Protein AF-A0A1I5Q7C6-F1 (afdb_monomer_lite)

Radius of gyration: 32.77 Å; chains: 1; bounding box: 80×51×95 Å

pLDDT: mean 87.77, std 13.2, range [27.31, 97.56]

Secondary structure (DSSP, 8-state):
----------------HHHHHHHHHHHHHHHHHHHH-SSTT-PEEEPPPPHHHHHHHHHHTT-EE-TTS-EEE-SSEEEEEEEETTEEEEEEEES---HHHHHHHHHHHHHHT-EEPS-HHHHHHHHHHHH-PPPPTT--HHHHHHTEEEETTEEEE-HHHHHHHH-EEEEEEE-SSS-GGGGGGGGSEEETTEEEEEEETT----SHHHHHHHSTT--EEEHHHHHHHHHHHHHHHTT---SEEEEEES-GGGHHHHHHHEEE-STT-EEEBTEEEEEEEEETTEEEEEEE-TTS-HHHHHHHHHHHHHTT-EEE---HHHHHHHHHHHTTT--B-HHHHH-HHHHHHHHT--SEEEEEHHHHHHTB--EEEEE--STT--SHHHHHHHHHHH-GGGS-TT--HHHHHHHHHHHTSTT--HHHHHHHHT-SSHHHHHHHHHHHHHHTTTHHHHHHHHHHHT--S-HHHHHHHHHHHH-----HHHHHHHHHHTS-GGGGGGG-GGG-TTTGGG--S--HHHHHHHHHHHHHHHHHHHH-SS-BTTBS-----TTTHHHHHHHHHHHHHHHHHHH--SPPPPPP-------

Foldseek 3Di:
DDDDDDDDDPDDPPDPLVVVVVLLQCLLCVQLCVQQDVDPPAGEGADDDDVVLSVLSVQLVFKDFPLVDAWEAALFWIWTWIDGPNWIKIKIWGQDDDVVLVVVVVVLCVVQVWDWDPNQVSVLSNQSNQQVQDFRPPDHNVNSVVQWDDDPVHIYGHPVVSSVRRGDMTMTTDDPPRDPLQCNLSSFDDDPRWTKTKAAPPRDRRNVVSVPVVPPSHHYHYSHVLQCLLCVQLCVLLVHAARMEIATEPCSSCLSCLAPQKAWDPVQWDAFLVAWIWTWIGGPNFIKIKTFPLLPDPVCVVVLQVLCVVQVWHWDDDDLSPVSNCSRRPSVRKHFHPVCSVVSVCSCVVQVDHNYGYYYSCNSVVGITDMIMTTPPDPLQDGSLLSLLSCLLPPCSRFDVPQDVLLSVLSVLLNVFPQRPSNLSSQLRSPPALLRVLLSLVVLVVVLLQPLVLVVVCVVPVDPDASVRSVVCCCVPVVDDGDQLVSLLSLLLPPFQCLLPVLRQCPQVLRVVVDDPDDRSVSSSSLSNVSVQQNCLSVDDDQDPVGDRRDHDRVRSSSSSSSSSSSSSCCCVVRVSRDPPDPPPDPPPDD

Organism: NCBI:txid1135990

Structure (mmCIF, N/CA/C/O backbone):
data_AF-A0A1I5Q7C6-F1
#
_entry.id   AF-A0A1I5Q7C6-F1
#
loop_
_atom_site.group_PDB
_atom_site.id
_atom_site.type_symbol
_atom_site.label_atom_id
_atom_site.label_alt_id
_atom_site.label_comp_id
_atom_site.label_asym_id
_atom_site.label_entity_id
_atom_site.label_seq_id
_atom_site.pdbx_PDB_ins_code
_atom_site.Cartn_x
_atom_site.Cartn_y
_atom_site.Cartn_z
_atom_site.occupancy
_atom_site.B_iso_or_equiv
_atom_site.auth_seq_id
_atom_site.auth_comp_id
_atom_site.auth_asym_id
_atom_site.auth_atom_id
_atom_site.pdbx_PDB_model_num
ATOM 1 N N . MET A 1 1 ? -42.979 18.351 -35.665 1.00 36.47 1 MET A N 1
ATOM 2 C CA . MET A 1 1 ? -42.254 19.545 -36.151 1.00 36.47 1 MET A CA 1
ATOM 3 C C . MET A 1 1 ? -41.328 20.018 -35.032 1.00 36.47 1 MET A C 1
ATOM 5 O O . MET A 1 1 ? -41.717 20.856 -34.238 1.00 36.47 1 MET A O 1
ATOM 9 N N . VAL A 1 2 ? -40.147 19.405 -34.906 1.00 30.03 2 VAL A N 1
ATOM 10 C CA . VAL A 1 2 ? -39.069 19.813 -33.985 1.00 30.03 2 VAL A CA 1
ATOM 11 C C . VAL A 1 2 ? -37.764 19.611 -34.755 1.00 30.03 2 VAL A C 1
ATOM 13 O O . VAL A 1 2 ? -37.582 18.580 -35.400 1.00 30.03 2 VAL A O 1
ATOM 16 N N . ARG A 1 3 ? -36.946 20.665 -34.809 1.00 27.31 3 ARG A N 1
ATOM 17 C CA . ARG A 1 3 ? -35.790 20.818 -35.699 1.00 27.31 3 ARG A CA 1
ATOM 18 C C . ARG A 1 3 ? -34.629 19.917 -35.277 1.00 27.31 3 ARG A C 1
ATOM 20 O O . ARG A 1 3 ? -34.175 19.983 -34.143 1.00 27.31 3 ARG A O 1
ATOM 27 N N . ILE A 1 4 ? -34.115 19.169 -36.248 1.00 36.50 4 ILE A N 1
ATOM 28 C CA . ILE A 1 4 ? -32.797 18.539 -36.226 1.00 36.50 4 ILE A CA 1
ATOM 29 C C . ILE A 1 4 ? -31.780 19.622 -36.624 1.00 36.50 4 ILE A C 1
ATOM 31 O O . ILE A 1 4 ? -31.781 20.088 -37.761 1.00 36.50 4 ILE A O 1
ATOM 35 N N . SER A 1 5 ? -30.941 20.044 -35.683 1.00 31.80 5 SER A N 1
ATOM 36 C CA . SER A 1 5 ? -29.680 20.765 -35.916 1.00 31.80 5 SER A CA 1
ATOM 37 C C . SER A 1 5 ? -28.572 19.790 -35.520 1.00 31.80 5 SER A C 1
ATOM 39 O O . SER A 1 5 ? -28.564 19.322 -34.390 1.00 31.80 5 SER A O 1
ATOM 41 N N . GLY A 1 6 ? -27.691 19.324 -36.395 1.00 28.12 6 GLY A N 1
ATOM 42 C CA . GLY A 1 6 ? -26.845 20.112 -37.281 1.00 28.12 6 GLY A CA 1
ATOM 43 C C . GLY A 1 6 ? -25.409 19.814 -36.853 1.00 28.12 6 GLY A C 1
ATOM 44 O O . GLY A 1 6 ? -24.823 20.567 -36.085 1.00 28.12 6 GLY A O 1
ATOM 45 N N . ILE A 1 7 ? -24.897 18.654 -37.276 1.00 32.66 7 ILE A N 1
ATOM 46 C CA . ILE A 1 7 ? -23.525 18.205 -37.020 1.00 32.66 7 ILE A CA 1
ATOM 47 C C . ILE A 1 7 ? -22.580 19.161 -37.755 1.00 32.66 7 ILE A C 1
ATOM 49 O O . ILE A 1 7 ? -22.529 19.185 -38.985 1.00 32.66 7 ILE A O 1
ATOM 53 N N . SER A 1 8 ? -21.858 19.970 -36.984 1.00 29.88 8 SER A N 1
ATOM 54 C CA . SER A 1 8 ? -20.767 20.810 -37.469 1.00 29.88 8 SER A CA 1
ATOM 55 C C . SER A 1 8 ? -19.571 19.922 -37.819 1.00 29.88 8 SER A C 1
ATOM 57 O O . SER A 1 8 ? -18.915 19.358 -36.940 1.00 29.88 8 SER A O 1
ATOM 59 N N . LYS A 1 9 ? -19.305 19.782 -39.123 1.00 36.44 9 LYS A N 1
ATOM 60 C CA . LYS A 1 9 ? -18.045 19.257 -39.655 1.00 36.44 9 LYS A CA 1
ATOM 61 C C . LYS A 1 9 ? -16.899 20.097 -39.091 1.00 36.44 9 LYS A C 1
ATOM 63 O O . LYS A 1 9 ? -16.807 21.285 -39.391 1.00 36.44 9 LYS A O 1
ATOM 68 N N . HIS A 1 10 ? -16.031 19.475 -38.299 1.00 34.50 10 HIS A N 1
ATOM 69 C CA . HIS A 1 10 ? -14.748 20.059 -37.931 1.00 34.50 10 HIS A CA 1
ATOM 70 C C . HIS A 1 10 ? -13.949 20.304 -39.214 1.00 34.50 10 HIS A C 1
ATOM 72 O O . HIS A 1 10 ? -13.578 19.366 -39.919 1.00 34.50 10 HIS A O 1
ATOM 78 N N . ALA A 1 11 ? -13.743 21.577 -39.546 1.00 35.31 11 ALA A N 1
ATOM 79 C CA . ALA A 1 11 ? -12.774 21.982 -40.545 1.00 35.31 11 ALA A CA 1
ATOM 80 C C . ALA A 1 11 ? -11.390 21.603 -40.007 1.00 35.31 11 ALA A C 1
ATOM 82 O O . ALA A 1 11 ? -10.946 22.157 -39.003 1.00 35.31 11 ALA A O 1
ATOM 83 N N . GLY A 1 12 ? -10.755 20.615 -40.638 1.00 36.09 12 GLY A N 1
ATOM 84 C CA . GLY A 1 12 ? -9.394 20.217 -40.315 1.00 36.09 12 GLY A CA 1
ATOM 85 C C . GLY A 1 12 ? -8.472 21.418 -40.466 1.00 36.09 12 GLY A C 1
ATOM 86 O O . GLY A 1 12 ? -8.352 21.991 -41.550 1.00 36.09 12 GLY A O 1
ATOM 87 N N . THR A 1 13 ? -7.839 21.820 -39.370 1.00 42.97 13 THR A N 1
ATOM 88 C CA . THR A 1 13 ? -6.624 22.623 -39.429 1.00 42.97 13 THR A CA 1
ATOM 89 C C . THR A 1 13 ? -5.630 21.824 -40.256 1.00 42.97 13 THR A C 1
ATOM 91 O O . THR A 1 13 ? -5.156 20.787 -39.801 1.00 42.97 13 THR A O 1
ATOM 94 N N . HIS A 1 14 ? -5.364 22.265 -41.484 1.00 46.50 14 HIS A N 1
ATOM 95 C CA . HIS A 1 14 ? -4.223 21.798 -42.259 1.00 46.50 14 HIS A CA 1
ATOM 96 C C . HIS A 1 14 ? -2.987 22.222 -41.462 1.00 46.50 14 HIS A C 1
ATOM 98 O O . HIS A 1 14 ? -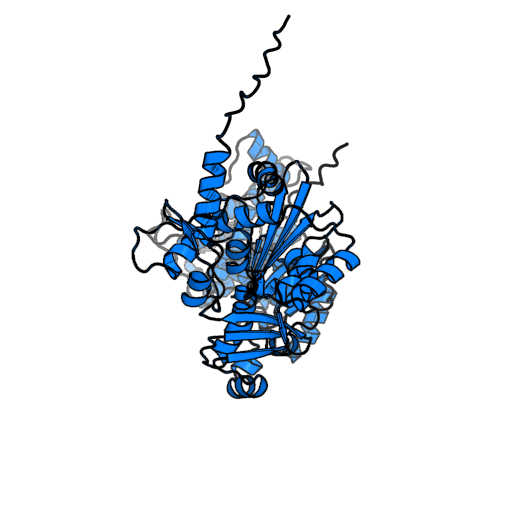2.521 23.357 -41.571 1.00 46.50 14 HIS A O 1
ATOM 104 N N . ILE A 1 15 ? -2.539 21.363 -40.551 1.00 55.31 15 ILE A N 1
ATOM 105 C CA . ILE A 1 15 ? -1.262 21.553 -39.889 1.00 55.31 15 ILE A CA 1
ATOM 106 C C . ILE A 1 15 ? -0.223 21.377 -40.991 1.00 55.31 15 ILE A C 1
ATOM 108 O O . ILE A 1 15 ? -0.274 20.424 -41.769 1.00 55.31 15 ILE A O 1
ATOM 112 N N . ASP A 1 16 ? 0.666 22.355 -41.122 1.00 66.69 16 ASP A N 1
ATOM 113 C CA . ASP A 1 16 ? 1.786 22.247 -42.040 1.00 66.69 16 ASP A CA 1
ATOM 114 C C . ASP A 1 16 ? 2.684 21.108 -41.538 1.00 66.69 16 ASP A C 1
ATOM 116 O O . ASP A 1 16 ? 3.417 21.267 -40.557 1.00 66.69 16 ASP A O 1
ATOM 120 N N . MET A 1 17 ? 2.583 19.938 -42.178 1.00 63.97 17 MET A N 1
ATOM 121 C CA . MET A 1 17 ? 3.386 18.762 -41.833 1.00 63.97 17 MET A CA 1
ATOM 122 C C . MET A 1 17 ? 4.888 19.076 -41.866 1.00 63.97 17 MET A C 1
ATOM 124 O O . MET A 1 17 ? 5.653 18.461 -41.124 1.00 63.97 17 MET A O 1
ATOM 128 N N . GLY A 1 18 ? 5.314 20.072 -42.655 1.00 68.88 18 GLY A N 1
ATOM 129 C CA . GLY A 1 18 ? 6.691 20.560 -42.653 1.00 68.88 18 GLY A CA 1
ATOM 130 C C . GLY A 1 18 ? 7.100 21.166 -41.308 1.00 68.88 18 GLY A C 1
ATOM 131 O O . GLY A 1 18 ? 8.168 20.849 -40.792 1.00 68.88 18 GLY A O 1
ATOM 132 N N . ILE A 1 19 ? 6.225 21.962 -40.682 1.00 68.56 19 ILE A N 1
ATOM 133 C CA . ILE A 1 19 ? 6.497 22.603 -39.383 1.00 68.56 19 ILE A CA 1
ATOM 134 C C . ILE A 1 19 ? 6.605 21.563 -38.266 1.00 68.56 19 ILE A C 1
ATOM 136 O O . ILE A 1 19 ? 7.488 21.658 -37.407 1.00 68.56 19 ILE A O 1
ATOM 140 N N . GLN A 1 20 ? 5.718 20.564 -38.254 1.00 73.12 20 GLN A N 1
ATOM 141 C CA . GLN A 1 20 ? 5.807 19.491 -37.266 1.00 73.12 20 GLN A CA 1
ATOM 142 C C . GLN A 1 20 ? 7.083 18.676 -37.458 1.00 73.12 20 GLN A C 1
ATOM 144 O O . GLN A 1 20 ? 7.822 18.481 -36.492 1.00 73.12 20 GLN A O 1
ATOM 149 N N . TRP A 1 21 ? 7.382 18.264 -38.691 1.00 80.06 21 TRP A N 1
ATOM 150 C CA . TRP A 1 21 ? 8.584 17.498 -39.007 1.00 80.06 21 TRP A CA 1
ATOM 151 C C . TRP A 1 21 ? 9.865 18.220 -38.580 1.00 80.06 21 TRP A C 1
ATOM 153 O O . TRP A 1 21 ? 10.702 17.631 -37.897 1.00 80.06 21 TRP A O 1
ATOM 163 N N . ASP A 1 22 ? 9.985 19.517 -38.866 1.00 83.75 22 ASP A N 1
ATOM 164 C CA . ASP A 1 22 ? 11.128 20.329 -38.437 1.00 83.75 22 ASP A CA 1
ATOM 165 C C . ASP A 1 22 ? 11.271 20.373 -36.910 1.00 83.75 22 ASP A C 1
ATOM 167 O O . ASP A 1 22 ? 12.387 20.330 -36.380 1.00 83.75 22 ASP A O 1
ATOM 171 N N . SER A 1 23 ? 10.155 20.410 -36.176 1.00 85.81 23 SER A N 1
ATOM 172 C CA . SER A 1 23 ? 10.168 20.337 -34.712 1.00 85.81 23 SER A CA 1
ATOM 173 C C . SER A 1 23 ? 10.695 18.989 -34.210 1.00 85.81 23 SER A C 1
ATOM 175 O O . SER A 1 23 ? 11.478 18.971 -33.257 1.00 85.81 23 SER A O 1
ATOM 177 N N . TYR A 1 24 ? 10.315 17.880 -34.845 1.00 84.31 24 TYR A N 1
ATOM 178 C CA . TYR A 1 24 ? 10.783 16.535 -34.493 1.00 84.31 24 TYR A CA 1
ATOM 179 C C . TYR A 1 24 ? 12.254 16.314 -34.853 1.00 84.31 24 TYR A C 1
ATOM 181 O O . TYR A 1 24 ? 13.025 15.824 -34.024 1.00 84.31 24 TYR A O 1
ATOM 189 N N . ILE A 1 25 ? 12.679 16.753 -36.040 1.00 87.31 25 ILE A N 1
ATOM 190 C CA . ILE A 1 25 ? 14.089 16.748 -36.445 1.00 87.31 25 ILE A CA 1
ATOM 191 C C . ILE A 1 25 ? 14.916 17.583 -35.472 1.00 87.31 25 ILE A C 1
ATOM 193 O O . ILE A 1 25 ? 15.954 17.124 -34.997 1.00 87.31 25 ILE A O 1
ATOM 197 N N . SER A 1 26 ? 14.434 18.770 -35.099 1.00 90.12 26 SER A N 1
ATOM 198 C CA . SER A 1 26 ? 15.096 19.603 -34.098 1.00 90.12 26 SER A CA 1
ATOM 199 C C . SER A 1 26 ? 15.201 18.894 -32.746 1.00 90.12 26 SER A C 1
ATOM 201 O O . SER A 1 26 ? 16.231 19.016 -32.086 1.00 90.12 26 SER A O 1
ATOM 203 N N . ALA A 1 27 ? 14.181 18.150 -32.308 1.00 88.38 27 ALA A N 1
ATOM 204 C CA . ALA A 1 27 ? 14.254 17.376 -31.069 1.00 88.38 27 ALA A CA 1
ATOM 205 C C . ALA A 1 27 ? 15.353 16.299 -31.156 1.00 88.38 27 ALA A C 1
ATOM 207 O O . ALA A 1 27 ? 16.235 16.258 -30.293 1.00 88.38 27 ALA A O 1
ATOM 208 N N . ALA A 1 28 ? 15.375 15.527 -32.249 1.00 88.88 28 ALA A N 1
ATOM 209 C CA . ALA A 1 28 ? 16.368 14.487 -32.524 1.00 88.88 28 ALA A CA 1
ATOM 210 C C . ALA A 1 28 ? 17.805 15.019 -32.615 1.00 88.88 28 ALA A C 1
ATOM 212 O O . ALA A 1 28 ? 18.731 14.405 -32.079 1.00 88.88 28 ALA A O 1
ATOM 213 N N . THR A 1 29 ? 18.024 16.171 -33.248 1.00 93.38 29 THR A N 1
ATOM 214 C CA . THR A 1 29 ? 19.378 16.699 -33.459 1.00 93.38 29 THR A CA 1
ATOM 215 C C . THR A 1 29 ? 19.845 17.651 -32.367 1.00 93.38 29 THR A C 1
ATOM 217 O O . THR A 1 29 ? 21.052 17.831 -32.222 1.00 93.38 29 THR A O 1
ATOM 220 N N . SER A 1 30 ? 18.961 18.242 -31.556 1.00 92.44 30 SER A N 1
ATOM 221 C CA . SER A 1 30 ? 19.342 19.270 -30.569 1.00 92.44 30 SER A CA 1
ATOM 222 C C . SER A 1 30 ? 20.403 18.802 -29.567 1.00 92.44 30 SER A C 1
ATOM 224 O O . SER A 1 30 ? 21.332 19.550 -29.252 1.00 92.44 30 SER A O 1
ATOM 226 N N . LYS A 1 31 ? 20.306 17.563 -29.067 1.00 91.88 31 LYS A N 1
ATOM 227 C CA . LYS A 1 31 ? 21.287 16.980 -28.134 1.00 91.88 31 LYS A CA 1
ATOM 228 C C . LYS A 1 31 ? 22.625 16.717 -28.810 1.00 91.88 31 LYS A C 1
ATOM 230 O O . LYS A 1 31 ? 23.660 17.092 -28.269 1.00 91.88 31 LYS A O 1
ATOM 235 N N . LEU A 1 32 ? 22.592 16.166 -30.020 1.00 94.12 32 LEU A N 1
ATOM 236 C CA . LEU A 1 32 ? 23.780 15.934 -30.843 1.00 94.12 32 LEU A CA 1
ATOM 237 C C . LEU A 1 32 ? 24.472 17.250 -31.202 1.00 94.12 32 LEU A C 1
ATOM 239 O O . LEU A 1 32 ? 25.690 17.354 -31.120 1.00 94.12 32 LEU A O 1
ATOM 243 N N . SER A 1 33 ? 23.688 18.281 -31.517 1.00 93.81 33 SER A N 1
ATOM 244 C CA . SER A 1 33 ? 24.163 19.635 -31.789 1.00 93.81 33 SER A CA 1
ATOM 245 C C . SER A 1 33 ? 24.885 20.213 -30.571 1.00 93.81 33 SER A C 1
ATOM 247 O O . SER A 1 33 ? 26.005 20.699 -30.704 1.00 93.81 33 SER A O 1
ATOM 249 N N . ARG A 1 34 ? 24.287 20.107 -29.374 1.00 92.38 34 ARG A N 1
ATOM 250 C CA . ARG A 1 34 ? 24.913 20.547 -28.113 1.00 92.38 34 ARG A CA 1
ATOM 251 C C . ARG A 1 34 ? 26.190 19.773 -27.784 1.00 92.38 34 ARG A C 1
ATOM 253 O O . ARG A 1 34 ? 27.125 20.355 -27.249 1.00 92.38 34 ARG A O 1
ATOM 260 N N . LEU A 1 35 ? 26.237 18.482 -28.103 1.00 92.88 35 LEU A N 1
ATOM 261 C CA . LEU A 1 35 ? 27.411 17.645 -27.862 1.00 92.88 35 LEU A CA 1
ATOM 262 C C . LEU A 1 35 ? 28.552 17.958 -28.850 1.00 92.88 35 LEU A C 1
ATOM 264 O O . LEU A 1 35 ? 29.713 18.077 -28.457 1.00 92.88 35 LEU A O 1
ATOM 268 N N . ALA A 1 36 ? 28.231 18.131 -30.134 1.00 92.12 36 ALA A N 1
ATOM 269 C CA . ALA A 1 36 ? 29.205 18.357 -31.200 1.00 92.12 36 ALA A CA 1
ATOM 270 C C . ALA A 1 36 ? 29.758 19.794 -31.228 1.00 92.12 36 ALA A C 1
ATOM 272 O O . ALA A 1 36 ? 30.947 20.002 -31.528 1.00 92.12 36 ALA A O 1
ATOM 273 N N . PHE A 1 37 ? 28.922 20.789 -30.919 1.00 91.25 37 PHE A N 1
ATOM 274 C CA . PHE A 1 37 ? 29.250 22.210 -31.023 1.00 91.25 37 PHE A CA 1
ATOM 275 C C . PHE A 1 37 ? 29.331 22.860 -29.640 1.00 91.25 37 PHE A C 1
ATOM 277 O O . PHE A 1 37 ? 28.382 22.832 -28.870 1.00 91.25 37 PHE A O 1
ATOM 284 N N . ALA A 1 38 ? 30.470 23.493 -29.341 1.00 75.00 38 ALA A N 1
ATOM 285 C CA . ALA A 1 38 ? 30.660 24.232 -28.090 1.00 75.00 38 ALA A CA 1
ATOM 286 C C . ALA A 1 38 ? 29.876 25.563 -28.055 1.00 75.00 38 ALA A C 1
ATOM 288 O O . ALA A 1 38 ? 29.657 26.123 -26.986 1.00 75.00 38 ALA A O 1
ATOM 289 N N . GLU A 1 39 ? 29.455 26.072 -29.219 1.00 70.50 39 GLU A N 1
ATOM 290 C CA . GLU A 1 39 ? 28.761 27.352 -29.364 1.00 70.50 39 GLU A CA 1
ATOM 291 C C . GLU A 1 39 ? 27.286 27.153 -29.736 1.00 70.50 39 GLU A C 1
ATOM 293 O O . GLU A 1 39 ? 26.963 26.480 -30.717 1.00 70.50 39 GLU A O 1
ATOM 298 N N . ALA A 1 40 ? 26.388 27.830 -29.013 1.00 63.00 40 ALA A N 1
ATOM 299 C CA . ALA A 1 40 ? 24.930 27.706 -29.136 1.00 63.00 40 ALA A CA 1
ATOM 300 C C . ALA A 1 40 ? 24.333 28.103 -30.507 1.00 63.00 40 ALA A C 1
ATOM 302 O O . ALA A 1 40 ? 23.134 27.945 -30.723 1.00 63.00 40 ALA A O 1
ATOM 303 N N . LYS A 1 41 ? 25.135 28.646 -31.434 1.00 71.69 41 LYS A N 1
ATOM 304 C CA . LYS A 1 41 ? 24.653 29.180 -32.721 1.00 71.69 41 LYS A CA 1
ATOM 305 C C . LYS A 1 41 ? 24.670 28.172 -33.872 1.00 71.69 41 LYS A C 1
ATOM 307 O O . LYS A 1 41 ? 24.017 28.419 -34.883 1.00 71.69 41 LYS A O 1
ATOM 312 N N . SER A 1 42 ? 25.385 27.055 -33.744 1.00 80.06 42 SER A N 1
ATOM 313 C CA . SER A 1 42 ? 25.426 26.036 -34.801 1.00 80.06 42 SER A CA 1
ATOM 314 C C . SER A 1 42 ? 24.230 25.095 -34.672 1.00 80.06 42 SER A C 1
ATOM 316 O O . SER A 1 42 ? 24.111 24.387 -33.673 1.00 80.06 42 SER A O 1
ATOM 318 N N . LYS A 1 43 ? 23.341 25.093 -35.674 1.00 85.25 43 LYS A N 1
ATOM 319 C CA . LYS A 1 43 ? 22.234 24.132 -35.778 1.00 85.25 43 LYS A CA 1
ATOM 320 C C . LYS A 1 43 ? 22.680 22.909 -36.575 1.00 85.25 43 LYS A C 1
ATOM 322 O O . LYS A 1 43 ? 23.212 23.053 -37.676 1.00 85.25 43 LYS A O 1
ATOM 327 N N . LEU A 1 44 ? 22.435 21.724 -36.023 1.00 89.94 44 LEU A N 1
ATOM 328 C CA . LEU A 1 44 ? 22.564 20.458 -36.733 1.00 89.94 44 LEU A CA 1
ATOM 329 C C . LEU A 1 44 ? 21.237 20.119 -37.422 1.00 89.94 44 LEU A C 1
ATOM 331 O O . LEU A 1 44 ? 20.226 19.924 -36.747 1.00 89.94 44 LEU A O 1
ATOM 335 N N . GLY A 1 45 ? 21.243 20.054 -38.750 1.00 89.94 45 GLY A N 1
ATOM 336 C CA . GLY A 1 45 ? 20.135 19.500 -39.532 1.00 89.94 45 GLY A CA 1
ATOM 337 C C . GLY A 1 45 ? 20.379 18.034 -39.879 1.00 89.94 45 GLY A C 1
ATOM 338 O O . GLY A 1 45 ? 21.480 17.518 -39.679 1.00 89.94 45 GLY A O 1
ATOM 339 N N . THR A 1 46 ? 19.380 17.366 -40.442 1.00 90.31 46 THR A N 1
ATOM 340 C CA . THR A 1 46 ? 19.552 16.037 -41.044 1.00 90.31 46 THR A CA 1
ATOM 341 C C . THR A 1 46 ? 19.660 16.155 -42.561 1.00 90.31 46 THR A C 1
ATOM 343 O O . THR A 1 46 ? 19.146 17.100 -43.162 1.00 90.31 46 THR A O 1
ATOM 346 N N . ALA A 1 47 ? 20.314 15.190 -43.203 1.00 86.75 47 ALA A N 1
ATOM 347 C CA . ALA A 1 47 ? 20.160 14.995 -44.641 1.00 86.75 47 ALA A CA 1
ATOM 348 C C . ALA A 1 47 ? 18.668 14.770 -44.997 1.00 86.75 47 ALA A C 1
ATOM 350 O O . ALA A 1 47 ? 17.905 14.327 -44.130 1.00 86.75 47 ALA A O 1
ATOM 351 N N . PRO A 1 48 ? 18.239 15.070 -46.241 1.00 81.81 48 PRO A N 1
ATOM 352 C CA . PRO A 1 48 ? 16.874 14.803 -46.682 1.00 81.81 48 PRO A CA 1
ATOM 353 C C . PRO A 1 48 ? 16.489 13.345 -46.426 1.00 81.81 48 PRO A C 1
ATOM 355 O O . PRO A 1 48 ? 17.240 12.431 -46.769 1.00 81.81 48 PRO A O 1
ATOM 358 N N . VAL A 1 49 ? 15.327 13.146 -45.812 1.00 80.62 49 VAL A N 1
ATOM 359 C CA . VAL A 1 49 ? 14.797 11.820 -45.486 1.00 80.62 49 VAL A CA 1
ATOM 360 C C . VAL A 1 49 ? 13.969 11.314 -46.675 1.00 80.62 49 VAL A C 1
ATOM 362 O O . VAL A 1 49 ? 13.401 12.114 -47.421 1.00 80.62 49 VAL A O 1
ATOM 365 N N . SER A 1 50 ? 13.932 9.998 -46.905 1.00 82.12 50 SER A N 1
ATOM 366 C CA . SER A 1 50 ? 13.152 9.418 -48.005 1.00 82.12 50 SER A CA 1
ATOM 367 C C . SER A 1 50 ? 11.652 9.709 -47.856 1.00 82.12 50 SER A C 1
ATOM 369 O O . SER A 1 50 ? 11.136 9.864 -46.749 1.00 82.12 50 SER A O 1
ATOM 371 N N . ALA A 1 51 ? 10.930 9.750 -48.981 1.00 79.69 51 ALA A N 1
ATOM 372 C CA . ALA A 1 51 ? 9.483 9.968 -48.981 1.00 79.69 51 ALA A CA 1
ATOM 373 C C . ALA A 1 51 ? 8.720 8.891 -48.189 1.00 79.69 51 ALA A C 1
ATOM 375 O O . ALA A 1 51 ? 7.748 9.214 -47.518 1.00 79.69 51 ALA A O 1
ATOM 376 N N . GLU A 1 52 ? 9.191 7.642 -48.213 1.00 79.38 52 GLU A N 1
ATOM 377 C CA . GLU A 1 52 ? 8.629 6.528 -47.437 1.00 79.38 52 GLU A CA 1
ATOM 378 C C . GLU A 1 52 ? 8.683 6.795 -45.928 1.00 79.38 52 GLU A C 1
ATOM 380 O O . GLU A 1 52 ? 7.691 6.634 -45.227 1.00 79.38 52 GLU A O 1
ATOM 385 N N . ARG A 1 53 ? 9.805 7.309 -45.419 1.00 76.69 53 ARG A N 1
ATOM 386 C CA . ARG A 1 53 ? 9.927 7.681 -44.002 1.00 76.69 53 ARG A CA 1
ATOM 387 C C . ARG A 1 53 ? 9.113 8.919 -43.651 1.00 76.69 53 ARG A C 1
ATOM 389 O O . ARG A 1 53 ? 8.594 9.012 -42.545 1.00 76.69 53 ARG A O 1
ATOM 396 N N . MET A 1 54 ? 8.934 9.843 -44.596 1.00 74.00 54 MET A N 1
ATOM 397 C CA . MET A 1 54 ? 8.001 10.958 -44.411 1.00 74.00 54 MET A CA 1
ATOM 398 C C . MET A 1 54 ? 6.541 10.489 -44.325 1.00 74.00 54 MET A C 1
ATOM 400 O O . MET A 1 54 ? 5.745 11.163 -43.681 1.00 74.00 54 MET A O 1
ATOM 404 N N . GLN A 1 55 ? 6.168 9.331 -44.888 1.00 73.19 55 GLN A N 1
ATOM 405 C CA . GLN A 1 55 ? 4.821 8.771 -44.688 1.00 73.19 55 GLN A CA 1
ATOM 406 C C . GLN A 1 55 ? 4.578 8.358 -43.228 1.00 73.19 55 GLN A C 1
ATOM 408 O O . GLN A 1 55 ? 3.442 8.438 -42.761 1.00 73.19 55 GLN A O 1
ATOM 413 N N . ALA A 1 56 ? 5.631 8.020 -42.473 1.00 70.12 56 ALA A N 1
ATOM 414 C CA . ALA A 1 56 ? 5.539 7.758 -41.035 1.00 70.12 56 ALA A CA 1
ATOM 415 C C . ALA A 1 56 ? 5.062 8.994 -40.238 1.00 70.12 56 ALA A C 1
ATOM 417 O O . ALA A 1 56 ? 4.498 8.847 -39.153 1.00 70.12 56 ALA A O 1
ATOM 418 N N . ALA A 1 57 ? 5.205 10.207 -40.793 1.00 69.69 57 ALA A N 1
ATOM 419 C CA . ALA A 1 57 ? 4.669 11.433 -40.199 1.00 69.69 57 ALA A CA 1
ATOM 420 C C . ALA A 1 57 ? 3.134 11.410 -40.075 1.00 69.69 57 ALA A C 1
ATOM 422 O O . ALA A 1 57 ? 2.593 11.993 -39.141 1.00 69.69 57 ALA A O 1
ATOM 423 N N . GLY A 1 58 ? 2.432 10.682 -40.953 1.00 80.69 58 GLY A N 1
ATOM 424 C CA . GLY A 1 58 ? 0.980 10.521 -40.849 1.00 80.69 58 GLY A CA 1
ATOM 425 C C . GLY A 1 58 ? 0.555 9.736 -39.604 1.00 80.69 58 GLY A C 1
ATOM 426 O O . GLY A 1 58 ? -0.465 10.048 -39.001 1.00 80.69 58 GLY A O 1
ATOM 427 N N . LEU A 1 59 ? 1.350 8.749 -39.169 1.00 85.69 59 LEU A N 1
ATOM 428 C CA . LEU A 1 59 ? 1.088 8.025 -37.918 1.00 85.69 59 LEU A CA 1
ATOM 429 C C . LEU A 1 59 ? 1.350 8.918 -36.697 1.00 85.69 59 LEU A C 1
ATOM 431 O O . LEU A 1 59 ? 0.607 8.858 -35.720 1.00 85.69 59 LEU A O 1
ATOM 435 N N . LEU A 1 60 ? 2.381 9.764 -36.776 1.00 86.00 60 LEU A N 1
ATOM 436 C CA . LEU A 1 60 ? 2.815 10.677 -35.715 1.00 86.00 60 LEU A CA 1
ATOM 437 C C . LEU A 1 60 ? 1.688 11.540 -35.151 1.00 86.00 60 LEU A C 1
ATOM 439 O O . LEU A 1 60 ? 1.587 11.690 -33.937 1.00 86.00 60 LEU A O 1
ATOM 443 N N . GLU A 1 61 ? 0.852 12.094 -36.030 1.00 85.44 61 GLU A N 1
ATOM 444 C CA . GLU A 1 61 ? -0.250 12.991 -35.659 1.00 85.44 61 GLU A CA 1
ATOM 445 C C . GLU A 1 61 ? -1.331 12.294 -34.825 1.00 85.44 61 GLU A C 1
ATOM 447 O O . GLU A 1 61 ? -2.103 12.944 -34.120 1.00 85.44 61 GLU A O 1
ATOM 452 N N . HIS A 1 62 ? -1.387 10.966 -34.903 1.00 91.31 62 HIS A N 1
ATOM 453 C CA . HIS A 1 62 ? -2.381 10.146 -34.227 1.00 91.31 62 HIS A CA 1
ATOM 454 C C . HIS A 1 62 ? -1.823 9.412 -33.006 1.00 91.31 62 HIS A C 1
ATOM 456 O O . HIS A 1 62 ? -2.613 8.859 -32.236 1.00 91.31 62 HIS A O 1
ATOM 462 N N . LEU A 1 63 ? -0.499 9.411 -32.810 1.00 93.69 63 LEU A N 1
ATOM 463 C CA . LEU A 1 63 ? 0.132 8.771 -31.661 1.00 93.69 63 LEU A CA 1
ATOM 464 C C . LEU A 1 63 ? -0.221 9.504 -30.371 1.00 93.69 63 LEU A C 1
ATOM 466 O O . LEU A 1 63 ? -0.021 10.708 -30.229 1.00 93.69 63 LEU A O 1
ATOM 470 N N . ASN A 1 64 ? -0.712 8.738 -29.407 1.00 94.75 64 ASN A N 1
ATOM 471 C CA . ASN A 1 64 ? -0.964 9.175 -28.046 1.00 94.75 64 ASN A CA 1
ATOM 472 C C . ASN A 1 64 ? -0.494 8.098 -27.073 1.00 94.75 64 ASN A C 1
ATOM 474 O O . ASN A 1 64 ? -0.361 6.928 -27.436 1.00 94.75 64 ASN A O 1
ATOM 478 N N . PHE A 1 65 ? -0.261 8.483 -25.822 1.00 94.88 65 PHE A N 1
ATOM 479 C CA . PHE A 1 65 ? -0.037 7.508 -24.762 1.00 94.88 65 PHE A CA 1
ATOM 480 C C . PHE A 1 65 ? -1.312 6.713 -24.493 1.00 94.88 65 PHE A C 1
ATOM 482 O O . PHE A 1 65 ? -2.406 7.276 -24.406 1.00 94.88 65 PHE A O 1
ATOM 489 N N . ASP A 1 66 ? -1.165 5.408 -24.301 1.00 94.50 66 ASP A N 1
ATOM 490 C CA . ASP A 1 66 ? -2.263 4.569 -23.842 1.00 94.50 66 ASP A CA 1
ATOM 491 C C . ASP A 1 66 ? -2.396 4.683 -22.319 1.00 94.50 66 ASP A C 1
ATOM 493 O O . ASP A 1 66 ? -1.742 3.966 -21.566 1.00 94.50 66 ASP A O 1
ATOM 497 N N . ALA A 1 67 ? -3.256 5.594 -21.861 1.00 91.88 67 ALA A N 1
ATOM 498 C CA . ALA A 1 67 ? -3.459 5.869 -20.437 1.00 91.88 67 ALA A CA 1
ATOM 499 C C . ALA A 1 67 ? -3.953 4.656 -19.621 1.00 91.88 67 ALA A C 1
ATOM 501 O O . ALA A 1 67 ? -3.865 4.674 -18.394 1.00 91.88 67 ALA A O 1
ATOM 502 N N . ALA A 1 68 ? -4.448 3.593 -20.267 1.00 91.00 68 ALA A N 1
ATOM 503 C CA . ALA A 1 68 ? -4.844 2.365 -19.578 1.00 91.00 68 ALA A CA 1
ATOM 504 C C . ALA A 1 68 ? -3.644 1.513 -19.127 1.00 91.00 68 ALA A C 1
ATOM 506 O O . ALA A 1 68 ? -3.817 0.569 -18.355 1.00 91.00 68 ALA A O 1
ATOM 507 N N . ARG A 1 69 ? -2.434 1.807 -19.616 1.00 92.00 69 ARG A N 1
ATOM 508 C CA . ARG A 1 69 ? -1.213 1.045 -19.339 1.00 92.00 69 ARG A CA 1
ATOM 509 C C . ARG A 1 69 ? -0.102 1.986 -18.867 1.00 92.00 69 ARG A C 1
ATOM 511 O O . ARG A 1 69 ? 0.042 3.084 -19.399 1.00 92.00 69 ARG A O 1
ATOM 518 N N . PRO A 1 70 ? 0.706 1.593 -17.872 1.00 94.19 70 PRO A N 1
ATOM 519 C CA . PRO 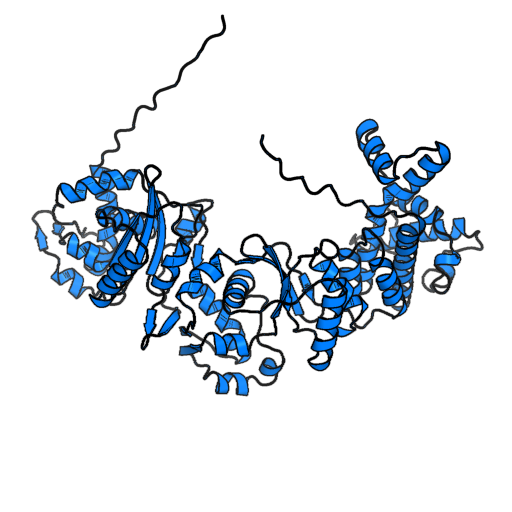A 1 70 ? 1.764 2.462 -17.389 1.00 94.19 70 PRO A CA 1
ATOM 520 C C . PRO A 1 70 ? 2.936 2.520 -18.372 1.00 94.19 70 PRO A C 1
ATOM 522 O O . PRO A 1 70 ? 3.281 1.524 -19.005 1.00 94.19 70 PRO A O 1
ATOM 525 N N . VAL A 1 71 ? 3.617 3.663 -18.423 1.00 95.06 71 VAL A N 1
ATOM 526 C CA . VAL A 1 71 ? 4.975 3.735 -18.980 1.00 95.06 71 VAL A CA 1
ATOM 527 C C . VAL A 1 71 ? 5.922 3.047 -18.001 1.00 95.06 71 VAL A C 1
ATOM 529 O O . VAL A 1 71 ? 5.913 3.377 -16.814 1.00 95.06 71 VAL A O 1
ATOM 532 N N . ILE A 1 72 ? 6.741 2.108 -18.476 1.00 95.31 72 ILE A N 1
ATOM 533 C CA . ILE A 1 72 ? 7.681 1.363 -17.627 1.00 95.31 72 ILE A CA 1
ATOM 534 C C . ILE A 1 72 ? 9.110 1.788 -17.928 1.00 95.31 72 ILE A C 1
ATOM 536 O O . ILE A 1 72 ? 9.498 1.963 -19.082 1.00 95.31 72 ILE A O 1
ATOM 540 N N . ILE A 1 73 ? 9.895 1.964 -16.874 1.00 94.31 73 ILE A N 1
ATOM 541 C CA . ILE A 1 73 ? 11.227 2.551 -16.938 1.00 94.31 73 ILE A CA 1
ATOM 542 C C . ILE A 1 73 ? 12.229 1.597 -16.318 1.00 94.31 73 ILE A C 1
ATOM 544 O O . ILE A 1 73 ? 12.067 1.188 -15.171 1.00 94.31 73 ILE A O 1
ATOM 548 N N . GLY A 1 74 ? 13.262 1.263 -17.083 1.00 93.56 74 GLY A N 1
ATOM 549 C CA . GLY A 1 74 ? 14.427 0.518 -16.626 1.00 93.56 74 GLY A CA 1
ATOM 550 C C . GLY A 1 74 ? 15.665 1.407 -16.551 1.00 93.56 74 GLY A C 1
ATOM 551 O O . GLY A 1 74 ? 15.676 2.551 -17.008 1.00 93.56 74 GLY A O 1
ATOM 552 N N . ASP A 1 75 ? 16.737 0.865 -15.992 1.00 89.44 75 ASP A N 1
ATOM 553 C CA . ASP A 1 75 ? 18.082 1.445 -16.059 1.00 89.44 75 ASP A CA 1
ATOM 554 C C . ASP A 1 75 ? 18.552 1.617 -17.511 1.00 89.44 75 ASP A C 1
ATOM 556 O O . ASP A 1 75 ? 19.055 2.676 -17.884 1.00 89.44 75 ASP A O 1
ATOM 560 N N . MET A 1 76 ? 18.276 0.624 -18.356 1.00 88.06 76 MET A N 1
ATOM 561 C CA . MET A 1 76 ? 18.756 0.568 -19.736 1.00 88.06 76 MET A CA 1
ATOM 562 C C . MET A 1 76 ? 17.743 1.027 -20.789 1.00 88.06 76 MET A C 1
ATOM 564 O O . MET A 1 76 ? 18.066 1.004 -21.979 1.00 88.06 76 MET A O 1
ATOM 568 N N . GLY A 1 77 ? 16.529 1.435 -20.408 1.00 93.81 77 GLY A N 1
ATOM 569 C CA . GLY A 1 77 ? 15.512 1.775 -21.399 1.00 93.81 77 GLY A CA 1
ATOM 570 C C . GLY A 1 77 ? 14.128 2.143 -20.875 1.00 93.81 77 GLY A C 1
ATOM 571 O O . GLY A 1 77 ? 13.915 2.342 -19.680 1.00 93.81 77 GLY A O 1
ATOM 572 N N . LEU A 1 78 ? 13.179 2.218 -21.809 1.00 95.38 78 LEU A N 1
ATOM 573 C CA . LEU A 1 78 ? 11.774 2.554 -21.576 1.00 95.38 78 LEU A CA 1
ATOM 574 C C . LEU A 1 78 ? 10.862 1.631 -22.375 1.00 95.38 78 LEU A C 1
ATOM 576 O O . LEU A 1 78 ? 11.164 1.305 -23.520 1.00 95.38 78 LEU A O 1
ATOM 580 N N . LEU A 1 79 ? 9.726 1.273 -21.793 1.00 96.00 79 LEU A N 1
ATOM 581 C CA . LEU A 1 79 ? 8.637 0.586 -22.467 1.00 96.00 79 LEU A CA 1
ATOM 582 C C . LEU A 1 79 ? 7.405 1.484 -22.422 1.00 96.00 79 LEU A C 1
ATOM 584 O O . LEU A 1 79 ? 6.900 1.821 -21.348 1.00 96.00 79 LEU A O 1
ATOM 588 N N . VAL A 1 80 ? 6.942 1.897 -23.594 1.00 96.44 80 VAL A N 1
ATOM 589 C CA . VAL A 1 80 ? 5.938 2.947 -23.742 1.00 96.44 80 VAL A CA 1
ATOM 590 C C . VAL A 1 80 ? 4.731 2.380 -24.485 1.00 96.44 80 VAL A C 1
ATOM 592 O O . VAL A 1 80 ? 4.853 2.043 -25.666 1.00 96.44 80 VAL A O 1
ATOM 595 N N . PRO A 1 81 ? 3.573 2.248 -23.819 1.00 96.00 81 PRO A N 1
ATOM 596 C CA . PRO A 1 81 ? 2.343 1.861 -24.485 1.00 96.00 81 PRO A CA 1
ATOM 597 C C . PRO A 1 81 ? 1.743 3.081 -25.198 1.00 96.00 81 PRO A C 1
ATOM 599 O O . PRO A 1 81 ? 1.555 4.145 -24.601 1.00 96.00 81 PRO A O 1
ATOM 602 N N . LEU A 1 82 ? 1.460 2.931 -26.488 1.00 96.25 82 LEU A N 1
ATOM 603 C CA . LEU A 1 82 ? 0.918 3.979 -27.349 1.00 96.25 82 LEU A CA 1
ATOM 604 C C . LEU A 1 82 ? -0.343 3.494 -28.063 1.00 96.25 82 LEU A C 1
ATOM 606 O O . LEU A 1 82 ? -0.571 2.295 -28.221 1.00 96.25 82 LEU A O 1
ATOM 610 N N . CYS A 1 83 ? -1.144 4.430 -28.553 1.00 95.44 83 CYS A N 1
ATOM 611 C CA . CYS A 1 83 ? -2.266 4.153 -29.435 1.00 95.44 83 CYS A CA 1
ATOM 612 C C . CYS A 1 83 ? -2.320 5.151 -30.595 1.00 95.44 83 CYS A C 1
ATOM 614 O O . CYS A 1 83 ? -1.926 6.307 -30.450 1.00 95.44 83 CYS A O 1
ATOM 616 N N . ALA A 1 84 ? -2.803 4.693 -31.748 1.00 95.00 84 ALA A N 1
ATOM 617 C CA . ALA A 1 84 ? -3.158 5.538 -32.886 1.00 95.00 84 ALA A CA 1
ATOM 618 C C . ALA A 1 84 ? -4.242 4.844 -33.710 1.00 95.00 84 ALA A C 1
ATOM 620 O O . ALA A 1 84 ? -4.158 3.645 -33.949 1.00 95.00 84 ALA A O 1
ATOM 621 N N . ASN A 1 85 ? -5.259 5.584 -34.159 1.00 92.06 85 ASN A N 1
ATOM 622 C CA . ASN A 1 85 ? -6.312 5.063 -35.044 1.00 92.06 85 ASN A CA 1
ATOM 623 C C . ASN A 1 85 ? -6.990 3.766 -34.544 1.00 92.06 85 ASN A C 1
ATOM 625 O O . ASN A 1 85 ? -7.275 2.870 -35.331 1.00 92.06 85 ASN A O 1
ATOM 629 N N . ASN A 1 86 ? -7.260 3.673 -33.235 1.00 90.75 86 ASN A N 1
ATOM 630 C CA . ASN A 1 86 ? -7.777 2.481 -32.533 1.00 90.75 86 ASN A CA 1
ATOM 631 C C . ASN A 1 86 ? -6.825 1.274 -32.490 1.00 90.75 86 ASN A C 1
ATOM 633 O O . ASN A 1 86 ? -7.182 0.231 -31.946 1.00 90.75 86 ASN A O 1
ATOM 637 N N . GLU A 1 87 ? -5.613 1.407 -33.013 1.00 94.06 87 GLU A N 1
ATOM 638 C CA . GLU A 1 87 ? -4.555 0.421 -32.863 1.00 94.06 87 GLU A CA 1
ATOM 639 C C . GLU A 1 87 ? -3.721 0.730 -31.622 1.00 94.06 87 GLU A C 1
ATOM 641 O O . GLU A 1 87 ? -3.610 1.882 -31.186 1.00 94.06 87 GLU A O 1
ATOM 646 N N . ARG A 1 88 ? -3.139 -0.317 -31.042 1.00 95.00 88 ARG A N 1
ATOM 647 C CA . ARG A 1 88 ? -2.277 -0.229 -29.868 1.00 95.00 88 ARG A CA 1
ATOM 648 C C . ARG A 1 88 ? -0.886 -0.710 -30.218 1.00 95.00 88 ARG A C 1
ATOM 650 O O . ARG A 1 88 ? -0.719 -1.707 -30.923 1.00 95.00 88 ARG A O 1
ATOM 657 N N . TYR A 1 89 ? 0.094 -0.020 -29.663 1.00 95.56 89 TYR A N 1
ATOM 658 C CA . TYR A 1 89 ? 1.497 -0.297 -29.877 1.00 95.56 89 TYR A CA 1
ATOM 659 C C . TYR A 1 89 ? 2.230 -0.361 -28.547 1.00 95.56 89 TYR A C 1
ATOM 661 O O . TYR A 1 89 ? 1.881 0.320 -27.581 1.00 95.56 89 TYR A O 1
ATOM 669 N N . VAL A 1 90 ? 3.284 -1.160 -28.516 1.00 95.81 90 VAL A N 1
ATOM 670 C CA . VAL A 1 90 ? 4.265 -1.172 -27.436 1.00 95.81 90 VAL A CA 1
ATOM 671 C C . VAL A 1 90 ? 5.599 -0.797 -28.041 1.00 95.81 90 VAL A C 1
ATOM 673 O O . VAL A 1 90 ? 6.071 -1.468 -28.955 1.00 95.81 90 VAL A O 1
ATOM 676 N N . VAL A 1 91 ? 6.196 0.280 -27.540 1.00 96.38 91 VAL A N 1
ATOM 677 C CA . VAL A 1 91 ? 7.493 0.766 -28.008 1.00 96.38 91 VAL A CA 1
ATOM 678 C C . VAL A 1 91 ? 8.535 0.519 -26.933 1.00 96.38 91 VAL A C 1
ATOM 680 O O . VAL A 1 91 ? 8.417 1.029 -25.821 1.00 96.38 91 VAL A O 1
ATOM 683 N N . LEU A 1 92 ? 9.568 -0.245 -27.270 1.00 95.75 92 LEU A N 1
ATOM 684 C CA . LEU A 1 92 ? 10.750 -0.434 -26.446 1.00 95.75 92 LEU A CA 1
ATOM 685 C C . LEU A 1 92 ? 11.876 0.464 -26.954 1.00 95.75 92 LEU A C 1
ATOM 687 O O . LEU A 1 92 ? 12.319 0.360 -28.097 1.00 95.75 92 LEU A O 1
ATOM 691 N N . TYR A 1 93 ? 12.386 1.299 -26.064 1.00 95.19 93 TYR A N 1
ATOM 692 C CA . TYR A 1 93 ? 13.622 2.041 -26.241 1.00 95.19 93 TYR A CA 1
ATOM 693 C C . TYR A 1 93 ? 14.721 1.442 -25.357 1.00 95.19 93 TYR A C 1
ATOM 695 O O . TYR A 1 93 ? 14.476 1.148 -24.187 1.00 95.19 93 TYR A O 1
ATOM 703 N N . ARG A 1 94 ? 15.935 1.294 -25.896 1.00 93.75 94 ARG A N 1
ATOM 704 C CA . ARG A 1 94 ? 17.116 0.751 -25.204 1.00 93.75 94 ARG A CA 1
ATOM 705 C C . ARG A 1 94 ? 18.367 1.588 -25.484 1.00 93.75 94 ARG A C 1
ATOM 707 O O . ARG A 1 94 ? 18.635 1.947 -26.629 1.00 93.75 94 ARG A O 1
ATOM 714 N N . LEU A 1 95 ? 19.163 1.867 -24.451 1.00 90.56 95 LEU A N 1
ATOM 715 C CA . LEU A 1 95 ? 20.441 2.595 -24.554 1.00 90.56 95 LEU A CA 1
ATOM 716 C C . LEU A 1 95 ? 21.544 1.744 -25.201 1.00 90.56 95 LEU A C 1
ATOM 718 O O . LEU A 1 95 ? 22.422 2.249 -25.919 1.00 90.56 95 LEU A O 1
ATOM 722 N N . ASP A 1 96 ? 21.517 0.441 -24.932 1.00 87.19 96 ASP A N 1
ATOM 723 C CA . ASP A 1 96 ? 22.430 -0.535 -25.499 1.00 87.19 96 ASP A CA 1
ATOM 724 C C . ASP A 1 96 ? 22.094 -0.856 -26.955 1.00 87.19 96 ASP A C 1
ATOM 726 O O . ASP A 1 96 ? 21.005 -0.618 -27.481 1.00 87.19 96 ASP A O 1
ATOM 730 N N . ARG A 1 97 ? 23.127 -1.337 -27.642 1.00 83.12 97 ARG A N 1
ATOM 731 C CA . ARG A 1 97 ? 23.081 -1.729 -29.046 1.00 83.12 97 ARG A CA 1
ATOM 732 C C . ARG A 1 97 ? 23.923 -2.956 -29.202 1.00 83.12 97 ARG A C 1
ATOM 734 O O . ARG A 1 97 ? 25.044 -2.987 -28.695 1.00 83.12 97 ARG A O 1
ATOM 741 N N . GLY A 1 98 ? 23.389 -3.888 -29.956 1.00 80.25 98 GLY A N 1
ATOM 742 C CA . GLY A 1 98 ? 24.094 -5.065 -30.389 1.00 80.25 98 GLY A CA 1
ATOM 743 C C . GLY A 1 98 ? 23.145 -5.929 -31.188 1.00 80.25 98 GLY A C 1
ATOM 744 O O . GLY A 1 98 ? 21.940 -5.948 -30.922 1.00 80.25 98 GLY A O 1
ATOM 745 N N . ASP A 1 99 ? 23.707 -6.669 -32.130 1.00 83.31 99 ASP A N 1
ATOM 746 C CA . ASP A 1 99 ? 22.955 -7.636 -32.923 1.00 83.31 99 ASP A CA 1
ATOM 747 C C . ASP A 1 99 ? 22.279 -8.673 -32.017 1.00 83.31 99 ASP A C 1
ATOM 749 O O . ASP A 1 99 ? 21.157 -9.082 -32.284 1.00 83.31 99 ASP A O 1
ATOM 753 N N . ALA A 1 100 ? 22.893 -8.996 -30.872 1.00 84.56 100 ALA A N 1
ATOM 754 C CA . ALA A 1 100 ? 22.301 -9.847 -29.844 1.00 84.56 100 ALA A CA 1
ATOM 755 C C . ALA A 1 100 ? 20.977 -9.291 -29.286 1.00 84.56 100 ALA A C 1
ATOM 757 O O . ALA A 1 100 ? 20.026 -10.048 -29.101 1.00 84.56 100 ALA A O 1
ATOM 758 N N . LEU A 1 101 ? 20.878 -7.973 -29.052 1.00 85.12 101 LEU A N 1
ATOM 759 C CA . LEU A 1 101 ? 19.634 -7.346 -28.596 1.00 85.12 101 LEU A CA 1
ATOM 760 C C . LEU A 1 101 ? 18.567 -7.426 -29.691 1.00 85.12 101 LEU A C 1
ATOM 762 O O . LEU A 1 101 ? 17.446 -7.836 -29.408 1.00 85.12 101 LEU A O 1
ATOM 766 N N . ALA A 1 102 ? 18.914 -7.081 -30.934 1.00 86.38 102 ALA A N 1
ATOM 767 C CA . ALA A 1 102 ? 17.987 -7.132 -32.064 1.00 86.38 102 ALA A CA 1
ATOM 768 C C . ALA A 1 102 ? 17.506 -8.563 -32.361 1.00 86.38 102 ALA A C 1
ATOM 770 O O . ALA A 1 102 ? 16.314 -8.790 -32.580 1.00 86.38 102 ALA A O 1
ATOM 771 N N . GLN A 1 103 ? 18.408 -9.542 -32.299 1.00 87.38 103 GLN A N 1
ATOM 772 C CA . GLN A 1 103 ? 18.086 -10.957 -32.447 1.00 87.38 103 GLN A CA 1
ATOM 773 C C . GLN A 1 103 ? 17.164 -11.425 -31.320 1.00 87.38 103 GLN A C 1
ATOM 775 O O . GLN A 1 103 ? 16.148 -12.057 -31.595 1.00 87.38 103 GLN A O 1
ATOM 780 N N . ARG A 1 104 ? 17.452 -11.051 -30.067 1.00 85.12 104 ARG A N 1
ATOM 781 C CA . ARG A 1 104 ? 16.585 -11.354 -28.921 1.00 85.12 104 ARG A CA 1
ATOM 782 C C . ARG A 1 104 ? 15.200 -10.738 -29.078 1.00 85.12 104 ARG A C 1
ATOM 784 O O . ARG A 1 104 ? 14.214 -11.406 -28.800 1.00 85.12 104 ARG A O 1
ATOM 791 N N . MET A 1 105 ? 15.115 -9.494 -29.551 1.00 88.81 105 MET A N 1
ATOM 792 C CA . MET A 1 105 ? 13.827 -8.862 -29.842 1.00 88.81 105 MET A CA 1
ATOM 793 C C . MET A 1 105 ? 13.082 -9.621 -30.938 1.00 88.81 105 MET A C 1
ATOM 795 O O . MET A 1 105 ? 11.903 -9.894 -30.776 1.00 88.81 105 MET A O 1
ATOM 799 N N . THR A 1 106 ? 13.765 -10.033 -32.006 1.00 86.94 106 THR A N 1
ATOM 800 C CA . THR A 1 106 ? 13.159 -10.804 -33.105 1.00 86.94 106 THR A CA 1
ATOM 801 C C . THR A 1 106 ? 12.599 -12.142 -32.620 1.00 86.94 106 THR A C 1
ATOM 803 O O . THR A 1 106 ? 11.453 -12.468 -32.921 1.00 86.94 106 THR A O 1
ATOM 806 N N . VAL A 1 107 ? 13.370 -12.890 -31.824 1.00 88.50 107 VAL A N 1
ATOM 807 C CA . VAL A 1 107 ? 12.919 -14.147 -31.200 1.00 88.50 107 VAL A CA 1
ATOM 808 C C . VAL A 1 107 ? 11.713 -13.888 -30.296 1.00 88.50 107 VAL A C 1
ATOM 810 O O . VAL A 1 107 ? 10.687 -14.547 -30.426 1.00 88.50 107 VAL A O 1
ATOM 813 N N . SER A 1 108 ? 11.791 -12.848 -29.465 1.00 84.88 108 SER A N 1
ATOM 814 C CA . SER A 1 108 ? 10.709 -12.427 -28.577 1.00 84.88 108 SER A CA 1
ATOM 815 C C . SER A 1 108 ? 9.410 -12.097 -29.331 1.00 84.88 108 SER A C 1
ATOM 817 O O . SER A 1 108 ? 8.336 -12.429 -28.827 1.00 84.88 108 SER A O 1
ATOM 819 N N . CYS A 1 109 ? 9.492 -11.510 -30.535 1.00 84.12 109 CYS A N 1
ATOM 820 C CA . CYS A 1 109 ? 8.330 -11.265 -31.404 1.00 84.12 109 CYS A CA 1
ATOM 821 C C . CYS A 1 109 ? 7.682 -12.570 -31.855 1.00 84.12 109 CYS A C 1
ATOM 823 O O . CYS A 1 109 ? 6.468 -12.724 -31.764 1.00 84.12 109 CYS A O 1
ATOM 825 N N . GLN A 1 110 ? 8.510 -13.494 -32.352 1.00 87.94 110 GLN A N 1
ATOM 826 C CA . GLN A 1 110 ? 8.067 -14.767 -32.916 1.00 87.94 110 GLN A CA 1
ATOM 827 C C . GLN A 1 110 ? 7.387 -15.631 -31.855 1.00 87.94 110 GLN A C 1
ATOM 829 O O . GLN A 1 110 ? 6.339 -16.210 -32.112 1.00 87.94 110 GLN A O 1
ATOM 834 N N . GLU A 1 111 ? 7.946 -15.672 -30.647 1.00 88.38 111 GLU A N 1
ATOM 835 C CA . GLU A 1 111 ? 7.377 -16.420 -29.521 1.00 88.38 111 GLU A CA 1
ATOM 836 C C . GLU A 1 111 ? 6.031 -15.862 -29.044 1.00 88.38 111 GLU A C 1
ATOM 838 O O . GLU A 1 111 ? 5.215 -16.601 -28.497 1.00 88.38 111 GLU A O 1
ATOM 843 N N . ARG A 1 112 ? 5.798 -14.557 -29.228 1.00 86.56 112 ARG A N 1
ATOM 844 C CA . ARG A 1 112 ? 4.604 -13.850 -28.739 1.00 86.56 112 ARG A CA 1
ATOM 845 C C . ARG A 1 112 ? 3.534 -13.632 -29.809 1.00 86.56 112 ARG A C 1
ATOM 847 O O . ARG A 1 112 ? 2.486 -13.093 -29.465 1.00 86.56 112 ARG A O 1
ATOM 854 N N . ASP A 1 113 ? 3.803 -14.025 -31.055 1.00 88.69 113 ASP A N 1
ATOM 855 C CA . ASP A 1 113 ? 2.933 -13.798 -32.216 1.00 88.69 113 ASP A CA 1
ATOM 856 C C . ASP A 1 113 ? 2.528 -12.317 -32.357 1.00 88.69 113 ASP A C 1
ATOM 858 O O . ASP A 1 113 ? 1.351 -11.964 -32.434 1.00 88.69 113 ASP A O 1
ATOM 862 N N . VAL A 1 114 ? 3.523 -11.423 -32.291 1.00 90.75 114 VAL A N 1
ATOM 863 C CA . VAL A 1 114 ? 3.317 -9.972 -32.426 1.00 90.75 114 VAL A CA 1
ATOM 864 C C . VAL A 1 114 ? 4.009 -9.412 -33.659 1.00 90.75 114 VAL A C 1
ATOM 866 O O . VAL A 1 114 ? 5.174 -9.708 -33.936 1.00 90.75 114 VAL A O 1
ATOM 869 N N . ASP A 1 115 ? 3.297 -8.532 -34.360 1.00 90.19 115 ASP A N 1
ATOM 870 C CA . ASP A 1 115 ? 3.793 -7.889 -35.570 1.00 90.19 115 ASP A CA 1
ATOM 871 C C . ASP A 1 115 ? 4.748 -6.744 -35.220 1.00 90.19 115 ASP A C 1
ATOM 873 O O . ASP A 1 115 ? 4.376 -5.758 -34.568 1.00 90.19 115 ASP A O 1
ATOM 877 N N . ALA A 1 116 ? 5.995 -6.857 -35.681 1.00 91.69 116 ALA A N 1
ATOM 878 C CA . ALA A 1 116 ? 6.935 -5.746 -35.655 1.00 91.69 116 ALA A CA 1
ATOM 879 C C . ALA A 1 116 ? 6.418 -4.608 -36.546 1.00 91.69 116 ALA A C 1
ATOM 881 O O . ALA A 1 116 ? 5.947 -4.824 -37.660 1.00 91.69 116 ALA A O 1
ATOM 882 N N . CYS A 1 117 ? 6.506 -3.377 -36.055 1.00 89.50 117 CYS A N 1
ATOM 883 C CA . CYS A 1 117 ? 6.079 -2.208 -36.809 1.00 89.50 117 CYS A CA 1
ATOM 884 C C . CYS A 1 117 ? 7.189 -1.730 -37.748 1.00 89.50 117 CYS A C 1
ATOM 886 O O . CYS A 1 117 ? 8.320 -1.517 -37.317 1.00 89.50 117 CYS A O 1
ATOM 888 N N . GLU A 1 118 ? 6.842 -1.463 -39.006 1.00 83.25 118 GLU A N 1
ATOM 889 C CA . GLU A 1 118 ? 7.781 -0.916 -39.997 1.00 83.25 118 GLU A CA 1
ATOM 890 C C . GLU A 1 118 ? 8.067 0.583 -39.771 1.00 83.25 118 GLU A C 1
ATOM 892 O O . GLU A 1 118 ? 9.136 1.086 -40.109 1.00 83.25 118 GLU A O 1
ATOM 897 N N . TYR A 1 119 ? 7.145 1.304 -39.123 1.00 82.88 119 TYR A N 1
ATOM 898 C CA . TYR A 1 119 ? 7.226 2.752 -38.895 1.00 82.88 119 TYR A CA 1
ATOM 899 C C . TYR A 1 119 ? 8.003 3.137 -37.621 1.00 82.88 119 TYR A C 1
ATOM 901 O O . TYR A 1 119 ? 7.546 3.974 -36.841 1.00 82.88 119 TYR A O 1
ATOM 909 N N . ILE A 1 120 ? 9.181 2.547 -37.385 1.00 87.81 120 ILE A N 1
ATOM 910 C CA . ILE A 1 120 ? 10.002 2.810 -36.179 1.00 87.81 120 ILE A CA 1
ATOM 911 C C . ILE A 1 120 ? 10.328 4.302 -36.019 1.00 87.81 120 ILE A C 1
ATOM 913 O O . ILE A 1 120 ? 10.295 4.825 -34.904 1.00 87.81 120 ILE A O 1
ATOM 917 N N . ASP A 1 121 ? 10.563 5.001 -37.130 1.00 88.75 121 ASP A N 1
ATOM 918 C CA . ASP A 1 121 ? 10.874 6.433 -37.149 1.00 88.75 121 ASP A CA 1
ATOM 919 C C . ASP A 1 121 ? 9.779 7.271 -36.475 1.00 88.75 121 ASP A C 1
ATOM 921 O O . ASP A 1 121 ? 10.079 8.222 -35.751 1.00 88.75 121 ASP A O 1
ATOM 925 N N . ALA A 1 122 ? 8.508 6.890 -36.648 1.00 90.12 122 ALA A N 1
ATOM 926 C CA . ALA A 1 122 ? 7.398 7.609 -36.042 1.00 90.12 122 ALA A CA 1
ATOM 927 C C . ALA A 1 122 ? 7.453 7.541 -34.507 1.00 90.12 122 ALA A C 1
ATOM 929 O O . ALA A 1 122 ? 7.375 8.547 -33.795 1.00 90.12 122 ALA A O 1
ATOM 930 N N . PHE A 1 123 ? 7.663 6.337 -33.988 1.00 92.75 123 PHE A N 1
ATOM 931 C CA . PHE A 1 123 ? 7.789 6.110 -32.557 1.00 92.75 123 PHE A CA 1
ATOM 932 C C . PHE A 1 123 ? 9.040 6.781 -31.986 1.00 92.75 123 PHE A C 1
ATOM 934 O O . PHE A 1 123 ? 8.962 7.417 -30.937 1.00 92.75 123 PHE A O 1
ATOM 941 N N . PHE A 1 124 ? 10.170 6.718 -32.696 1.00 92.69 124 PHE A N 1
ATOM 942 C CA . PHE A 1 124 ? 11.397 7.430 -32.333 1.00 92.69 124 PHE A CA 1
ATOM 943 C C . PHE A 1 124 ? 11.137 8.923 -32.113 1.00 92.69 124 PHE A C 1
ATOM 945 O O . PHE A 1 124 ? 11.458 9.463 -31.053 1.00 92.69 124 PHE A O 1
ATOM 952 N N . PHE A 1 125 ? 10.523 9.590 -33.087 1.00 90.38 125 PHE A N 1
ATOM 953 C CA . PHE A 1 125 ? 10.252 11.020 -33.005 1.00 90.38 125 PHE A CA 1
ATOM 954 C C . PHE A 1 125 ? 9.296 11.375 -31.879 1.00 90.38 125 PHE A C 1
ATOM 956 O O . PHE A 1 125 ? 9.552 12.334 -31.144 1.00 90.38 125 PHE A O 1
ATOM 963 N N . PHE A 1 126 ? 8.225 10.596 -31.731 1.00 92.12 126 PHE A N 1
ATOM 964 C CA . PHE A 1 126 ? 7.284 10.761 -30.636 1.00 92.12 126 PHE A CA 1
ATOM 965 C C . PHE A 1 126 ? 8.013 10.678 -29.289 1.00 92.12 126 PHE A C 1
ATOM 967 O O . PHE A 1 126 ? 7.944 11.611 -28.493 1.00 92.12 126 PHE A O 1
ATOM 974 N N . LEU A 1 127 ? 8.811 9.630 -29.064 1.00 92.44 127 LEU A N 1
ATOM 975 C CA . LEU A 1 127 ? 9.537 9.453 -27.807 1.00 92.44 127 LEU A CA 1
ATOM 976 C C . LEU A 1 127 ? 10.595 10.532 -27.568 1.00 92.44 127 LEU A C 1
ATOM 978 O O . LEU A 1 127 ? 10.677 11.060 -26.464 1.00 92.44 127 LEU A O 1
ATOM 982 N N . VAL A 1 128 ? 11.404 10.899 -28.562 1.00 90.38 128 VAL A N 1
ATOM 983 C CA . VAL A 1 128 ? 12.443 11.927 -28.373 1.00 90.38 128 VAL A CA 1
ATOM 984 C C . VAL A 1 128 ? 11.834 13.283 -28.028 1.00 90.38 128 VAL A C 1
ATOM 986 O O . VAL A 1 128 ? 12.387 14.000 -27.192 1.00 90.38 128 VAL A O 1
ATOM 989 N N . LYS A 1 129 ? 10.704 13.636 -28.646 1.00 89.12 129 LYS A N 1
ATOM 990 C CA . LYS A 1 129 ? 10.012 14.897 -28.371 1.00 89.12 129 LYS A CA 1
ATOM 991 C C . LYS A 1 129 ? 9.323 14.880 -27.009 1.00 89.12 129 LYS A C 1
ATOM 993 O O . LYS A 1 129 ? 9.535 15.801 -26.223 1.00 89.12 129 LYS A O 1
ATOM 998 N N . GLU A 1 130 ? 8.527 13.850 -26.736 1.00 89.75 130 GLU A N 1
ATOM 999 C CA . GLU A 1 130 ? 7.669 13.807 -25.548 1.00 89.75 130 GLU A CA 1
ATOM 1000 C C . GLU A 1 130 ? 8.429 13.369 -24.285 1.00 89.75 130 GLU A C 1
ATOM 1002 O O . GLU A 1 130 ? 8.146 13.859 -23.193 1.00 89.75 130 GLU A O 1
ATOM 1007 N N . LEU A 1 131 ? 9.427 12.485 -24.415 1.00 88.81 131 LEU A N 1
ATOM 1008 C CA . LEU A 1 131 ? 10.169 11.892 -23.289 1.00 88.81 131 LEU A CA 1
ATOM 1009 C C . LEU A 1 131 ? 11.604 12.403 -23.138 1.00 88.81 131 LEU A C 1
ATOM 1011 O O . LEU A 1 131 ? 12.318 11.962 -22.242 1.00 88.81 131 LEU A O 1
ATOM 1015 N N . ASP A 1 132 ? 12.051 13.319 -23.999 1.00 87.88 132 ASP A N 1
ATOM 1016 C CA . ASP A 1 132 ? 13.404 13.883 -23.950 1.00 87.88 132 ASP A CA 1
ATOM 1017 C C . ASP A 1 132 ? 14.488 12.789 -23.818 1.00 87.88 132 ASP A C 1
ATOM 1019 O O . ASP A 1 132 ? 15.357 12.847 -22.946 1.00 87.88 132 ASP A O 1
ATOM 1023 N N . ILE A 1 133 ? 14.439 11.773 -24.687 1.00 90.56 133 ILE A N 1
ATOM 1024 C CA . ILE A 1 133 ? 15.304 10.579 -24.636 1.00 90.56 133 ILE A CA 1
ATOM 1025 C C . ILE A 1 133 ? 16.798 10.957 -24.558 1.00 90.56 133 ILE A C 1
ATOM 1027 O O . ILE A 1 133 ? 17.270 11.745 -25.387 1.00 90.56 133 ILE A O 1
ATOM 1031 N N . PRO A 1 134 ? 17.560 10.480 -23.553 1.00 89.38 134 PRO A N 1
ATOM 1032 C CA . PRO A 1 134 ? 18.963 10.844 -23.369 1.00 89.38 134 PRO A CA 1
ATOM 1033 C C . PRO A 1 134 ? 19.872 10.146 -24.384 1.00 89.38 134 PRO A C 1
ATOM 1035 O O . PRO A 1 134 ? 19.573 9.052 -24.848 1.00 89.38 134 PRO A O 1
ATOM 1038 N N . LEU A 1 135 ? 21.020 10.765 -24.682 1.00 90.56 135 LEU A N 1
ATOM 1039 C CA . LEU A 1 135 ? 22.066 10.095 -25.452 1.00 90.56 135 LEU A CA 1
ATOM 1040 C C . LEU A 1 135 ? 22.736 9.022 -24.576 1.00 90.56 135 LEU A C 1
ATOM 1042 O O . LEU A 1 135 ? 22.994 9.297 -23.400 1.00 90.56 135 LEU A O 1
ATOM 1046 N N . PRO A 1 136 ? 23.064 7.834 -25.115 1.00 89.88 136 PRO A N 1
ATOM 1047 C CA . PRO A 1 136 ? 23.824 6.828 -24.392 1.00 89.88 136 PRO A CA 1
ATOM 1048 C C . PRO A 1 136 ? 25.171 7.391 -23.912 1.00 89.88 136 PRO A C 1
ATOM 1050 O O . PRO A 1 136 ? 25.831 8.084 -24.688 1.00 89.88 136 PRO A O 1
ATOM 1053 N N . PRO A 1 137 ? 25.644 7.044 -22.698 1.00 87.00 137 PRO A N 1
ATOM 1054 C CA . PRO A 1 137 ? 26.890 7.587 -22.136 1.00 87.00 137 PRO A CA 1
ATOM 1055 C C . PRO A 1 137 ? 28.134 7.373 -23.010 1.00 87.00 137 PRO A C 1
ATOM 1057 O O . PRO A 1 137 ? 29.078 8.153 -22.967 1.00 87.00 137 PRO A O 1
ATOM 1060 N N . ARG A 1 138 ? 28.121 6.318 -23.834 1.00 89.19 138 ARG A N 1
ATOM 1061 C CA . ARG A 1 138 ? 29.191 5.991 -24.788 1.00 89.19 138 ARG A CA 1
ATOM 1062 C C . ARG A 1 138 ? 29.263 6.914 -26.006 1.00 89.19 138 ARG A C 1
ATOM 1064 O O . ARG A 1 138 ? 30.236 6.832 -26.741 1.00 89.19 138 ARG A O 1
ATOM 1071 N N . VAL A 1 139 ? 28.236 7.723 -26.272 1.00 92.00 139 VAL A N 1
ATOM 1072 C CA . VAL A 1 139 ? 28.226 8.626 -27.428 1.00 92.00 139 VAL A CA 1
ATOM 1073 C C . VAL A 1 139 ? 29.096 9.829 -27.113 1.00 92.00 139 VAL A C 1
ATOM 1075 O O . VAL A 1 139 ? 28.728 10.689 -26.311 1.00 92.00 139 VAL A O 1
ATOM 1078 N N . THR A 1 140 ? 30.253 9.902 -27.760 1.00 94.00 140 THR A N 1
ATOM 1079 C CA . THR A 1 140 ? 31.193 11.000 -27.563 1.00 94.00 140 THR A CA 1
ATOM 1080 C C . THR A 1 140 ? 30.986 12.113 -28.584 1.00 94.00 140 THR A C 1
ATOM 1082 O O . THR A 1 140 ? 30.379 11.958 -29.647 1.00 94.00 140 THR A O 1
ATOM 1085 N N . LYS A 1 141 ? 31.547 13.278 -28.269 1.00 95.06 141 LYS A N 1
ATOM 1086 C CA . LYS A 1 141 ? 31.613 14.420 -29.183 1.00 95.06 141 LYS A CA 1
ATOM 1087 C C . LYS A 1 141 ? 32.315 14.086 -30.500 1.00 95.06 141 LYS A C 1
ATOM 1089 O O . LYS A 1 141 ? 31.908 14.603 -31.542 1.00 95.06 141 LYS A O 1
ATOM 1094 N N . ASP A 1 142 ? 33.353 13.259 -30.457 1.00 95.19 142 ASP A N 1
ATOM 1095 C CA . ASP A 1 142 ? 34.128 12.907 -31.644 1.00 95.19 142 ASP A CA 1
ATOM 1096 C C . ASP A 1 142 ? 33.366 11.922 -32.532 1.00 95.19 142 ASP A C 1
ATOM 1098 O O . ASP A 1 142 ? 33.367 12.101 -33.752 1.00 95.19 142 ASP A O 1
ATOM 1102 N N . ASP A 1 143 ? 32.603 10.997 -31.939 1.00 94.31 143 ASP A N 1
ATOM 1103 C CA . ASP A 1 143 ? 31.711 10.102 -32.687 1.00 94.31 143 ASP A CA 1
ATOM 1104 C C . ASP A 1 143 ? 30.692 10.898 -33.504 1.00 94.31 143 ASP A C 1
ATOM 1106 O O . ASP A 1 143 ? 30.542 10.684 -34.709 1.00 94.31 143 ASP A O 1
ATOM 1110 N N . VAL A 1 144 ? 30.028 11.872 -32.868 1.00 94.81 144 VAL A N 1
ATOM 1111 C CA . VAL A 1 144 ? 29.040 12.718 -33.551 1.00 94.81 144 VAL A CA 1
ATOM 1112 C C . VAL A 1 144 ? 29.712 13.551 -34.641 1.00 94.81 144 VAL A C 1
ATOM 1114 O O . VAL A 1 144 ? 29.215 13.612 -35.764 1.00 94.81 144 VAL A O 1
ATOM 1117 N N . ARG A 1 145 ? 30.870 14.161 -34.361 1.00 94.31 145 ARG A N 1
ATOM 1118 C CA . ARG A 1 145 ? 31.606 14.979 -35.342 1.00 94.31 145 ARG A CA 1
ATOM 1119 C C . ARG A 1 145 ? 32.065 14.189 -36.557 1.00 94.31 145 ARG A C 1
ATOM 1121 O O . ARG A 1 145 ? 32.011 14.731 -37.658 1.00 94.31 145 ARG A O 1
ATOM 1128 N N . ALA A 1 146 ? 32.471 12.936 -36.378 1.00 95.81 146 ALA A N 1
ATOM 1129 C CA . ALA A 1 146 ? 32.885 12.064 -37.472 1.00 95.81 146 ALA A CA 1
ATOM 1130 C C . ALA A 1 146 ? 31.748 11.775 -38.470 1.00 95.81 146 ALA A C 1
ATOM 1132 O O . ALA A 1 146 ? 32.015 11.466 -39.629 1.00 95.81 146 ALA A O 1
ATOM 1133 N N . ARG A 1 147 ? 30.485 11.907 -38.041 1.00 95.88 147 ARG A N 1
ATOM 1134 C CA . ARG A 1 147 ? 29.281 11.699 -38.866 1.00 95.88 147 ARG A CA 1
ATOM 1135 C C . ARG A 1 147 ? 28.671 12.990 -39.414 1.00 95.88 147 ARG A C 1
ATOM 1137 O O . ARG A 1 147 ? 27.701 12.942 -40.170 1.00 95.88 147 ARG A O 1
ATOM 1144 N N . ILE A 1 148 ? 29.224 14.150 -39.058 1.00 94.94 148 ILE A N 1
ATOM 1145 C CA . ILE A 1 148 ? 28.748 15.444 -39.551 1.00 94.94 148 ILE A CA 1
ATOM 1146 C C . ILE A 1 148 ? 29.409 15.774 -40.890 1.00 94.94 148 ILE A C 1
ATOM 1148 O O . ILE A 1 148 ? 30.628 15.873 -41.013 1.00 94.94 148 ILE A O 1
ATOM 1152 N N . SER A 1 149 ? 28.576 16.055 -41.885 1.00 93.38 149 SER A N 1
ATOM 1153 C CA . SER A 1 149 ? 28.973 16.604 -43.178 1.00 93.38 149 SER A CA 1
ATOM 1154 C C . SER A 1 149 ? 28.728 18.118 -43.228 1.00 93.38 149 SER A C 1
ATOM 1156 O O . SER A 1 149 ? 27.767 18.639 -42.655 1.00 93.38 149 SER A O 1
ATOM 1158 N N . LYS A 1 150 ? 29.613 18.860 -43.907 1.00 88.56 150 LYS A N 1
ATOM 1159 C CA . LYS A 1 150 ? 29.427 20.300 -44.148 1.00 88.56 150 LYS A CA 1
ATOM 1160 C C . LYS A 1 150 ? 28.559 20.507 -45.389 1.00 88.56 150 LYS A C 1
ATOM 1162 O O . LYS A 1 150 ? 28.934 20.070 -46.474 1.00 88.56 150 LYS A O 1
ATOM 1167 N N . ALA A 1 151 ? 27.454 21.230 -45.246 1.00 86.19 151 ALA A N 1
ATOM 1168 C CA . ALA A 1 151 ? 26.608 21.679 -46.347 1.00 86.19 151 ALA A CA 1
ATOM 1169 C C . ALA A 1 151 ? 26.663 23.206 -46.498 1.00 86.19 151 ALA A C 1
ATOM 1171 O O . ALA A 1 151 ? 27.065 23.923 -45.581 1.00 86.19 151 ALA A O 1
ATOM 1172 N N . LYS A 1 152 ? 26.216 23.722 -47.653 1.00 82.81 152 LYS A N 1
ATOM 1173 C CA . LYS A 1 152 ? 26.190 25.172 -47.943 1.00 82.81 152 LYS A CA 1
ATOM 1174 C C . LYS A 1 152 ? 25.438 25.991 -46.881 1.00 82.81 152 LYS A C 1
ATOM 1176 O O . LYS A 1 152 ? 25.790 27.143 -46.663 1.00 82.81 152 LYS A O 1
ATOM 1181 N N . ASN A 1 153 ? 24.459 25.379 -46.208 1.00 81.75 153 ASN A N 1
ATOM 1182 C CA . ASN A 1 153 ? 23.564 26.039 -45.253 1.00 81.75 153 ASN A CA 1
ATOM 1183 C C . ASN A 1 153 ? 23.721 25.541 -43.801 1.00 81.75 153 ASN A C 1
ATOM 1185 O O . ASN A 1 153 ? 22.858 25.823 -42.975 1.00 81.75 153 ASN A O 1
ATOM 1189 N N . GLY A 1 154 ? 24.784 24.796 -43.468 1.00 87.38 154 GLY A N 1
ATOM 1190 C CA . GLY A 1 154 ? 25.019 24.329 -42.097 1.00 87.38 154 GLY A CA 1
ATOM 1191 C C . GLY A 1 154 ? 25.675 22.954 -42.000 1.00 87.38 154 GLY A C 1
ATOM 1192 O O . GLY A 1 154 ? 26.199 22.417 -42.975 1.00 87.38 154 GLY A O 1
ATOM 1193 N N . ALA A 1 155 ? 25.654 22.391 -40.796 1.00 92.31 155 ALA A N 1
ATOM 1194 C CA . ALA A 1 155 ? 26.099 21.030 -40.529 1.00 92.31 155 ALA A CA 1
ATOM 1195 C C . ALA A 1 155 ? 24.930 20.055 -40.706 1.00 92.31 155 ALA A C 1
ATOM 1197 O O . ALA A 1 155 ? 23.847 20.299 -40.171 1.00 92.31 155 ALA A O 1
ATOM 1198 N N . LEU A 1 156 ? 25.158 18.959 -41.430 1.00 94.38 156 LEU A N 1
ATOM 1199 C CA . LEU A 1 156 ? 24.172 17.902 -41.638 1.00 94.38 156 LEU A CA 1
ATOM 1200 C C . LEU A 1 156 ? 24.688 16.572 -41.100 1.00 94.38 156 LEU A C 1
ATOM 1202 O O . LEU A 1 156 ? 25.838 16.207 -41.346 1.00 94.38 156 LEU A O 1
ATOM 1206 N N . ILE A 1 157 ? 23.819 15.829 -40.428 1.00 94.62 157 ILE A N 1
ATOM 1207 C CA . ILE A 1 157 ? 24.036 14.428 -40.059 1.00 94.62 157 ILE A CA 1
ATOM 1208 C C . ILE A 1 157 ? 23.127 13.528 -40.902 1.00 94.62 157 ILE A C 1
ATOM 1210 O O . ILE A 1 157 ? 22.024 13.935 -41.280 1.00 94.62 157 ILE A O 1
ATOM 1214 N N . ASN A 1 158 ? 23.573 12.315 -41.231 1.00 93.56 158 ASN A N 1
ATOM 1215 C CA . ASN A 1 158 ? 22.671 11.331 -41.823 1.00 93.56 158 ASN A CA 1
ATOM 1216 C C . ASN A 1 158 ? 21.532 11.030 -40.829 1.00 93.56 158 ASN A C 1
ATOM 1218 O O . ASN A 1 158 ? 21.748 10.982 -39.620 1.00 93.56 158 ASN A O 1
ATOM 1222 N N . PHE A 1 159 ? 20.308 10.874 -41.325 1.00 87.88 159 PHE A N 1
ATOM 1223 C CA . PHE A 1 159 ? 19.154 10.642 -40.465 1.00 87.88 159 PHE A CA 1
ATOM 1224 C C . PHE A 1 159 ? 19.266 9.333 -39.665 1.00 87.88 159 PHE A C 1
ATOM 1226 O O . PHE A 1 159 ? 19.014 9.329 -38.460 1.00 87.88 159 PHE A O 1
ATOM 1233 N N . ASP A 1 160 ? 19.751 8.264 -40.297 1.00 89.31 160 ASP A N 1
ATOM 1234 C CA . ASP A 1 160 ? 20.037 7.003 -39.618 1.00 89.31 160 ASP A CA 1
ATOM 1235 C C . ASP A 1 160 ? 21.125 7.178 -38.577 1.00 89.31 160 ASP A C 1
ATOM 1237 O O . ASP A 1 160 ? 20.974 6.674 -37.476 1.00 89.31 160 ASP A O 1
ATOM 1241 N N . ASP A 1 161 ? 22.180 7.945 -38.873 1.00 92.62 161 ASP A N 1
ATOM 1242 C CA . ASP A 1 161 ? 23.206 8.269 -37.877 1.00 92.62 161 ASP A CA 1
ATOM 1243 C C . ASP A 1 161 ? 22.597 9.019 -36.678 1.00 92.62 161 ASP A C 1
ATOM 1245 O O . ASP A 1 161 ? 22.965 8.743 -35.541 1.00 92.62 161 ASP A O 1
ATOM 1249 N N . ALA A 1 162 ? 21.630 9.919 -36.895 1.00 91.25 162 ALA A N 1
ATOM 1250 C CA . ALA A 1 162 ? 20.954 10.634 -35.812 1.00 91.25 162 ALA A CA 1
ATOM 1251 C C . ALA A 1 162 ? 20.155 9.687 -34.902 1.00 91.25 162 ALA A C 1
ATOM 1253 O O . ALA A 1 162 ? 20.362 9.716 -33.688 1.00 91.25 162 ALA A O 1
ATOM 1254 N N . ILE A 1 163 ? 19.307 8.809 -35.453 1.00 89.81 163 ILE A N 1
ATOM 1255 C CA . ILE A 1 163 ? 18.616 7.751 -34.680 1.00 89.81 163 ILE A CA 1
ATOM 1256 C C . ILE A 1 163 ? 19.656 6.854 -33.996 1.00 89.81 163 ILE A C 1
ATOM 1258 O O . ILE A 1 163 ? 19.603 6.586 -32.789 1.00 89.81 163 ILE A O 1
ATOM 1262 N N . ASN A 1 164 ? 20.695 6.503 -34.752 1.00 90.44 164 ASN A N 1
ATOM 1263 C CA . ASN A 1 164 ? 21.873 5.781 -34.310 1.00 90.44 164 ASN A CA 1
ATOM 1264 C C . ASN A 1 164 ? 22.785 6.600 -33.374 1.00 90.44 164 ASN A C 1
ATOM 1266 O O . ASN A 1 164 ? 23.866 6.134 -33.042 1.00 90.44 164 ASN A O 1
ATOM 1270 N N . PHE A 1 165 ? 22.357 7.707 -32.791 1.00 93.69 165 PHE A N 1
ATOM 1271 C CA . PHE A 1 165 ? 23.003 8.222 -31.583 1.00 93.69 165 PHE A CA 1
ATOM 1272 C C . PHE A 1 165 ? 22.103 8.182 -30.353 1.00 93.69 165 PHE A C 1
ATOM 1274 O O . PHE A 1 165 ? 22.618 8.325 -29.253 1.00 93.69 165 PHE A O 1
ATOM 1281 N N . HIS A 1 166 ? 20.800 7.929 -30.491 1.00 92.19 166 HIS A N 1
ATOM 1282 C CA . HIS A 1 166 ? 19.880 7.884 -29.348 1.00 92.19 166 HIS A CA 1
ATOM 1283 C C . HIS A 1 166 ? 19.755 6.495 -28.731 1.00 92.19 166 HIS A C 1
ATOM 1285 O O . HIS A 1 166 ? 19.778 6.374 -27.522 1.00 92.19 166 HIS A O 1
ATOM 1291 N N . GLY A 1 167 ? 19.700 5.420 -29.514 1.00 93.38 167 GLY A N 1
ATOM 1292 C CA . GLY A 1 167 ? 19.637 4.068 -28.945 1.00 93.38 167 GLY A CA 1
ATOM 1293 C C . GLY A 1 167 ? 19.127 3.050 -29.945 1.00 93.38 167 GLY A C 1
ATOM 1294 O O . GLY A 1 167 ? 19.272 3.263 -31.146 1.00 93.38 167 GLY A O 1
ATOM 1295 N N . SER A 1 168 ? 18.560 1.964 -29.439 1.00 93.44 168 SER A N 1
ATOM 1296 C CA . SER A 1 168 ? 17.785 1.000 -30.216 1.00 93.44 168 SER A CA 1
ATOM 1297 C C . SER A 1 168 ? 16.301 1.231 -29.943 1.00 93.44 168 SER A C 1
ATOM 1299 O O . SER A 1 168 ? 15.908 1.421 -28.790 1.00 93.44 168 SER A O 1
ATOM 1301 N N . PHE A 1 169 ? 15.487 1.214 -30.995 1.00 93.75 169 PHE A N 1
ATOM 1302 C CA . PHE A 1 169 ? 14.040 1.384 -30.916 1.00 93.75 169 PHE A CA 1
ATOM 1303 C C . PHE A 1 169 ? 13.374 0.175 -31.555 1.00 93.75 169 PHE A C 1
ATOM 1305 O O . PHE A 1 169 ? 13.725 -0.216 -32.666 1.00 93.75 169 PHE A O 1
ATOM 1312 N N . PHE A 1 170 ? 12.411 -0.397 -30.849 1.00 94.50 170 PHE A N 1
ATOM 1313 C CA . PHE A 1 170 ? 11.588 -1.499 -31.317 1.00 94.50 170 PHE A CA 1
ATOM 1314 C C . PHE A 1 170 ? 10.135 -1.141 -31.053 1.00 94.50 170 PHE A C 1
ATOM 1316 O O . PHE A 1 170 ? 9.822 -0.524 -30.035 1.00 94.50 170 PHE A O 1
ATOM 1323 N N . ALA A 1 171 ? 9.248 -1.503 -31.966 1.00 94.69 171 ALA A N 1
ATOM 1324 C CA . ALA A 1 171 ? 7.830 -1.242 -31.817 1.00 94.69 171 ALA A CA 1
ATOM 1325 C C . ALA A 1 171 ? 7.036 -2.440 -32.318 1.00 94.69 171 ALA A C 1
ATOM 1327 O O . ALA A 1 171 ? 7.357 -3.012 -33.361 1.00 94.69 171 ALA A O 1
ATOM 1328 N N . TRP A 1 172 ? 5.996 -2.790 -31.573 1.00 94.50 172 TRP A N 1
ATOM 1329 C CA . TRP A 1 172 ? 5.108 -3.900 -31.889 1.00 94.50 172 TRP A CA 1
ATOM 1330 C C . TRP A 1 172 ? 3.672 -3.444 -31.847 1.00 94.50 172 TRP A C 1
ATOM 1332 O O . TRP A 1 172 ? 3.281 -2.709 -30.938 1.00 94.50 172 TRP A O 1
ATOM 1342 N N . LYS A 1 173 ? 2.883 -3.920 -32.802 1.00 93.94 173 LYS A N 1
ATOM 1343 C CA . LYS A 1 173 ? 1.434 -3.798 -32.752 1.00 93.94 173 LYS A CA 1
ATOM 1344 C C . LYS A 1 173 ? 0.905 -4.903 -31.847 1.00 93.94 173 LYS A C 1
ATOM 1346 O O . LYS A 1 173 ? 1.267 -6.064 -32.017 1.00 93.94 173 LYS A O 1
ATOM 1351 N N . ILE A 1 174 ? 0.073 -4.544 -30.874 1.00 93.00 174 ILE A N 1
ATOM 1352 C CA . ILE A 1 174 ? -0.484 -5.506 -29.916 1.00 93.00 174 ILE A CA 1
ATOM 1353 C C . ILE A 1 174 ? -1.997 -5.635 -30.082 1.00 93.00 174 ILE A C 1
ATOM 1355 O O . ILE A 1 174 ? -2.711 -4.641 -30.232 1.00 93.00 174 ILE A O 1
ATOM 1359 N N . GLY A 1 175 ? -2.483 -6.877 -30.051 1.00 89.31 175 GLY A N 1
ATOM 1360 C CA . GLY A 1 175 ? -3.911 -7.183 -30.050 1.00 89.31 175 GLY A CA 1
ATOM 1361 C C . GLY A 1 175 ? -4.551 -6.963 -28.677 1.00 89.31 175 GLY A C 1
ATOM 1362 O O . GLY A 1 175 ? -3.881 -6.653 -27.691 1.00 89.31 175 GLY A O 1
ATOM 1363 N N . GLU A 1 176 ? -5.868 -7.158 -28.587 1.00 84.12 176 GLU A N 1
ATOM 1364 C CA . GLU A 1 176 ? -6.583 -7.087 -27.303 1.00 84.12 176 GLU A CA 1
ATOM 1365 C C . GLU A 1 176 ? -6.195 -8.218 -26.339 1.00 84.12 176 GLU A C 1
ATOM 1367 O O . GLU A 1 176 ? -6.203 -8.014 -25.127 1.00 84.12 176 GLU A O 1
ATOM 1372 N N . SER A 1 177 ? -5.820 -9.385 -26.870 1.00 84.00 177 SER A N 1
ATOM 1373 C CA . SER A 1 177 ? -5.412 -10.567 -26.103 1.00 84.00 177 SER A CA 1
ATOM 1374 C C . SER A 1 177 ? -3.948 -10.539 -25.650 1.00 84.00 177 SER A C 1
ATOM 1376 O O . SER A 1 177 ? -3.575 -11.274 -24.734 1.00 84.00 177 SER A O 1
ATOM 1378 N N . THR A 1 178 ? -3.101 -9.708 -26.262 1.00 86.31 178 THR A N 1
ATOM 1379 C CA . THR A 1 178 ? -1.676 -9.632 -25.927 1.00 86.31 178 THR A CA 1
ATOM 1380 C C . THR A 1 178 ? -1.480 -8.821 -24.645 1.00 86.31 178 THR A C 1
ATOM 1382 O O . THR A 1 178 ? -1.734 -7.613 -24.603 1.00 86.31 178 THR A O 1
ATOM 1385 N N . SER A 1 179 ? -0.985 -9.464 -23.584 1.00 86.69 179 SER A N 1
ATOM 1386 C CA . SER A 1 179 ? -0.708 -8.755 -22.333 1.00 86.69 179 SER A CA 1
ATOM 1387 C C . SER A 1 179 ? 0.527 -7.861 -22.453 1.00 86.69 179 SER A C 1
ATOM 1389 O O . SER A 1 179 ? 1.620 -8.317 -22.788 1.00 86.69 179 SER A O 1
ATOM 1391 N N . PHE A 1 180 ? 0.373 -6.590 -22.073 1.00 87.44 180 PHE A N 1
ATOM 1392 C CA . PHE A 1 180 ? 1.477 -5.632 -21.943 1.00 87.44 180 PHE A CA 1
ATOM 1393 C C . PHE A 1 180 ? 2.556 -6.110 -20.957 1.00 87.44 180 PHE A C 1
ATOM 1395 O O . PHE A 1 180 ? 3.738 -5.822 -21.138 1.00 87.44 180 PHE A O 1
ATOM 1402 N N . SER A 1 181 ? 2.170 -6.911 -19.957 1.00 87.19 181 SER A N 1
ATOM 1403 C CA . SER A 1 181 ? 3.091 -7.472 -18.965 1.00 87.19 181 SER A CA 1
ATOM 1404 C C . SER A 1 181 ? 4.210 -8.322 -19.582 1.00 87.19 181 SER A C 1
ATOM 1406 O O . SER A 1 181 ? 5.280 -8.428 -18.991 1.00 87.19 181 SER A O 1
ATOM 1408 N N . TYR A 1 182 ? 3.995 -8.907 -20.766 1.00 87.12 182 TYR A N 1
ATOM 1409 C CA . TYR A 1 182 ? 4.970 -9.785 -21.425 1.00 87.12 182 TYR A CA 1
ATOM 1410 C C . TYR A 1 182 ? 6.197 -9.066 -21.984 1.00 87.12 182 TYR A C 1
ATOM 1412 O O . TYR A 1 182 ? 7.167 -9.722 -22.364 1.00 87.12 182 TYR A O 1
ATOM 1420 N N . PHE A 1 183 ? 6.160 -7.737 -22.060 1.00 90.62 183 PHE A N 1
ATOM 1421 C CA . PHE A 1 183 ? 7.259 -6.932 -22.586 1.00 90.62 183 PHE A CA 1
ATOM 1422 C C . PHE A 1 183 ? 8.143 -6.341 -21.481 1.00 90.62 183 PHE A C 1
ATOM 1424 O O . PHE A 1 183 ? 9.216 -5.819 -21.770 1.00 90.62 183 PHE A O 1
ATOM 1431 N N . VAL A 1 184 ? 7.722 -6.426 -20.212 1.00 91.12 184 VAL A N 1
ATOM 1432 C CA . VAL A 1 184 ? 8.433 -5.803 -19.081 1.00 91.12 184 VAL A CA 1
ATOM 1433 C C . VAL A 1 184 ? 9.821 -6.402 -18.890 1.00 91.12 184 VAL A C 1
ATOM 1435 O O . VAL A 1 184 ? 10.775 -5.672 -18.633 1.00 91.12 184 VAL A O 1
ATOM 1438 N N . GLU A 1 185 ? 9.966 -7.711 -19.089 1.00 90.06 185 GLU A N 1
ATOM 1439 C CA . GLU A 1 185 ? 11.263 -8.383 -18.987 1.00 90.06 185 GLU A CA 1
ATOM 1440 C C . GLU A 1 185 ? 12.299 -7.845 -19.983 1.00 90.06 185 GLU A C 1
ATOM 1442 O O . GLU A 1 185 ? 13.493 -7.873 -19.700 1.00 90.06 185 GLU A O 1
ATOM 1447 N N . LEU A 1 186 ? 11.875 -7.277 -21.118 1.00 91.12 186 LEU A N 1
ATOM 1448 C CA . LEU A 1 186 ? 12.783 -6.740 -22.138 1.00 91.12 186 LEU A CA 1
ATOM 1449 C C . LEU A 1 186 ? 13.512 -5.471 -21.656 1.00 91.12 186 LEU A C 1
ATOM 1451 O O . LEU A 1 186 ? 14.505 -5.049 -22.257 1.00 91.12 186 LEU A O 1
ATOM 1455 N N . LEU A 1 187 ? 13.041 -4.866 -20.560 1.00 91.50 187 LEU A N 1
ATOM 1456 C CA . LEU A 1 187 ? 13.719 -3.767 -19.874 1.00 91.50 187 LEU A CA 1
ATOM 1457 C C . LEU A 1 187 ? 14.803 -4.225 -18.908 1.00 91.50 187 LEU A C 1
ATOM 1459 O O . LEU A 1 187 ? 15.665 -3.422 -18.567 1.00 91.50 187 LEU A O 1
ATOM 1463 N N . THR A 1 188 ? 14.801 -5.491 -18.507 1.00 90.38 188 THR A N 1
ATOM 1464 C CA . THR A 1 188 ? 15.897 -6.035 -17.707 1.00 90.38 188 THR A CA 1
ATOM 1465 C C . THR A 1 188 ? 17.151 -6.176 -18.574 1.00 90.38 188 THR A C 1
ATOM 1467 O O . THR A 1 188 ? 17.102 -6.227 -19.811 1.00 90.38 188 THR A O 1
ATOM 1470 N N . TRP A 1 189 ? 18.310 -6.181 -17.938 1.00 85.88 189 TRP A N 1
ATOM 1471 C CA . TRP A 1 189 ? 19.581 -6.506 -18.578 1.00 85.88 189 TRP A CA 1
ATOM 1472 C C . TRP A 1 189 ? 20.054 -7.872 -18.089 1.00 85.88 189 TRP A C 1
ATOM 1474 O O . TRP A 1 189 ? 19.560 -8.375 -17.082 1.00 85.88 189 TRP A O 1
ATOM 1484 N N . GLN A 1 190 ? 20.933 -8.504 -18.867 1.00 86.00 190 GLN A N 1
ATOM 1485 C CA . GLN A 1 190 ? 21.411 -9.852 -18.586 1.00 86.00 190 GLN A CA 1
ATOM 1486 C C . GLN A 1 190 ? 22.892 -9.820 -18.217 1.00 86.00 190 GLN A C 1
ATOM 1488 O O . GLN A 1 190 ? 23.692 -9.251 -18.961 1.00 86.00 190 GLN A O 1
ATOM 1493 N N . VAL A 1 191 ? 23.246 -10.481 -17.118 1.00 85.38 191 VAL A N 1
ATOM 1494 C CA . VAL A 1 191 ? 24.631 -10.784 -16.730 1.00 85.38 191 VAL A CA 1
ATOM 1495 C C . VAL A 1 191 ? 24.722 -12.296 -16.591 1.00 85.38 191 VAL A C 1
ATOM 1497 O O . VAL A 1 191 ? 23.912 -12.896 -15.891 1.00 85.38 191 VAL A O 1
ATOM 1500 N N . ASP A 1 192 ? 25.628 -12.924 -17.341 1.00 86.75 192 ASP A N 1
ATOM 1501 C CA . ASP A 1 192 ? 25.804 -14.385 -17.366 1.00 86.75 192 ASP A CA 1
ATOM 1502 C C . ASP A 1 192 ? 24.499 -15.177 -17.603 1.00 86.75 192 ASP A C 1
ATOM 1504 O O . ASP A 1 192 ? 24.292 -16.272 -17.085 1.00 86.75 192 ASP A O 1
ATOM 1508 N N . GLY A 1 193 ? 23.591 -14.611 -18.406 1.00 85.06 193 GLY A N 1
ATOM 1509 C CA . GLY A 1 193 ? 22.291 -15.208 -18.731 1.00 85.06 193 GLY A CA 1
ATOM 1510 C C . GLY A 1 193 ? 21.190 -14.980 -17.688 1.00 85.06 193 GLY A C 1
ATOM 1511 O O . GLY A 1 193 ? 20.041 -15.325 -17.951 1.00 85.06 193 GLY A O 1
ATOM 1512 N N . GLN A 1 194 ? 21.492 -14.357 -16.547 1.00 89.44 194 GLN A N 1
ATOM 1513 C CA . GLN A 1 194 ? 20.504 -13.994 -15.532 1.00 89.44 194 GLN A CA 1
ATOM 1514 C C . GLN A 1 194 ? 19.988 -12.577 -15.749 1.00 89.44 194 GLN A C 1
ATOM 1516 O O . GLN A 1 194 ? 20.759 -11.659 -16.014 1.00 89.44 194 GLN A O 1
ATOM 1521 N N . HIS A 1 195 ? 18.680 -12.392 -15.611 1.00 92.62 195 HIS A N 1
ATOM 1522 C CA . HIS A 1 195 ? 18.045 -11.086 -15.724 1.00 92.62 195 HIS A CA 1
ATOM 1523 C C . HIS A 1 195 ? 18.124 -10.333 -14.399 1.00 92.62 195 HIS A C 1
ATOM 1525 O O . HIS A 1 195 ? 17.872 -10.915 -13.346 1.00 92.62 195 HIS A O 1
ATOM 1531 N N . CYS A 1 196 ? 18.395 -9.033 -14.433 1.00 94.94 196 CYS A N 1
ATOM 1532 C CA . CYS A 1 196 ? 18.350 -8.198 -13.236 1.00 94.94 196 CYS A CA 1
ATOM 1533 C C . CYS A 1 196 ? 17.702 -6.834 -13.479 1.00 94.94 196 CYS A C 1
ATOM 1535 O O . CYS A 1 196 ? 17.595 -6.351 -14.611 1.00 94.94 196 CYS A O 1
ATOM 1537 N N . ILE A 1 197 ? 17.243 -6.225 -12.386 1.00 96.00 197 ILE A N 1
ATOM 1538 C CA . ILE A 1 197 ? 16.863 -4.811 -12.330 1.00 96.00 197 ILE A CA 1
ATOM 1539 C C . ILE A 1 197 ? 17.947 -4.040 -11.585 1.00 96.00 197 ILE A C 1
ATOM 1541 O O . ILE A 1 197 ? 18.400 -4.463 -10.520 1.00 96.00 197 ILE A O 1
ATOM 1545 N N . GLY A 1 198 ? 18.367 -2.915 -12.153 1.00 95.44 198 GLY A N 1
ATOM 1546 C CA . GLY A 1 198 ? 19.432 -2.091 -11.603 1.00 95.44 198 GLY A CA 1
ATOM 1547 C C . GLY A 1 198 ? 18.970 -0.697 -11.201 1.00 95.44 198 GLY A C 1
ATOM 1548 O O . GLY A 1 198 ? 18.009 -0.147 -11.749 1.00 95.44 198 GLY A O 1
ATOM 1549 N N . PHE A 1 199 ? 19.697 -0.083 -10.273 1.00 95.31 199 PHE A N 1
ATOM 1550 C CA . PHE A 1 199 ? 19.755 1.371 -10.182 1.00 95.31 199 PHE A CA 1
ATOM 1551 C C . PHE A 1 199 ? 21.193 1.856 -9.983 1.00 95.31 199 PHE A C 1
ATOM 1553 O O . PHE A 1 199 ? 22.016 1.150 -9.413 1.00 95.31 199 PHE A O 1
ATOM 1560 N N . SER A 1 200 ? 21.465 3.079 -10.434 1.00 94.25 200 SER A N 1
ATOM 1561 C CA . SER A 1 200 ? 22.686 3.843 -10.183 1.00 94.25 200 SER A CA 1
ATOM 1562 C C . SER A 1 200 ? 22.317 5.312 -9.951 1.00 94.25 200 SER A C 1
ATOM 1564 O O . SER A 1 200 ? 21.290 5.784 -10.456 1.00 94.25 200 SER A O 1
ATOM 1566 N N . ASP A 1 201 ? 23.128 6.043 -9.190 1.00 89.81 201 ASP A N 1
ATOM 1567 C CA . ASP A 1 201 ? 23.003 7.499 -9.038 1.00 89.81 201 ASP A CA 1
ATOM 1568 C C . ASP A 1 201 ? 23.172 8.249 -10.373 1.00 89.81 201 ASP A C 1
ATOM 1570 O O . ASP A 1 201 ? 22.568 9.305 -10.560 1.00 89.81 201 ASP A O 1
ATOM 1574 N N . ASP A 1 202 ? 23.886 7.656 -11.335 1.00 86.75 202 ASP A N 1
ATOM 1575 C CA . ASP A 1 202 ? 24.091 8.196 -12.687 1.00 86.75 202 ASP A CA 1
ATOM 1576 C C . ASP A 1 202 ? 22.989 7.784 -13.681 1.00 86.75 202 ASP A C 1
ATOM 1578 O O . ASP A 1 202 ? 23.134 7.932 -14.900 1.00 86.75 202 ASP A O 1
ATOM 1582 N N . ASN A 1 203 ? 21.877 7.232 -13.187 1.00 83.81 203 ASN A N 1
ATOM 1583 C CA . ASN A 1 203 ? 20.796 6.758 -14.040 1.00 83.81 203 ASN A CA 1
ATOM 1584 C C . ASN A 1 203 ? 20.254 7.868 -14.966 1.00 83.81 203 ASN A C 1
ATOM 1586 O O . ASN A 1 203 ? 20.003 8.992 -14.522 1.00 83.81 203 ASN A O 1
ATOM 1590 N N . PRO A 1 204 ? 19.965 7.549 -16.241 1.00 81.50 204 PRO A N 1
ATOM 1591 C CA . PRO A 1 204 ? 19.474 8.532 -17.194 1.00 81.50 204 PRO A CA 1
ATOM 1592 C C . PRO A 1 204 ? 18.140 9.155 -16.761 1.00 81.50 204 PRO A C 1
ATOM 1594 O O . PRO A 1 204 ? 17.195 8.464 -16.363 1.00 81.50 204 PRO A O 1
ATOM 1597 N N . ALA A 1 205 ? 18.025 10.474 -16.908 1.00 82.31 205 ALA A N 1
ATOM 1598 C CA . ALA A 1 205 ? 16.765 11.185 -16.725 1.00 82.31 205 ALA A CA 1
ATOM 1599 C C . ALA A 1 205 ? 15.938 11.142 -18.022 1.00 82.31 205 ALA A C 1
ATOM 1601 O O . ALA A 1 205 ? 16.268 11.809 -18.999 1.00 82.31 205 ALA A O 1
ATOM 1602 N N . TYR A 1 206 ? 14.843 10.381 -18.025 1.00 83.50 206 TYR A N 1
ATOM 1603 C CA . TYR A 1 206 ? 13.941 10.220 -19.177 1.00 83.50 206 TYR A CA 1
ATOM 1604 C C . TYR A 1 206 ? 12.815 11.269 -19.239 1.00 83.50 206 TYR A C 1
ATOM 1606 O O . TYR A 1 206 ? 11.688 10.946 -19.600 1.00 83.50 206 TYR A O 1
ATOM 1614 N N . GLY A 1 207 ? 13.060 12.496 -18.760 1.00 79.06 207 GLY A N 1
ATOM 1615 C CA . GLY A 1 207 ? 12.059 13.575 -18.800 1.00 79.06 207 GLY A CA 1
ATOM 1616 C C . GLY A 1 207 ? 10.726 13.275 -18.087 1.00 79.06 207 GLY A C 1
ATOM 1617 O O . GLY A 1 207 ? 9.736 13.953 -18.336 1.00 79.06 207 GLY A O 1
ATOM 1618 N N . ILE A 1 208 ? 10.689 12.277 -17.200 1.00 76.12 208 ILE A N 1
ATOM 1619 C CA . ILE A 1 208 ? 9.467 11.651 -16.655 1.00 76.12 208 ILE A CA 1
ATOM 1620 C C . ILE A 1 208 ? 8.586 12.641 -15.906 1.00 76.12 208 ILE A C 1
ATOM 1622 O O . ILE A 1 208 ? 7.359 12.576 -15.988 1.00 76.12 208 ILE A O 1
ATOM 1626 N N . ASP A 1 209 ? 9.212 13.571 -15.189 1.00 81.25 209 ASP A N 1
ATOM 1627 C CA . ASP A 1 209 ? 8.497 14.601 -14.442 1.00 81.25 209 ASP A CA 1
ATOM 1628 C C . ASP A 1 209 ? 7.635 15.456 -15.373 1.00 81.25 209 ASP A C 1
ATOM 1630 O O . ASP A 1 209 ? 6.572 15.921 -14.971 1.00 81.25 209 ASP A O 1
ATOM 1634 N N . ARG A 1 210 ? 8.031 15.617 -16.644 1.00 80.12 210 ARG A N 1
ATOM 1635 C CA . ARG A 1 210 ? 7.179 16.264 -17.646 1.00 80.12 210 ARG A CA 1
ATOM 1636 C C . ARG A 1 210 ? 5.951 15.417 -17.935 1.00 80.12 210 ARG A C 1
ATOM 1638 O O . ARG A 1 210 ? 4.857 15.944 -17.853 1.00 80.12 210 ARG A O 1
ATOM 1645 N N . ILE A 1 211 ? 6.099 14.114 -18.176 1.00 77.75 211 ILE A N 1
ATOM 1646 C CA . ILE A 1 211 ? 4.965 13.216 -18.463 1.00 77.75 211 ILE A CA 1
ATOM 1647 C C . ILE A 1 211 ? 3.942 13.255 -17.326 1.00 77.75 211 ILE A C 1
ATOM 1649 O O . ILE A 1 211 ? 2.766 13.525 -17.562 1.00 77.75 211 ILE A O 1
ATOM 1653 N N . LYS A 1 212 ? 4.402 13.030 -16.086 1.00 81.50 212 LYS A N 1
ATOM 1654 C CA . LYS A 1 212 ? 3.533 12.973 -14.900 1.00 81.50 212 LYS A CA 1
ATOM 1655 C C . LYS A 1 212 ? 2.760 14.274 -14.688 1.00 81.50 212 LYS A C 1
ATOM 1657 O O . LYS A 1 212 ? 1.618 14.233 -14.246 1.00 81.50 212 LYS A O 1
ATOM 1662 N N . ASN A 1 213 ? 3.377 15.413 -15.004 1.00 82.94 213 ASN A N 1
ATOM 1663 C CA . ASN A 1 213 ? 2.770 16.728 -14.813 1.00 82.94 213 ASN A CA 1
ATOM 1664 C C . ASN A 1 213 ? 1.930 17.188 -16.013 1.00 82.94 213 ASN A C 1
ATOM 1666 O O . ASN A 1 213 ? 0.974 17.939 -15.837 1.00 82.94 213 ASN A O 1
ATOM 1670 N N . SER A 1 214 ? 2.298 16.793 -17.231 1.00 78.75 214 SER A N 1
ATOM 1671 C CA . SER A 1 214 ? 1.706 17.301 -18.471 1.00 78.75 214 SER A CA 1
ATOM 1672 C C . SER A 1 214 ? 0.569 16.437 -19.002 1.00 78.75 214 SER A C 1
ATOM 1674 O O . SER A 1 214 ? -0.243 16.951 -19.768 1.00 78.75 214 SER A O 1
ATOM 1676 N N . ILE A 1 215 ? 0.481 15.161 -18.608 1.00 83.62 215 ILE A N 1
ATOM 1677 C CA . ILE A 1 215 ? -0.541 14.243 -19.123 1.00 83.62 215 ILE A CA 1
ATOM 1678 C C . ILE A 1 215 ? -1.295 13.584 -17.960 1.00 83.62 215 ILE A C 1
ATOM 1680 O O . ILE A 1 215 ? -0.872 12.547 -17.437 1.00 83.62 215 ILE A O 1
ATOM 1684 N N . PRO A 1 216 ? -2.424 14.183 -17.538 1.00 82.25 216 PRO A N 1
ATOM 1685 C CA . PRO A 1 216 ? -3.263 13.629 -16.486 1.00 82.25 216 PRO A CA 1
ATOM 1686 C C . PRO A 1 216 ? -3.680 12.190 -16.808 1.00 82.25 216 PRO A C 1
ATOM 1688 O O . PRO A 1 216 ? -4.171 11.908 -17.899 1.00 82.25 216 PRO A O 1
ATOM 1691 N N . GLY A 1 217 ? -3.504 11.286 -15.846 1.00 85.31 217 GLY A N 1
ATOM 1692 C CA . GLY A 1 217 ? -3.937 9.890 -15.960 1.00 85.31 217 GLY A CA 1
ATOM 1693 C C . GLY A 1 217 ? -2.876 8.906 -16.457 1.00 85.31 217 GLY A C 1
ATOM 1694 O O . GLY A 1 217 ? -3.105 7.705 -16.344 1.00 85.31 217 GLY A O 1
ATOM 1695 N N . ILE A 1 218 ? -1.705 9.355 -16.927 1.00 89.56 218 ILE A N 1
ATOM 1696 C CA . ILE A 1 218 ? -0.606 8.422 -17.220 1.00 89.56 218 ILE A CA 1
ATOM 1697 C C . ILE A 1 218 ? 0.012 7.917 -15.915 1.00 89.56 218 ILE A C 1
ATOM 1699 O O . ILE A 1 218 ? 0.555 8.684 -15.118 1.00 89.56 218 ILE A O 1
ATOM 1703 N N . SER A 1 219 ? -0.013 6.597 -15.734 1.00 91.19 219 SER A N 1
ATOM 1704 C CA . SER A 1 219 ? 0.752 5.915 -14.691 1.00 91.19 219 SER A CA 1
ATOM 1705 C C . SER A 1 219 ? 2.185 5.646 -15.159 1.00 91.19 219 SER A C 1
ATOM 1707 O O . SER A 1 219 ? 2.435 5.384 -16.336 1.00 91.19 219 SER A O 1
ATOM 1709 N N . VAL A 1 220 ? 3.144 5.703 -14.234 1.00 92.44 220 VAL A N 1
ATOM 1710 C CA . VAL A 1 220 ? 4.554 5.399 -14.508 1.00 92.44 220 VAL A CA 1
ATOM 1711 C C . VAL A 1 220 ? 5.057 4.391 -13.489 1.00 92.44 220 VAL A C 1
ATOM 1713 O O . VAL A 1 220 ? 4.946 4.624 -12.282 1.00 92.44 220 VAL A O 1
ATOM 1716 N N . LEU A 1 221 ? 5.667 3.317 -13.982 1.00 93.69 221 LEU A N 1
ATOM 1717 C CA . LEU A 1 221 ? 6.336 2.303 -13.183 1.00 93.69 221 LEU A CA 1
ATOM 1718 C C . LEU A 1 221 ? 7.847 2.395 -13.396 1.00 93.69 221 LEU A C 1
ATOM 1720 O O . LEU A 1 221 ? 8.335 2.229 -14.509 1.00 93.69 221 LEU A O 1
ATOM 1724 N N . ASP A 1 222 ? 8.600 2.637 -12.327 1.00 94.62 222 ASP A N 1
ATOM 1725 C CA . ASP A 1 222 ? 10.058 2.764 -12.395 1.00 94.62 222 ASP A CA 1
ATOM 1726 C C . ASP A 1 222 ? 10.739 1.566 -11.718 1.00 94.62 222 ASP A C 1
ATOM 1728 O O . ASP A 1 222 ? 10.748 1.455 -10.490 1.00 94.62 222 ASP A O 1
ATOM 1732 N N . LEU A 1 223 ? 11.316 0.664 -12.520 1.00 95.75 223 LEU A N 1
ATOM 1733 C CA . LEU A 1 223 ? 12.034 -0.529 -12.052 1.00 95.75 223 LEU A CA 1
ATOM 1734 C C . LEU A 1 223 ? 13.317 -0.170 -11.292 1.00 95.75 223 LEU A C 1
ATOM 1736 O O . LEU A 1 223 ? 13.761 -0.930 -10.432 1.00 95.75 223 LEU A O 1
ATOM 1740 N N . ARG A 1 224 ? 13.891 1.007 -11.553 1.00 95.38 224 ARG A N 1
ATOM 1741 C CA . ARG A 1 224 ? 15.057 1.516 -10.819 1.00 95.38 224 ARG A CA 1
ATOM 1742 C C . ARG A 1 224 ? 14.636 1.917 -9.415 1.00 95.38 224 ARG A C 1
ATOM 1744 O O . ARG A 1 224 ? 15.323 1.608 -8.446 1.00 95.38 224 ARG A O 1
ATOM 1751 N N . GLN A 1 225 ? 13.476 2.567 -9.298 1.00 95.00 225 GLN A N 1
ATOM 1752 C CA . GLN A 1 225 ? 12.889 2.876 -7.997 1.00 95.00 225 GLN A CA 1
ATOM 1753 C C . GLN A 1 225 ? 12.485 1.602 -7.256 1.00 95.00 225 GLN A C 1
ATOM 1755 O O . GLN A 1 225 ? 12.715 1.535 -6.057 1.00 95.00 225 GLN A O 1
ATOM 1760 N N . LEU A 1 226 ? 11.944 0.591 -7.942 1.00 96.19 226 LEU A N 1
ATOM 1761 C CA . LEU A 1 226 ? 11.676 -0.721 -7.344 1.00 96.19 226 LEU A CA 1
ATOM 1762 C C . LEU A 1 226 ? 12.948 -1.336 -6.747 1.00 96.19 226 LEU A C 1
ATOM 1764 O O . LEU A 1 226 ? 12.959 -1.662 -5.564 1.00 96.19 226 LEU A O 1
ATOM 1768 N N . CYS A 1 227 ? 14.025 -1.426 -7.535 1.00 97.25 227 CYS A N 1
ATOM 1769 C CA . CYS A 1 227 ? 15.318 -1.940 -7.078 1.00 97.25 227 CYS A CA 1
ATOM 1770 C C . CYS A 1 227 ? 15.844 -1.136 -5.876 1.00 97.25 227 CYS A C 1
ATOM 1772 O O . CYS A 1 227 ? 16.196 -1.702 -4.842 1.00 97.25 227 CYS A O 1
ATOM 1774 N N . ARG A 1 228 ? 15.791 0.199 -5.954 1.00 96.44 228 ARG A N 1
ATOM 1775 C CA . ARG A 1 228 ? 16.186 1.082 -4.850 1.00 96.44 228 ARG A CA 1
ATOM 1776 C C . ARG A 1 228 ? 15.353 0.855 -3.595 1.00 96.44 228 ARG A C 1
ATOM 1778 O O . ARG A 1 228 ? 15.920 0.792 -2.512 1.00 96.44 228 ARG A O 1
ATOM 1785 N N . THR A 1 229 ? 14.032 0.750 -3.712 1.00 96.81 229 THR A N 1
ATOM 1786 C CA . THR A 1 229 ? 13.151 0.516 -2.561 1.00 96.81 229 THR A CA 1
ATOM 1787 C C . THR A 1 229 ? 13.408 -0.860 -1.944 1.00 96.81 229 THR A C 1
ATOM 1789 O O . THR A 1 229 ? 13.419 -0.954 -0.725 1.00 96.81 229 THR A O 1
ATOM 1792 N N . ALA A 1 230 ? 13.693 -1.890 -2.748 1.00 97.06 230 ALA A N 1
ATOM 1793 C CA . ALA A 1 230 ? 14.033 -3.228 -2.258 1.00 97.06 230 ALA A CA 1
ATOM 1794 C C . ALA A 1 230 ? 15.365 -3.259 -1.483 1.00 97.06 230 ALA A C 1
ATOM 1796 O O . ALA A 1 230 ? 15.486 -3.939 -0.469 1.00 97.06 230 ALA A O 1
ATOM 1797 N N . VAL A 1 231 ? 16.364 -2.498 -1.931 1.00 97.31 231 VAL A N 1
ATOM 1798 C CA . VAL A 1 231 ? 17.705 -2.485 -1.322 1.00 97.31 231 VAL A CA 1
ATOM 1799 C C . VAL A 1 231 ? 17.815 -1.494 -0.160 1.00 97.31 231 VAL A C 1
ATOM 1801 O O . VAL A 1 231 ? 18.620 -1.684 0.749 1.00 97.31 231 VAL A O 1
ATOM 1804 N N . LYS A 1 232 ? 17.019 -0.421 -0.159 1.00 97.00 232 LYS A N 1
ATOM 1805 C CA . LYS A 1 232 ? 17.156 0.682 0.801 1.00 97.00 232 LYS A CA 1
ATOM 1806 C C . LYS A 1 232 ? 17.064 0.240 2.272 1.00 97.00 232 LYS A C 1
ATOM 1808 O O . LYS A 1 232 ? 17.916 0.696 3.032 1.00 97.00 232 LYS A O 1
ATOM 1813 N N . PRO A 1 233 ? 16.109 -0.607 2.702 1.00 96.69 233 PRO A N 1
ATOM 1814 C CA . PRO A 1 233 ? 16.078 -1.102 4.079 1.00 96.69 233 PRO A CA 1
ATOM 1815 C C . PRO A 1 233 ? 17.350 -1.856 4.482 1.00 96.69 233 PRO A C 1
ATOM 1817 O O . PRO A 1 233 ? 17.873 -1.618 5.564 1.00 96.69 233 PRO A O 1
ATOM 1820 N N . ILE A 1 234 ? 17.907 -2.674 3.580 1.00 97.56 234 ILE A N 1
ATOM 1821 C CA . ILE A 1 234 ? 19.173 -3.395 3.799 1.00 97.56 234 ILE A CA 1
ATOM 1822 C C . ILE A 1 234 ? 20.318 -2.397 3.990 1.00 97.56 234 ILE A C 1
ATOM 1824 O O . ILE A 1 234 ? 21.033 -2.463 4.983 1.00 97.56 234 ILE A O 1
ATOM 1828 N N . ALA A 1 235 ? 20.439 -1.418 3.089 1.00 96.75 235 ALA A N 1
ATOM 1829 C CA . ALA A 1 235 ? 21.468 -0.383 3.165 1.00 96.75 235 ALA A CA 1
ATOM 1830 C C . ALA A 1 235 ? 21.400 0.430 4.472 1.00 96.75 235 ALA A C 1
ATOM 1832 O O . ALA A 1 235 ? 22.433 0.739 5.064 1.00 96.75 235 ALA A O 1
ATOM 1833 N N . ILE A 1 236 ? 20.186 0.758 4.934 1.00 96.69 236 ILE A N 1
ATOM 1834 C CA . ILE A 1 236 ? 19.957 1.446 6.214 1.00 96.69 236 ILE A CA 1
ATOM 1835 C C . ILE A 1 236 ? 20.363 0.550 7.386 1.00 96.69 236 ILE A C 1
ATOM 1837 O O . ILE A 1 236 ? 21.050 1.021 8.288 1.00 96.69 236 ILE A O 1
ATOM 1841 N N . ALA A 1 237 ? 19.959 -0.722 7.372 1.00 96.38 237 ALA A N 1
ATOM 1842 C CA . ALA A 1 237 ? 20.268 -1.673 8.435 1.00 96.38 237 ALA A CA 1
ATOM 1843 C C . ALA A 1 237 ? 21.782 -1.879 8.607 1.00 96.38 237 ALA A C 1
ATOM 1845 O O . ALA A 1 237 ? 22.255 -1.977 9.734 1.00 96.38 237 ALA A O 1
ATOM 1846 N N . THR A 1 238 ? 22.546 -1.885 7.512 1.00 96.62 238 THR A N 1
ATOM 1847 C CA . THR A 1 238 ? 24.010 -2.051 7.529 1.00 96.62 238 THR A CA 1
ATOM 1848 C C . THR A 1 238 ? 24.790 -0.732 7.637 1.00 96.62 238 THR A C 1
ATOM 1850 O O . THR A 1 238 ? 26.012 -0.746 7.523 1.00 96.62 238 THR A O 1
ATOM 1853 N N . ASP A 1 239 ? 24.116 0.418 7.771 1.00 96.56 239 ASP A N 1
ATOM 1854 C CA . ASP A 1 239 ? 24.726 1.762 7.719 1.00 96.56 239 ASP A CA 1
ATOM 1855 C C . ASP A 1 239 ? 25.651 1.965 6.494 1.00 96.56 239 ASP A C 1
ATOM 1857 O O . ASP A 1 239 ? 26.749 2.524 6.567 1.00 96.56 239 ASP A O 1
ATOM 1861 N N . LYS A 1 240 ? 25.222 1.466 5.324 1.00 95.88 240 LYS A N 1
ATOM 1862 C CA . LYS A 1 240 ? 25.960 1.586 4.057 1.00 95.88 240 LYS A CA 1
ATOM 1863 C C . LYS A 1 240 ? 25.267 2.536 3.104 1.00 95.88 240 LYS A C 1
ATOM 1865 O O . LYS A 1 240 ? 24.047 2.557 2.951 1.00 95.88 240 LYS A O 1
ATOM 1870 N N . LYS A 1 241 ? 26.082 3.278 2.361 1.00 95.69 241 LYS A N 1
ATOM 1871 C CA . LYS A 1 241 ? 25.609 4.091 1.247 1.00 95.69 241 LYS A CA 1
ATOM 1872 C C . LYS A 1 241 ? 25.740 3.308 -0.056 1.00 95.69 241 LYS A C 1
ATOM 1874 O O . LYS A 1 241 ? 26.821 3.241 -0.630 1.00 95.69 241 LYS A O 1
ATOM 1879 N N . VAL A 1 242 ? 24.629 2.738 -0.516 1.00 96.56 242 VAL A N 1
ATOM 1880 C CA . VAL A 1 242 ? 24.560 2.022 -1.796 1.00 96.56 242 VAL A CA 1
ATOM 1881 C C . VAL A 1 242 ? 24.298 3.020 -2.924 1.00 96.56 242 VAL A C 1
ATOM 1883 O O . VAL A 1 242 ? 23.224 3.618 -2.998 1.00 96.56 242 VAL A O 1
ATOM 1886 N N . HIS A 1 243 ? 25.292 3.203 -3.789 1.00 96.06 243 HIS A N 1
ATOM 1887 C CA . HIS A 1 243 ? 25.250 4.100 -4.948 1.00 96.06 243 HIS A CA 1
ATOM 1888 C C . HIS A 1 243 ? 24.747 3.401 -6.210 1.00 96.06 243 HIS A C 1
ATOM 1890 O O . HIS A 1 243 ? 24.140 4.025 -7.083 1.00 96.06 243 HIS A O 1
ATOM 1896 N N . GLN A 1 244 ? 24.990 2.096 -6.293 1.00 96.75 244 GLN A N 1
ATOM 1897 C CA . GLN A 1 244 ? 24.546 1.249 -7.383 1.00 96.75 244 GLN A CA 1
ATOM 1898 C C . GLN A 1 244 ? 24.109 -0.098 -6.823 1.00 96.75 244 GLN A C 1
ATOM 1900 O O . GLN A 1 244 ? 24.808 -0.676 -5.994 1.00 96.75 244 GLN A O 1
ATOM 1905 N N . ALA A 1 245 ? 22.976 -0.616 -7.293 1.00 97.31 245 ALA A N 1
ATOM 1906 C CA . ALA A 1 245 ? 22.542 -1.962 -6.951 1.00 97.31 245 ALA A CA 1
ATOM 1907 C C . ALA A 1 245 ? 21.999 -2.719 -8.161 1.00 97.31 245 ALA A C 1
ATOM 1909 O O . ALA A 1 245 ? 21.390 -2.112 -9.043 1.00 97.31 245 ALA A O 1
ATOM 1910 N N . SER A 1 246 ? 22.180 -4.039 -8.165 1.00 97.12 246 SER A N 1
ATOM 1911 C CA . SER A 1 246 ? 21.548 -4.966 -9.111 1.00 97.12 246 SER A CA 1
ATOM 1912 C C . SER A 1 246 ? 20.869 -6.104 -8.355 1.00 97.12 246 SER A C 1
ATOM 1914 O O . SER A 1 246 ? 21.501 -6.751 -7.524 1.00 97.12 246 SER A O 1
ATOM 1916 N N . VAL A 1 247 ? 19.596 -6.363 -8.653 1.00 97.38 247 VAL A N 1
ATOM 1917 C CA . VAL A 1 247 ? 18.840 -7.485 -8.076 1.00 97.38 247 VAL A CA 1
ATOM 1918 C C . VAL A 1 247 ? 18.520 -8.489 -9.177 1.00 97.38 247 VAL A C 1
ATOM 1920 O O . VAL A 1 247 ? 17.807 -8.153 -10.129 1.00 97.38 247 VAL A O 1
ATOM 1923 N N . PHE A 1 248 ? 19.052 -9.706 -9.058 1.00 97.06 248 PHE A N 1
ATOM 1924 C CA . PHE A 1 248 ? 18.836 -10.798 -10.009 1.00 97.06 248 PHE A CA 1
ATOM 1925 C C . PHE A 1 248 ? 17.479 -11.459 -9.800 1.00 97.06 248 PHE A C 1
ATOM 1927 O O . PHE A 1 248 ? 17.109 -11.837 -8.690 1.00 97.06 248 PHE A O 1
ATOM 1934 N N . LEU A 1 249 ? 16.728 -11.597 -10.886 1.00 95.38 249 LEU A N 1
ATOM 1935 C CA . LEU A 1 249 ? 15.363 -12.096 -10.887 1.00 95.38 249 LEU A CA 1
ATOM 1936 C C . LEU A 1 249 ? 15.348 -13.562 -11.344 1.00 95.38 249 LEU A C 1
ATOM 1938 O O . LEU A 1 249 ? 15.740 -13.837 -12.479 1.00 95.38 249 LEU A O 1
ATOM 1942 N N . PRO A 1 250 ? 14.835 -14.498 -10.526 1.00 91.81 250 PRO A N 1
ATOM 1943 C CA . PRO A 1 250 ? 14.694 -15.897 -10.933 1.00 91.81 250 PRO A CA 1
ATOM 1944 C C . PRO A 1 250 ? 13.538 -16.125 -11.926 1.00 91.81 250 PRO A C 1
ATOM 1946 O O . PRO A 1 250 ? 13.465 -17.177 -12.550 1.00 91.81 250 PRO A O 1
ATOM 1949 N N . MET A 1 251 ? 12.634 -15.149 -12.072 1.00 88.56 251 MET A N 1
ATOM 1950 C CA . MET A 1 251 ? 11.403 -15.230 -12.876 1.00 88.56 251 MET A CA 1
ATOM 1951 C C . MET A 1 251 ? 11.145 -13.932 -13.667 1.00 88.56 251 MET A C 1
ATOM 1953 O O . MET A 1 251 ? 10.182 -13.207 -13.397 1.00 88.56 251 MET A O 1
ATOM 1957 N N . PRO A 1 252 ? 12.039 -13.563 -14.601 1.00 87.31 252 PRO A N 1
ATOM 1958 C CA . PRO A 1 252 ? 11.939 -12.302 -15.338 1.00 87.31 252 PRO A CA 1
ATOM 1959 C C . PRO A 1 252 ? 10.646 -12.179 -16.155 1.00 87.31 252 PRO A C 1
ATOM 1961 O O . PRO A 1 252 ? 10.046 -11.104 -16.181 1.00 87.31 252 PRO A O 1
ATOM 1964 N N . ASP A 1 253 ? 10.163 -13.282 -16.720 1.00 87.12 253 ASP A N 1
ATOM 1965 C CA . ASP A 1 253 ? 8.934 -13.383 -17.517 1.00 87.12 253 ASP A CA 1
ATOM 1966 C C . ASP A 1 253 ? 7.669 -13.053 -16.712 1.00 87.12 253 ASP A C 1
ATOM 1968 O O . ASP A 1 253 ? 6.653 -12.597 -17.250 1.00 87.12 253 ASP A O 1
ATOM 1972 N N . GLN A 1 254 ? 7.743 -13.221 -15.393 1.00 87.94 254 GLN A N 1
ATOM 1973 C CA . GLN A 1 254 ? 6.662 -12.920 -14.468 1.00 87.94 254 GLN A CA 1
ATOM 1974 C C . GLN A 1 254 ? 6.759 -11.520 -13.859 1.00 87.94 254 GLN A C 1
ATOM 1976 O O . GLN A 1 254 ? 5.805 -11.090 -13.215 1.00 87.94 254 GLN A O 1
ATOM 1981 N N . LEU A 1 255 ? 7.837 -10.761 -14.095 1.00 92.06 255 LEU A N 1
ATOM 1982 C CA . LEU A 1 255 ? 8.017 -9.416 -13.532 1.00 92.06 255 LEU A CA 1
ATOM 1983 C C . LEU A 1 255 ? 6.844 -8.489 -13.876 1.00 92.06 255 LEU A C 1
ATOM 1985 O O . LEU A 1 255 ? 6.306 -7.799 -13.012 1.00 92.06 255 LEU A O 1
ATOM 1989 N N . GLY A 1 256 ? 6.401 -8.493 -15.134 1.00 89.12 256 GLY A N 1
ATOM 1990 C CA . GLY A 1 256 ? 5.250 -7.690 -15.536 1.00 89.12 256 GLY A CA 1
ATOM 1991 C C . GLY A 1 256 ? 3.949 -8.149 -14.874 1.00 89.12 256 GLY A C 1
ATOM 1992 O O . GLY A 1 256 ? 3.121 -7.312 -14.525 1.00 89.12 256 GLY A O 1
ATOM 1993 N N . LYS A 1 257 ? 3.763 -9.462 -14.680 1.00 87.31 257 LYS A N 1
ATOM 1994 C CA . LYS A 1 257 ? 2.580 -10.013 -13.997 1.00 87.31 257 LYS A CA 1
ATOM 1995 C C . LYS A 1 257 ? 2.588 -9.658 -12.514 1.00 87.31 257 LYS A C 1
ATOM 1997 O O . LYS A 1 257 ? 1.568 -9.222 -12.001 1.00 87.31 257 LYS A O 1
ATOM 2002 N N . ALA A 1 258 ? 3.741 -9.752 -11.859 1.00 88.50 258 ALA A N 1
ATOM 2003 C CA . ALA A 1 258 ? 3.929 -9.335 -10.476 1.00 88.50 258 ALA A CA 1
ATOM 2004 C C . ALA A 1 258 ? 3.514 -7.877 -10.262 1.00 88.50 258 ALA A C 1
ATOM 2006 O O . ALA A 1 258 ? 2.809 -7.547 -9.317 1.00 88.50 258 ALA A O 1
ATOM 2007 N N . LEU A 1 259 ? 3.922 -7.001 -11.178 1.00 90.06 259 LEU A N 1
ATOM 2008 C CA . LEU A 1 259 ? 3.740 -5.563 -11.030 1.00 90.06 259 LEU A CA 1
ATOM 2009 C C . LEU A 1 259 ? 2.376 -5.040 -11.491 1.00 90.06 259 LEU A C 1
ATOM 2011 O O . LEU A 1 259 ? 1.950 -3.987 -11.025 1.00 90.06 259 LEU A O 1
ATOM 2015 N N . LEU A 1 260 ? 1.715 -5.732 -12.422 1.00 89.62 260 LEU A N 1
ATOM 2016 C CA . LEU A 1 260 ? 0.457 -5.275 -13.026 1.00 89.62 260 LEU A CA 1
ATOM 2017 C C . LEU A 1 260 ? -0.743 -6.167 -12.686 1.00 89.62 260 LEU A C 1
ATOM 2019 O O . LEU A 1 260 ? -1.876 -5.701 -12.739 1.00 89.62 260 LEU A O 1
ATOM 2023 N N . GLY A 1 261 ? -0.509 -7.439 -12.363 1.00 90.62 261 GLY A N 1
ATOM 2024 C CA . GLY A 1 261 ? -1.543 -8.411 -11.996 1.00 90.62 261 GLY A CA 1
ATOM 2025 C C . GLY A 1 261 ? -1.878 -8.412 -10.505 1.00 90.62 261 GLY A C 1
ATOM 2026 O O . GLY A 1 261 ? -2.967 -8.834 -10.130 1.00 90.62 261 GLY A O 1
ATOM 2027 N N . ILE A 1 262 ? -0.976 -7.896 -9.665 1.00 93.81 262 ILE A N 1
ATOM 2028 C CA . ILE A 1 262 ? -1.188 -7.728 -8.226 1.00 93.81 262 ILE A CA 1
ATOM 2029 C C . ILE A 1 262 ? -1.397 -6.242 -7.957 1.00 93.81 262 ILE A C 1
ATOM 2031 O O . ILE A 1 262 ? -0.520 -5.424 -8.232 1.00 93.81 262 ILE A O 1
ATOM 2035 N N . SER A 1 263 ? -2.560 -5.900 -7.411 1.00 93.44 263 SER A N 1
ATOM 2036 C CA . SER A 1 263 ? -2.966 -4.525 -7.111 1.00 93.44 263 SER A CA 1
ATOM 2037 C C . SER A 1 263 ? -3.177 -4.339 -5.607 1.00 93.44 263 SER A C 1
ATOM 2039 O O . SER A 1 263 ? -4.287 -4.570 -5.112 1.00 93.44 263 SER A O 1
ATOM 2041 N N . PRO A 1 264 ? -2.133 -3.942 -4.854 1.00 91.62 264 PRO A N 1
ATOM 2042 C CA . PRO A 1 264 ? -2.261 -3.605 -3.443 1.00 91.62 264 PRO A CA 1
ATOM 2043 C C . PRO A 1 264 ? -3.131 -2.367 -3.227 1.00 91.62 264 PRO A C 1
ATOM 2045 O O . PRO A 1 264 ? -2.998 -1.359 -3.926 1.00 91.62 264 PRO A O 1
ATOM 2048 N N . SER A 1 265 ? -4.021 -2.436 -2.240 1.00 90.25 265 SER A N 1
ATOM 2049 C CA . SER A 1 265 ? -4.829 -1.297 -1.821 1.00 90.25 265 SER A CA 1
ATOM 2050 C C . SER A 1 265 ? -3.959 -0.293 -1.075 1.00 90.25 265 SER A C 1
ATOM 2052 O O . SER A 1 265 ? -3.383 -0.605 -0.033 1.00 90.25 265 SER A O 1
ATOM 2054 N N . ARG A 1 266 ? -3.890 0.938 -1.585 1.00 82.69 266 ARG A N 1
ATOM 2055 C CA . ARG A 1 266 ? -3.199 2.041 -0.900 1.00 82.69 266 ARG A CA 1
ATOM 2056 C C . ARG A 1 266 ? -4.010 2.617 0.256 1.00 82.69 266 ARG A C 1
ATOM 2058 O O . ARG A 1 266 ? -3.418 3.084 1.222 1.00 82.69 266 ARG A O 1
ATOM 2065 N N . ASP A 1 267 ? -5.334 2.543 0.163 1.00 81.00 267 ASP A N 1
ATOM 2066 C CA . ASP A 1 267 ? -6.251 3.201 1.097 1.00 81.00 267 ASP A CA 1
ATOM 2067 C C . ASP A 1 267 ? -6.632 2.310 2.292 1.00 81.00 267 ASP A C 1
ATOM 2069 O O . ASP A 1 267 ? -7.129 2.804 3.298 1.00 81.00 267 ASP A O 1
ATOM 2073 N N . GLU A 1 268 ? -6.374 1.000 2.214 1.00 85.19 268 GLU A N 1
ATOM 2074 C CA . GLU A 1 268 ? -6.678 0.032 3.281 1.00 85.19 268 GLU A CA 1
ATOM 2075 C C . GLU A 1 268 ? -5.412 -0.531 3.951 1.00 85.19 268 GLU A C 1
ATOM 2077 O O . GLU A 1 268 ? -5.347 -1.717 4.284 1.00 85.19 268 GLU A O 1
ATOM 2082 N N . LEU A 1 269 ? -4.388 0.307 4.127 1.00 92.69 269 LEU A N 1
ATOM 2083 C CA . LEU A 1 269 ? -3.167 -0.050 4.846 1.00 92.69 269 LEU A CA 1
ATOM 2084 C C . LEU A 1 269 ? -3.332 0.210 6.349 1.00 92.69 269 LEU A C 1
ATOM 2086 O O . LEU A 1 269 ? -3.523 1.350 6.771 1.00 92.69 269 LEU A O 1
ATOM 2090 N N . VAL A 1 270 ? -3.212 -0.839 7.162 1.00 94.06 270 VAL A N 1
ATOM 2091 C CA . VAL A 1 270 ? -3.316 -0.766 8.626 1.00 94.06 270 VAL A CA 1
ATOM 2092 C C . VAL A 1 270 ? -1.993 -1.172 9.270 1.00 94.06 270 VAL A C 1
ATOM 2094 O O . VAL A 1 270 ? -1.374 -2.157 8.868 1.00 94.06 270 VAL A O 1
ATOM 2097 N N . PHE A 1 271 ? -1.572 -0.430 10.294 1.00 91.75 271 PHE A N 1
ATOM 2098 C CA . PHE A 1 271 ? -0.341 -0.692 11.042 1.00 91.75 271 PHE A CA 1
ATOM 2099 C C . PHE A 1 271 ? -0.616 -1.441 12.346 1.00 91.75 271 PHE A C 1
ATOM 2101 O O . PHE A 1 271 ? -1.622 -1.202 13.025 1.00 91.75 271 PHE A O 1
ATOM 2108 N N . GLY A 1 272 ? 0.299 -2.337 12.709 1.00 87.00 272 GLY A N 1
ATOM 2109 C CA . GLY A 1 272 ? 0.299 -2.996 14.011 1.00 87.00 272 GLY A CA 1
ATOM 2110 C C . GLY A 1 272 ? 0.945 -2.138 15.114 1.00 87.00 272 GLY A C 1
ATOM 2111 O O . GLY A 1 272 ? 1.781 -1.283 14.815 1.00 87.00 272 GLY A O 1
ATOM 2112 N N . PRO A 1 273 ? 0.626 -2.373 16.403 1.00 83.50 273 PRO A N 1
ATOM 2113 C CA . PRO A 1 273 ? 1.144 -1.577 17.525 1.00 83.50 273 PRO A CA 1
ATOM 2114 C C . PRO A 1 273 ? 2.674 -1.644 17.711 1.00 83.50 273 PRO A C 1
ATOM 2116 O O . PRO A 1 273 ? 3.236 -0.793 18.395 1.00 83.50 273 PRO A O 1
ATOM 2119 N N . GLY A 1 274 ? 3.360 -2.622 17.107 1.00 77.81 274 GLY A N 1
ATOM 2120 C CA . GLY A 1 274 ? 4.825 -2.760 17.135 1.00 77.81 274 GLY A CA 1
ATOM 2121 C C . GLY A 1 274 ? 5.517 -2.552 15.779 1.00 77.81 274 GLY A C 1
ATOM 2122 O O . GLY A 1 274 ? 6.684 -2.934 15.635 1.00 77.81 274 GLY A O 1
ATOM 2123 N N . GLY A 1 275 ? 4.799 -2.007 14.789 1.00 84.12 275 GLY A N 1
ATOM 2124 C CA . GLY A 1 275 ? 5.206 -1.983 13.382 1.00 84.12 275 GLY A CA 1
ATOM 2125 C C . GLY A 1 275 ? 4.471 -3.030 12.543 1.00 84.12 275 GLY A C 1
ATOM 2126 O O . GLY A 1 275 ? 3.423 -3.534 12.945 1.00 84.12 275 GLY A O 1
ATOM 2127 N N . GLY A 1 276 ? 5.003 -3.336 11.361 1.00 88.31 276 GLY A N 1
ATOM 2128 C CA . GLY A 1 276 ? 4.362 -4.233 10.402 1.00 88.31 276 GLY A CA 1
ATOM 2129 C C . GLY A 1 276 ? 3.085 -3.652 9.786 1.00 88.31 276 GLY A C 1
ATOM 2130 O O . GLY A 1 276 ? 2.488 -2.686 10.277 1.00 88.31 276 GLY A O 1
ATOM 2131 N N . ILE A 1 277 ? 2.674 -4.258 8.682 1.00 94.00 277 ILE A N 1
ATOM 2132 C CA . ILE A 1 277 ? 1.541 -3.818 7.875 1.00 94.00 277 ILE A CA 1
ATOM 2133 C C . ILE A 1 277 ? 0.543 -4.941 7.623 1.00 94.00 277 ILE A C 1
ATOM 2135 O O . ILE A 1 277 ? 0.904 -6.112 7.523 1.00 94.00 277 ILE A O 1
ATOM 2139 N N . CYS A 1 278 ? -0.720 -4.562 7.489 1.00 95.50 278 CYS A N 1
ATOM 2140 C CA . CYS A 1 278 ? -1.804 -5.417 7.041 1.00 95.50 278 CYS A CA 1
ATOM 2141 C C . CYS A 1 278 ? -2.605 -4.659 5.985 1.00 95.50 278 CYS A C 1
ATOM 2143 O O . CYS A 1 278 ? -3.071 -3.549 6.249 1.00 95.50 278 CYS A O 1
ATOM 2145 N N . PHE A 1 279 ? -2.749 -5.221 4.791 1.00 95.50 279 PHE A N 1
ATOM 2146 C CA . PHE A 1 279 ? -3.458 -4.562 3.697 1.00 95.50 279 PHE A CA 1
ATOM 2147 C C . PHE A 1 279 ? -4.112 -5.573 2.770 1.00 95.50 279 PHE A C 1
ATOM 2149 O O . PHE A 1 279 ? -3.682 -6.722 2.653 1.00 95.50 279 PHE A O 1
ATOM 2156 N N . LYS A 1 280 ? -5.170 -5.132 2.089 1.00 94.88 280 LYS A N 1
ATOM 2157 C CA . LYS A 1 280 ? -5.793 -5.923 1.031 1.00 94.88 280 LYS A CA 1
ATOM 2158 C C . LYS A 1 280 ? -5.087 -5.736 -0.294 1.00 94.88 280 LYS A C 1
ATOM 2160 O O . LYS A 1 280 ? -4.600 -4.650 -0.600 1.00 94.88 280 LYS A O 1
ATOM 2165 N N . PHE A 1 281 ? -5.162 -6.751 -1.135 1.00 95.31 281 PHE A N 1
ATOM 2166 C CA . PHE A 1 281 ? -4.815 -6.626 -2.541 1.00 95.31 281 PHE A CA 1
ATOM 2167 C C . PHE A 1 281 ? -5.732 -7.483 -3.409 1.00 95.31 281 PHE A C 1
ATOM 2169 O O . PHE A 1 281 ? -6.439 -8.368 -2.918 1.00 95.31 281 PHE A O 1
ATOM 2176 N N . VAL A 1 282 ? -5.752 -7.177 -4.703 1.00 94.31 282 VAL A N 1
ATOM 2177 C CA . VAL A 1 282 ? -6.450 -7.972 -5.715 1.00 94.31 282 VAL A CA 1
ATOM 2178 C C . VAL A 1 282 ? -5.420 -8.640 -6.607 1.00 94.31 282 VAL A C 1
ATOM 2180 O O . VAL A 1 282 ? -4.480 -7.982 -7.053 1.00 94.31 282 VAL A O 1
ATOM 2183 N N . GLN A 1 283 ? -5.620 -9.923 -6.879 1.00 93.88 283 GLN A N 1
ATOM 2184 C CA . GLN A 1 283 ? -4.857 -10.686 -7.857 1.00 93.88 283 GLN A CA 1
ATOM 2185 C C . GLN A 1 283 ? -5.830 -11.539 -8.662 1.00 93.88 283 GLN A C 1
ATOM 2187 O O . GLN A 1 283 ? -6.643 -12.261 -8.089 1.00 93.88 283 GLN A O 1
ATOM 2192 N N . ASP A 1 284 ? -5.794 -11.392 -9.987 1.00 90.19 284 ASP A N 1
ATOM 2193 C CA . ASP A 1 284 ? -6.654 -12.130 -10.925 1.00 90.19 284 ASP A CA 1
ATOM 2194 C C . ASP A 1 284 ? -8.160 -12.055 -10.587 1.00 90.19 284 ASP A C 1
ATOM 2196 O O . ASP A 1 284 ? -8.929 -12.989 -10.796 1.00 90.19 284 ASP A O 1
ATOM 2200 N N . GLY A 1 285 ? -8.595 -10.913 -10.039 1.00 90.38 285 GLY A N 1
ATOM 2201 C CA . GLY A 1 285 ? -9.978 -10.666 -9.613 1.00 90.38 285 GLY A CA 1
ATOM 2202 C C . GLY A 1 285 ? -10.335 -11.201 -8.219 1.00 90.38 285 GLY A C 1
ATOM 2203 O O . GLY A 1 285 ? -11.353 -10.789 -7.658 1.00 90.38 285 GLY A O 1
ATOM 2204 N N . SER A 1 286 ? -9.487 -12.040 -7.625 1.00 91.62 286 SER A N 1
ATOM 2205 C CA . SER A 1 286 ? -9.634 -12.540 -6.257 1.00 91.62 286 SER A CA 1
ATOM 2206 C C . SER A 1 286 ? -9.056 -11.560 -5.236 1.00 91.62 286 SER A C 1
ATOM 2208 O O . SER A 1 286 ? -8.105 -10.826 -5.514 1.00 91.62 286 SER A O 1
ATOM 2210 N N . LYS A 1 287 ? -9.657 -11.519 -4.041 1.00 91.94 287 LYS A N 1
ATOM 2211 C CA . LYS A 1 287 ? -9.245 -10.628 -2.948 1.00 91.94 287 LYS A CA 1
ATOM 2212 C C . LYS A 1 287 ? -8.407 -11.383 -1.931 1.00 91.94 287 LYS A C 1
ATOM 2214 O O . LYS A 1 287 ? -8.822 -12.422 -1.422 1.00 91.94 287 LYS A O 1
ATOM 2219 N N . PHE A 1 288 ? -7.288 -10.782 -1.575 1.00 94.25 288 PHE A N 1
ATOM 2220 C CA . PHE A 1 288 ? -6.338 -11.322 -0.621 1.00 94.25 288 PHE A CA 1
ATOM 2221 C C . PHE A 1 288 ? -6.015 -10.291 0.455 1.00 94.25 288 PHE A C 1
ATOM 2223 O O . PHE A 1 288 ? -6.305 -9.096 0.324 1.00 94.25 288 PHE A O 1
ATOM 2230 N N . LEU A 1 289 ? -5.398 -10.774 1.522 1.00 94.94 289 LEU A N 1
ATOM 2231 C CA . LEU A 1 289 ? -4.848 -9.989 2.608 1.00 94.94 289 LEU A CA 1
ATOM 2232 C C . LEU A 1 289 ? -3.371 -10.339 2.762 1.00 94.94 289 LEU A C 1
ATOM 2234 O O . LEU A 1 289 ? -3.033 -11.511 2.882 1.00 94.94 289 LEU A O 1
ATOM 2238 N N . ALA A 1 290 ? -2.508 -9.335 2.795 1.00 96.50 290 ALA A N 1
ATOM 2239 C CA . ALA A 1 290 ? -1.126 -9.489 3.220 1.00 96.50 290 ALA A CA 1
ATOM 2240 C C . ALA A 1 290 ? -1.006 -9.040 4.679 1.00 96.50 290 ALA A C 1
ATOM 2242 O O . ALA A 1 290 ? -1.515 -7.976 5.036 1.00 96.50 290 ALA A O 1
ATOM 2243 N N . LEU A 1 291 ? -0.337 -9.836 5.510 1.00 95.81 291 LEU A N 1
ATOM 2244 C CA . LEU A 1 291 ? -0.076 -9.548 6.917 1.00 95.81 291 LEU A CA 1
ATOM 2245 C C . LEU A 1 291 ? 1.407 -9.765 7.214 1.00 95.81 291 LEU A C 1
ATOM 2247 O O . LEU A 1 291 ? 1.916 -10.880 7.122 1.00 95.81 291 LEU A O 1
ATOM 2251 N N . SER A 1 292 ? 2.075 -8.696 7.626 1.00 95.44 292 SER A N 1
ATOM 2252 C CA . SER A 1 292 ? 3.406 -8.758 8.215 1.00 95.44 292 SER A CA 1
ATOM 2253 C C . SER A 1 292 ? 3.329 -9.326 9.629 1.00 95.44 292 SER A C 1
ATOM 2255 O O . SER A 1 292 ? 2.569 -8.843 10.477 1.00 95.44 292 SER A O 1
ATOM 2257 N N . LEU A 1 293 ? 4.148 -10.338 9.899 1.00 93.69 293 LEU A N 1
ATOM 2258 C CA . LEU A 1 293 ? 4.265 -10.974 11.204 1.00 93.69 293 LEU A CA 1
ATOM 2259 C C . LEU A 1 293 ? 5.339 -10.338 12.093 1.00 93.69 293 LEU A C 1
ATOM 2261 O O . LEU A 1 293 ? 5.605 -10.846 13.179 1.00 93.69 293 LEU A O 1
ATOM 2265 N N . ARG A 1 294 ? 5.898 -9.184 11.701 1.00 90.62 294 ARG A N 1
ATOM 2266 C CA . ARG A 1 294 ? 6.977 -8.475 12.419 1.00 90.62 294 ARG A CA 1
ATOM 2267 C C . ARG A 1 294 ? 6.725 -8.288 13.922 1.00 90.62 294 ARG A C 1
ATOM 2269 O O . ARG A 1 294 ? 7.670 -8.202 14.703 1.00 90.62 294 ARG A O 1
ATOM 2276 N N . ASN A 1 295 ? 5.464 -8.173 14.341 1.00 87.44 295 ASN A N 1
ATOM 2277 C CA . ASN A 1 295 ? 5.097 -7.930 15.741 1.00 87.44 295 ASN A CA 1
ATOM 2278 C C . ASN A 1 295 ? 5.090 -9.169 16.623 1.00 87.44 295 ASN A C 1
ATOM 2280 O O . ASN A 1 295 ? 5.078 -9.028 17.847 1.00 87.44 295 ASN A O 1
ATOM 2284 N N . PHE A 1 296 ? 5.067 -10.346 16.020 1.00 91.25 296 PHE A N 1
ATOM 2285 C CA . PHE A 1 296 ? 4.879 -11.598 16.722 1.00 91.25 296 PHE A CA 1
ATOM 2286 C C . PHE A 1 296 ? 6.215 -12.264 16.992 1.00 91.25 296 PHE A C 1
ATOM 2288 O O . PHE A 1 296 ? 7.192 -12.061 16.275 1.00 91.25 296 PHE A O 1
ATOM 2295 N N . HIS A 1 297 ? 6.258 -13.052 18.057 1.00 90.19 297 HIS A N 1
ATOM 2296 C CA . HIS A 1 297 ? 7.403 -13.914 18.299 1.00 90.19 297 HIS A CA 1
ATOM 2297 C C . HIS A 1 297 ? 7.290 -15.187 17.457 1.00 90.19 297 HIS A C 1
ATOM 2299 O O . HIS A 1 297 ? 6.184 -15.686 17.246 1.00 90.19 297 HIS A O 1
ATOM 2305 N N . ASP A 1 298 ? 8.419 -15.778 17.070 1.00 90.19 298 ASP A N 1
ATOM 2306 C CA . ASP A 1 298 ? 8.445 -16.993 16.238 1.00 90.19 298 ASP A CA 1
ATOM 2307 C C . ASP A 1 298 ? 7.631 -18.145 16.844 1.00 90.19 298 ASP A C 1
ATOM 2309 O O . ASP A 1 298 ? 6.929 -18.876 16.143 1.00 90.19 298 ASP A O 1
ATOM 2313 N N . PHE A 1 299 ? 7.648 -18.277 18.176 1.00 93.25 299 PHE A N 1
ATOM 2314 C CA . PHE A 1 299 ? 6.866 -19.297 18.878 1.00 93.25 299 PHE A CA 1
ATOM 2315 C C . PHE A 1 299 ? 5.344 -19.059 18.808 1.00 93.25 299 PHE A C 1
ATOM 2317 O O . PHE A 1 299 ? 4.570 -20.002 18.990 1.00 93.25 299 PHE A O 1
ATOM 2324 N N . GLU A 1 300 ? 4.892 -17.826 18.550 1.00 94.25 300 GLU A N 1
ATOM 2325 C CA . GLU A 1 300 ? 3.473 -17.480 18.404 1.00 94.25 300 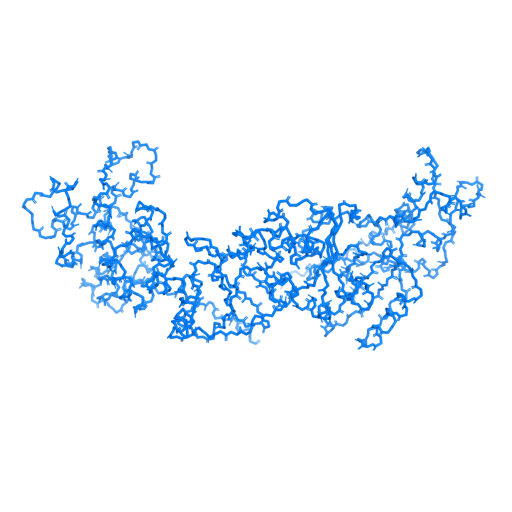GLU A CA 1
ATOM 2326 C C . GLU A 1 300 ? 2.956 -17.728 16.983 1.00 94.25 300 GLU A C 1
ATOM 2328 O O . GLU A 1 300 ? 1.761 -17.991 16.828 1.00 94.25 300 GLU A O 1
ATOM 2333 N N . VAL A 1 301 ? 3.825 -17.702 15.963 1.00 93.62 301 VAL A N 1
ATOM 2334 C CA . VAL A 1 301 ? 3.450 -17.758 14.534 1.00 93.62 301 VAL A CA 1
ATOM 2335 C C . VAL A 1 301 ? 2.499 -18.916 14.238 1.00 93.62 301 VAL A C 1
ATOM 2337 O O . VAL A 1 301 ? 1.427 -18.710 13.676 1.00 93.62 301 VAL A O 1
ATOM 2340 N N . ARG A 1 302 ? 2.803 -20.132 14.709 1.00 95.44 302 ARG A N 1
ATOM 2341 C CA . ARG A 1 302 ? 1.918 -21.295 14.501 1.00 95.44 302 ARG A CA 1
ATOM 2342 C C . ARG A 1 302 ? 0.524 -21.096 15.106 1.00 95.44 302 ARG A C 1
ATOM 2344 O O . ARG A 1 302 ? -0.474 -21.492 14.509 1.00 95.44 302 ARG A O 1
ATOM 2351 N N . SER A 1 303 ? 0.452 -20.495 16.291 1.00 96.50 303 SER A N 1
ATOM 2352 C CA . SER A 1 303 ? -0.822 -20.241 16.972 1.00 96.50 303 SER A CA 1
ATOM 2353 C C . SER A 1 303 ? -1.629 -19.159 16.257 1.00 96.50 303 SER A C 1
ATOM 2355 O O . SER A 1 303 ? -2.854 -19.246 16.205 1.00 96.50 303 SER A O 1
ATOM 2357 N N . ILE A 1 304 ? -0.950 -18.165 15.683 1.00 94.44 304 ILE A N 1
ATOM 2358 C CA . ILE A 1 304 ? -1.556 -17.099 14.879 1.00 94.44 304 ILE A CA 1
ATOM 2359 C C . ILE A 1 304 ? -2.161 -17.676 13.607 1.00 94.44 304 ILE A C 1
ATOM 2361 O O . ILE A 1 304 ? -3.340 -17.450 13.356 1.00 94.44 304 ILE A O 1
ATOM 2365 N N . LEU A 1 305 ? -1.405 -18.477 12.855 1.00 94.06 305 LEU A N 1
ATOM 2366 C CA . LEU A 1 305 ? -1.899 -19.113 11.631 1.00 94.06 305 LEU A CA 1
ATOM 2367 C C . LEU A 1 305 ? -3.110 -20.020 11.913 1.00 94.06 305 LEU A C 1
ATOM 2369 O O . LEU A 1 305 ? -4.098 -19.982 11.179 1.00 94.06 305 LEU A O 1
ATOM 2373 N N . SER A 1 306 ? -3.092 -20.758 13.032 1.00 94.62 306 SER A N 1
ATOM 2374 C CA . SER A 1 306 ? -4.260 -21.521 13.502 1.00 94.62 306 SER A CA 1
ATOM 2375 C C . SER A 1 306 ? -5.461 -20.612 13.773 1.00 94.62 306 SER A C 1
ATOM 2377 O O . SER A 1 306 ? -6.559 -20.890 13.306 1.00 94.62 306 SER A O 1
ATOM 2379 N N . ALA A 1 307 ? -5.260 -19.499 14.485 1.00 92.81 307 ALA A N 1
ATOM 2380 C CA . ALA A 1 307 ? -6.331 -18.556 14.799 1.00 92.81 307 ALA A CA 1
ATOM 2381 C C . ALA A 1 307 ? -6.918 -17.878 13.548 1.00 92.81 307 ALA A C 1
ATOM 2383 O O . ALA A 1 307 ? -8.120 -17.631 13.507 1.00 92.81 307 ALA A O 1
ATOM 2384 N N . LEU A 1 308 ? -6.096 -17.594 12.534 1.00 92.00 308 LEU A N 1
ATOM 2385 C CA . LEU A 1 308 ? -6.548 -17.059 11.244 1.00 92.00 308 LEU A CA 1
ATOM 2386 C C . LEU A 1 308 ? -7.379 -18.090 10.471 1.00 92.00 308 LEU A C 1
ATOM 2388 O O . LEU A 1 308 ? -8.459 -17.774 9.972 1.00 92.00 308 LEU A O 1
ATOM 2392 N N . THR A 1 309 ? -6.936 -19.345 10.474 1.00 90.69 309 THR A N 1
ATOM 2393 C CA . THR A 1 309 ? -7.685 -20.452 9.865 1.00 90.69 309 THR A CA 1
ATOM 2394 C C . THR A 1 309 ? -9.044 -20.643 10.551 1.00 90.69 309 THR A C 1
ATOM 2396 O O . THR A 1 309 ? -10.060 -20.808 9.879 1.00 90.69 309 THR A O 1
ATOM 2399 N N . GLU A 1 310 ? -9.099 -20.552 11.886 1.00 90.12 310 GLU A N 1
ATOM 2400 C CA . GLU A 1 310 ? -10.342 -20.651 12.671 1.00 90.12 310 GLU A CA 1
ATOM 2401 C C . GLU A 1 310 ? -11.375 -19.570 12.303 1.00 90.12 310 GLU A C 1
ATOM 2403 O O . GLU A 1 310 ? -12.576 -19.829 12.379 1.00 90.12 310 GLU A O 1
ATOM 2408 N N . ILE A 1 311 ? -10.934 -18.381 11.874 1.00 88.81 311 ILE A N 1
ATOM 2409 C CA . ILE A 1 311 ? -11.824 -17.296 11.419 1.00 88.81 311 ILE A CA 1
ATOM 2410 C C . ILE A 1 311 ? -12.088 -17.321 9.902 1.00 88.81 311 ILE A C 1
ATOM 2412 O O . ILE A 1 311 ? -12.652 -16.369 9.361 1.00 88.81 311 ILE A O 1
ATOM 2416 N N . GLY A 1 312 ? -11.715 -18.408 9.218 1.00 87.19 312 GLY A N 1
ATOM 2417 C CA . GLY A 1 312 ? -11.994 -18.630 7.796 1.00 87.19 312 GLY A CA 1
ATOM 2418 C C . GLY A 1 312 ? -11.013 -17.951 6.839 1.00 87.19 312 GLY A C 1
ATOM 2419 O O . GLY A 1 312 ? -11.345 -17.757 5.670 1.00 87.19 312 GLY A O 1
ATOM 2420 N N . VAL A 1 313 ? -9.826 -17.577 7.323 1.00 88.81 313 VAL A N 1
ATOM 2421 C CA . VAL A 1 313 ? -8.780 -16.894 6.556 1.00 88.81 313 VAL A CA 1
ATOM 2422 C C . VAL A 1 313 ? -7.641 -17.885 6.310 1.00 88.81 313 VAL A C 1
ATOM 2424 O O . VAL A 1 313 ? -6.865 -18.192 7.214 1.00 88.81 313 VAL A O 1
ATOM 2427 N N . ASN A 1 314 ? -7.573 -18.424 5.091 1.00 89.81 314 ASN A N 1
ATOM 2428 C CA . ASN A 1 314 ? -6.626 -19.483 4.732 1.00 89.81 314 ASN A CA 1
ATOM 2429 C C . ASN A 1 314 ? -5.352 -18.896 4.128 1.00 89.81 314 ASN A C 1
ATOM 2431 O O . ASN A 1 314 ? -5.428 -18.048 3.239 1.00 89.81 314 ASN A O 1
ATOM 2435 N N . GLU A 1 315 ? -4.198 -19.367 4.598 1.00 94.06 315 GLU A N 1
ATOM 2436 C CA . GLU A 1 315 ? -2.897 -18.979 4.052 1.00 94.06 315 GLU A CA 1
ATOM 2437 C C . GLU A 1 315 ? -2.720 -19.523 2.628 1.00 94.06 315 GLU A C 1
ATOM 2439 O O . GLU A 1 315 ? -3.098 -20.657 2.324 1.00 94.06 315 GLU A O 1
ATOM 2444 N N . VAL A 1 316 ? -2.116 -18.712 1.765 1.00 94.88 316 VAL A N 1
ATOM 2445 C CA . VAL A 1 316 ? -1.663 -19.091 0.422 1.00 94.88 316 VAL A CA 1
ATOM 2446 C C . VAL A 1 316 ? -0.171 -18.795 0.282 1.00 94.88 316 VAL A C 1
ATOM 2448 O O . VAL A 1 316 ? 0.413 -18.072 1.092 1.00 94.88 316 VAL A O 1
ATOM 2451 N N . SER A 1 317 ? 0.465 -19.363 -0.743 1.00 95.12 317 SER A N 1
ATOM 2452 C CA . SER A 1 317 ? 1.900 -19.192 -0.962 1.00 95.12 317 SER A CA 1
ATOM 2453 C C . SER A 1 317 ? 2.274 -17.725 -1.174 1.00 95.12 317 SER A C 1
ATOM 2455 O O . SER A 1 317 ? 1.748 -17.042 -2.052 1.00 95.12 317 SER A O 1
ATOM 2457 N N . PHE A 1 318 ? 3.241 -17.258 -0.384 1.00 94.31 318 PHE A N 1
ATOM 2458 C CA . PHE A 1 318 ? 3.966 -16.031 -0.680 1.00 94.31 318 PHE A CA 1
ATOM 2459 C C . PHE A 1 318 ? 4.983 -16.314 -1.788 1.00 94.31 318 PHE A C 1
ATOM 2461 O O . PHE A 1 318 ? 5.724 -17.291 -1.733 1.00 94.31 318 PHE A O 1
ATOM 2468 N N . GLU A 1 319 ? 5.016 -15.454 -2.798 1.00 94.56 319 GLU A N 1
ATOM 2469 C CA . GLU A 1 319 ? 5.843 -15.638 -3.994 1.00 94.56 319 GLU A CA 1
ATOM 2470 C C . GLU A 1 319 ? 6.625 -14.355 -4.257 1.00 94.56 319 GLU A C 1
ATOM 2472 O O . GLU A 1 319 ? 6.219 -13.269 -3.838 1.00 94.56 319 GLU A O 1
ATOM 2477 N N . HIS A 1 320 ? 7.707 -14.446 -5.028 1.00 95.06 320 HIS A N 1
ATOM 2478 C CA . HIS A 1 320 ? 8.489 -13.280 -5.446 1.00 95.06 320 HIS A CA 1
ATOM 2479 C C . HIS A 1 320 ? 7.637 -12.195 -6.124 1.00 95.06 320 HIS A C 1
ATOM 2481 O O . HIS A 1 320 ? 7.914 -11.005 -5.972 1.00 95.06 320 HIS A O 1
ATOM 2487 N N . ALA A 1 321 ? 6.583 -12.590 -6.846 1.00 94.56 321 ALA A N 1
ATOM 2488 C CA . ALA A 1 321 ? 5.661 -11.652 -7.470 1.00 94.56 321 ALA A CA 1
ATOM 2489 C C . ALA A 1 321 ? 4.968 -10.746 -6.437 1.00 94.56 321 ALA A C 1
ATOM 2491 O O . ALA A 1 321 ? 4.908 -9.526 -6.615 1.00 94.56 321 ALA A O 1
ATOM 2492 N N . HIS A 1 322 ? 4.513 -11.337 -5.331 1.00 96.12 322 HIS A N 1
ATOM 2493 C CA . HIS A 1 322 ? 3.918 -10.612 -4.215 1.00 96.12 322 HIS A CA 1
ATOM 2494 C C . HIS A 1 322 ? 4.919 -9.641 -3.598 1.00 96.12 322 HIS A C 1
ATOM 2496 O O . HIS A 1 322 ? 4.617 -8.456 -3.470 1.00 96.12 322 HIS A O 1
ATOM 2502 N N . PHE A 1 323 ? 6.135 -10.110 -3.305 1.00 96.62 323 PHE A N 1
ATOM 2503 C CA . PHE A 1 323 ? 7.190 -9.263 -2.752 1.00 96.62 323 PHE A CA 1
ATOM 2504 C C . PHE A 1 323 ? 7.465 -8.033 -3.622 1.00 96.62 323 PHE A C 1
ATOM 2506 O O . PHE A 1 323 ? 7.417 -6.909 -3.128 1.00 96.62 323 PHE A O 1
ATOM 2513 N N . LEU A 1 324 ? 7.694 -8.222 -4.925 1.00 96.19 324 LEU A N 1
ATOM 2514 C CA . LEU A 1 324 ? 7.984 -7.117 -5.841 1.00 96.19 324 LEU A CA 1
ATOM 2515 C C . LEU A 1 324 ? 6.831 -6.106 -5.900 1.00 96.19 324 LEU A C 1
ATOM 2517 O O . LEU A 1 324 ? 7.075 -4.900 -5.853 1.00 96.19 324 LEU A O 1
ATOM 2521 N N . SER A 1 325 ? 5.581 -6.577 -5.946 1.00 95.81 325 SER A N 1
ATOM 2522 C CA . SER A 1 325 ? 4.397 -5.706 -5.929 1.00 95.81 325 SER A CA 1
ATOM 2523 C C . SER A 1 325 ? 4.275 -4.911 -4.624 1.00 95.81 325 SER A C 1
ATOM 2525 O O . SER A 1 325 ? 4.002 -3.702 -4.627 1.00 95.81 325 SER A O 1
ATOM 2527 N N . PHE A 1 326 ? 4.524 -5.569 -3.490 1.00 96.25 326 PHE A N 1
ATOM 2528 C CA . PHE A 1 326 ? 4.403 -4.960 -2.169 1.00 96.25 326 PHE A CA 1
ATOM 2529 C C . PHE A 1 326 ? 5.536 -3.978 -1.900 1.00 96.25 326 PHE A C 1
ATOM 2531 O O . PHE A 1 326 ? 5.273 -2.880 -1.423 1.00 96.25 326 PHE A O 1
ATOM 2538 N N . VAL A 1 327 ? 6.776 -4.296 -2.271 1.00 95.62 327 VAL A N 1
ATOM 2539 C CA . VAL A 1 327 ? 7.900 -3.352 -2.195 1.00 95.62 327 VAL A CA 1
ATOM 2540 C C . VAL A 1 327 ? 7.660 -2.156 -3.108 1.00 95.62 327 VAL A C 1
ATOM 2542 O O . VAL A 1 327 ? 7.909 -1.018 -2.710 1.00 95.62 327 VAL A O 1
ATOM 2545 N N . PHE A 1 328 ? 7.116 -2.374 -4.306 1.00 94.06 328 PHE A N 1
ATOM 2546 C CA . PHE A 1 328 ? 6.792 -1.275 -5.210 1.00 94.06 328 PHE A CA 1
ATOM 2547 C C . PHE A 1 328 ? 5.763 -0.307 -4.608 1.00 94.06 328 PHE A C 1
ATOM 2549 O O . PHE A 1 328 ? 5.924 0.911 -4.700 1.00 94.06 328 PHE A O 1
ATOM 2556 N N . THR A 1 329 ? 4.709 -0.839 -3.984 1.00 93.38 329 THR A N 1
ATOM 2557 C CA . THR A 1 329 ? 3.566 -0.033 -3.522 1.00 93.38 329 THR A CA 1
ATOM 2558 C C . THR A 1 329 ? 3.718 0.466 -2.084 1.00 93.38 329 THR A C 1
ATOM 2560 O O . THR A 1 329 ? 3.325 1.589 -1.769 1.00 93.38 329 THR A O 1
ATOM 2563 N N . HIS A 1 330 ? 4.301 -0.355 -1.217 1.00 94.94 330 HIS A N 1
ATOM 2564 C CA . HIS A 1 330 ? 4.370 -0.186 0.233 1.00 94.94 330 HIS A CA 1
ATOM 2565 C C . HIS A 1 330 ? 5.793 -0.313 0.791 1.00 94.94 330 HIS A C 1
ATOM 2567 O O . HIS A 1 330 ? 5.951 -0.355 2.006 1.00 94.94 330 HIS A O 1
ATOM 2573 N N . GLY A 1 331 ? 6.843 -0.342 -0.036 1.00 92.38 331 GLY A N 1
ATOM 2574 C CA . GLY A 1 331 ? 8.209 -0.624 0.426 1.00 92.38 331 GLY A CA 1
ATOM 2575 C C . GLY A 1 331 ? 8.818 0.397 1.394 1.00 92.38 331 GLY A C 1
ATOM 2576 O O . GLY A 1 331 ? 9.872 0.146 1.953 1.00 92.38 331 GLY A O 1
ATOM 2577 N N . GLN A 1 332 ? 8.156 1.529 1.647 1.00 91.31 332 GLN A N 1
ATOM 2578 C CA . GLN A 1 332 ? 8.509 2.429 2.756 1.00 91.31 332 GLN A CA 1
ATOM 2579 C C . GLN A 1 332 ? 8.065 1.918 4.139 1.00 91.31 332 GLN A C 1
ATOM 2581 O O . GLN A 1 332 ? 8.440 2.500 5.152 1.00 91.31 332 GLN A O 1
ATOM 2586 N N . TYR A 1 333 ? 7.235 0.876 4.170 1.00 93.00 333 TYR A N 1
ATOM 2587 C CA . TYR A 1 333 ? 6.678 0.263 5.375 1.00 93.00 333 TYR A CA 1
ATOM 2588 C C . TYR A 1 333 ? 7.115 -1.192 5.571 1.00 93.00 333 TYR A C 1
ATOM 2590 O O . TYR A 1 333 ? 6.919 -1.729 6.656 1.00 93.00 333 TYR A O 1
ATOM 2598 N N . LEU A 1 334 ? 7.680 -1.813 4.532 1.00 93.88 334 LEU A N 1
ATOM 2599 C CA . LEU A 1 334 ? 8.369 -3.096 4.627 1.00 93.88 334 LEU A CA 1
ATOM 2600 C C . LEU A 1 334 ? 9.824 -2.851 5.012 1.00 93.88 334 LEU A C 1
ATOM 2602 O O . LEU A 1 334 ? 10.433 -1.880 4.563 1.00 93.88 334 LEU A O 1
ATOM 2606 N N . ASP A 1 335 ? 10.370 -3.731 5.835 1.00 93.88 335 ASP A N 1
ATOM 2607 C CA . ASP A 1 335 ? 11.686 -3.542 6.428 1.00 93.88 335 ASP A CA 1
ATOM 2608 C C . ASP A 1 335 ? 12.416 -4.875 6.579 1.00 93.88 335 ASP A C 1
ATOM 2610 O O . ASP A 1 335 ? 11.824 -5.951 6.447 1.00 93.88 335 ASP A O 1
ATOM 2614 N N . VAL A 1 336 ? 13.700 -4.784 6.901 1.00 95.00 336 VAL A N 1
ATOM 2615 C CA . VAL A 1 336 ? 14.522 -5.925 7.297 1.00 95.00 336 VAL A CA 1
ATOM 2616 C C . VAL A 1 336 ? 13.951 -6.553 8.576 1.00 95.00 336 VAL A C 1
ATOM 2618 O O . VAL A 1 336 ? 13.443 -5.861 9.468 1.00 95.00 336 VAL A O 1
ATOM 2621 N N . SER A 1 337 ? 14.015 -7.882 8.668 1.00 93.19 337 SER A N 1
ATOM 2622 C CA . SER A 1 337 ? 13.527 -8.633 9.823 1.00 93.19 337 SER A CA 1
ATOM 2623 C C . SER A 1 337 ? 14.229 -8.187 11.118 1.00 93.19 337 SER A C 1
ATOM 2625 O O . SER A 1 337 ? 15.379 -7.739 11.125 1.00 93.19 337 SER A O 1
ATOM 2627 N N . ARG A 1 338 ? 13.542 -8.311 12.263 1.00 89.25 338 ARG A N 1
ATOM 2628 C CA . ARG A 1 338 ? 14.104 -7.906 13.569 1.00 89.25 338 ARG A CA 1
ATOM 2629 C C . ARG A 1 338 ? 15.387 -8.666 13.930 1.00 89.25 338 ARG A C 1
ATOM 2631 O O . ARG A 1 338 ? 16.236 -8.107 14.626 1.00 89.25 338 ARG A O 1
ATOM 2638 N N . GLU A 1 339 ? 15.506 -9.909 13.466 1.00 89.38 339 GLU A N 1
ATOM 2639 C CA . GLU A 1 339 ? 16.680 -10.765 13.652 1.00 89.38 339 GLU A CA 1
ATOM 2640 C C . GLU A 1 339 ? 17.936 -10.117 13.059 1.00 89.38 339 GLU A C 1
ATOM 2642 O O . GLU A 1 339 ? 18.920 -9.909 13.774 1.00 89.38 339 GLU A O 1
ATOM 2647 N N . HIS A 1 340 ? 17.863 -9.692 11.795 1.00 92.19 340 HIS A N 1
ATOM 2648 C CA . HIS A 1 340 ? 18.979 -9.050 11.102 1.00 92.19 340 HIS A CA 1
ATOM 2649 C C . HIS A 1 340 ? 19.229 -7.615 11.574 1.00 92.19 340 HIS A C 1
ATOM 2651 O O . HIS A 1 340 ? 20.377 -7.185 11.630 1.00 92.19 340 HIS A O 1
ATOM 2657 N N . LEU A 1 341 ? 18.190 -6.880 11.993 1.00 91.44 341 LEU A N 1
ATOM 2658 C CA . LEU A 1 341 ? 18.364 -5.544 12.587 1.00 91.44 341 LEU A CA 1
ATOM 2659 C C . LEU A 1 341 ? 19.175 -5.573 13.892 1.00 91.44 341 LEU A C 1
ATOM 2661 O O . LEU A 1 341 ? 19.797 -4.576 14.252 1.00 91.44 341 LEU A O 1
ATOM 2665 N N . SER A 1 342 ? 19.161 -6.700 14.606 1.00 91.31 342 SER A N 1
ATOM 2666 C CA . SER A 1 342 ? 19.946 -6.885 15.831 1.00 91.31 342 SER A CA 1
ATOM 2667 C C . SER A 1 342 ? 21.389 -7.329 15.549 1.00 91.31 342 SER A C 1
ATOM 2669 O O . SER A 1 342 ? 22.242 -7.180 16.423 1.00 91.31 342 SER A O 1
ATOM 2671 N N . H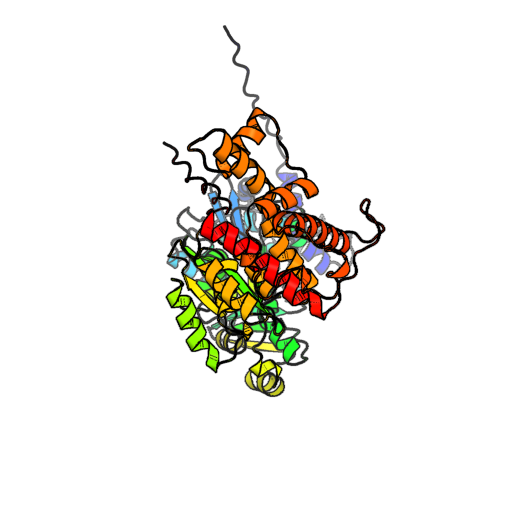IS A 1 343 ? 21.673 -7.820 14.336 1.00 93.38 343 HIS A N 1
ATOM 2672 C CA . HIS A 1 343 ? 22.982 -8.323 13.901 1.00 93.38 343 HIS A CA 1
ATOM 2673 C C . HIS A 1 343 ? 23.346 -7.782 12.502 1.00 93.38 343 HIS A C 1
ATOM 2675 O O . HIS A 1 343 ? 23.496 -8.550 11.549 1.00 93.38 343 HIS A O 1
ATOM 2681 N N . PRO A 1 344 ? 23.505 -6.453 12.347 1.00 93.81 344 PRO A N 1
ATOM 2682 C CA . PRO A 1 344 ? 23.728 -5.835 11.040 1.00 93.81 344 PRO A CA 1
ATOM 2683 C C . PRO A 1 344 ? 25.030 -6.290 10.363 1.00 93.81 344 PRO A C 1
ATOM 2685 O O . PRO A 1 344 ? 25.097 -6.320 9.139 1.00 93.81 344 PRO A O 1
ATOM 2688 N N . GLU A 1 345 ? 26.044 -6.703 11.132 1.00 94.75 345 GLU A N 1
ATOM 2689 C CA . GLU A 1 345 ? 27.292 -7.260 10.591 1.00 94.75 345 GLU A CA 1
ATOM 2690 C C . GLU A 1 345 ? 27.077 -8.617 9.903 1.00 94.75 345 GLU A C 1
ATOM 2692 O O . GLU A 1 345 ? 27.728 -8.918 8.904 1.00 94.75 345 GLU A O 1
ATOM 2697 N N . GLU A 1 346 ? 26.161 -9.449 10.404 1.00 93.81 346 GLU A N 1
ATOM 2698 C CA . GLU A 1 346 ? 25.828 -10.732 9.772 1.00 93.81 346 GLU A CA 1
ATOM 2699 C C . GLU A 1 346 ? 25.077 -10.509 8.460 1.00 93.81 346 GLU A C 1
ATOM 2701 O O . GLU A 1 346 ? 25.359 -11.182 7.470 1.00 93.81 346 GLU A O 1
ATOM 2706 N N . LEU A 1 347 ? 24.184 -9.514 8.430 1.00 93.75 347 LEU A N 1
ATOM 2707 C CA . LEU A 1 347 ? 23.499 -9.077 7.215 1.00 93.75 347 LEU A CA 1
ATOM 2708 C C . LEU A 1 347 ? 24.487 -8.523 6.178 1.00 93.75 347 LEU A C 1
ATOM 2710 O O . LEU A 1 347 ? 24.433 -8.908 5.010 1.00 93.75 347 LEU A O 1
ATOM 2714 N N . GLU A 1 348 ? 25.404 -7.647 6.604 1.00 94.25 348 GLU A N 1
ATOM 2715 C CA . GLU A 1 348 ? 26.445 -7.080 5.741 1.00 94.25 348 GLU A CA 1
ATOM 2716 C C . GLU A 1 348 ? 27.318 -8.180 5.134 1.00 94.25 348 GLU A C 1
ATOM 2718 O O . GLU A 1 348 ? 27.501 -8.206 3.919 1.00 94.25 348 GLU A O 1
ATOM 2723 N N . ASN A 1 349 ? 27.824 -9.100 5.959 1.00 92.94 349 ASN A N 1
ATOM 2724 C CA . ASN A 1 349 ? 28.705 -10.178 5.511 1.00 92.94 349 ASN A CA 1
ATOM 2725 C C . ASN A 1 349 ? 27.967 -11.233 4.677 1.00 92.94 349 ASN A C 1
ATOM 2727 O O . ASN A 1 349 ? 28.535 -11.761 3.725 1.00 92.94 349 ASN A O 1
ATOM 2731 N N . GLY A 1 350 ? 26.718 -11.547 5.031 1.00 92.94 350 GLY A N 1
ATOM 2732 C CA . GLY A 1 350 ? 25.904 -12.546 4.342 1.00 92.94 350 GLY A CA 1
ATOM 2733 C C . GLY A 1 350 ? 25.501 -12.115 2.936 1.00 92.94 350 GLY A C 1
ATOM 2734 O O . GLY A 1 350 ? 25.476 -12.946 2.032 1.00 92.94 350 GLY A O 1
ATOM 2735 N N . LEU A 1 351 ? 25.237 -10.819 2.740 1.00 94.88 351 LEU A N 1
ATOM 2736 C CA . LEU A 1 351 ? 24.862 -10.258 1.441 1.00 94.88 351 LEU A CA 1
ATOM 2737 C C . LEU A 1 351 ? 26.021 -9.569 0.702 1.00 94.88 351 LEU A C 1
ATOM 2739 O O . LEU A 1 351 ? 25.847 -9.183 -0.448 1.00 94.88 351 LEU A O 1
ATOM 2743 N N . ASP A 1 352 ? 27.187 -9.403 1.331 1.00 95.06 352 ASP A N 1
ATOM 2744 C CA . ASP A 1 352 ? 28.322 -8.627 0.804 1.00 95.06 352 ASP A CA 1
ATOM 2745 C C . ASP A 1 352 ? 27.936 -7.167 0.467 1.00 95.06 352 ASP A C 1
ATOM 2747 O O . ASP A 1 352 ? 28.186 -6.653 -0.628 1.00 95.06 352 ASP A O 1
ATOM 2751 N N . VAL A 1 353 ? 27.272 -6.484 1.411 1.00 95.06 353 VAL A N 1
ATOM 2752 C CA . VAL A 1 353 ? 26.711 -5.138 1.184 1.00 95.06 353 VAL A CA 1
ATOM 2753 C C . VAL A 1 353 ? 27.815 -4.085 1.041 1.00 95.06 353 VAL A C 1
ATOM 2755 O O . VAL A 1 353 ? 28.515 -3.736 1.993 1.00 95.06 353 VAL A O 1
ATOM 2758 N N . LYS A 1 354 ? 27.930 -3.523 -0.166 1.00 94.50 354 LYS A N 1
ATOM 2759 C CA . LYS A 1 354 ? 28.939 -2.527 -0.567 1.00 94.50 354 LYS A CA 1
ATOM 2760 C C . LYS A 1 354 ? 28.298 -1.302 -1.226 1.00 94.50 354 LYS A C 1
ATOM 2762 O O . LYS A 1 354 ? 27.084 -1.224 -1.387 1.00 94.50 354 LYS A O 1
ATOM 2767 N N . ASP A 1 355 ? 29.123 -0.332 -1.612 1.00 93.19 355 ASP A N 1
ATOM 2768 C CA . ASP A 1 355 ? 28.712 0.834 -2.407 1.00 93.19 355 ASP A CA 1
ATOM 2769 C C . ASP A 1 355 ? 28.121 0.439 -3.771 1.00 93.19 355 ASP A C 1
ATOM 2771 O O . ASP A 1 355 ? 27.137 1.039 -4.220 1.00 93.19 355 ASP A O 1
ATOM 2775 N N . VAL A 1 356 ? 28.689 -0.602 -4.384 1.00 95.94 356 VAL A N 1
ATOM 2776 C CA . VAL A 1 356 ? 28.136 -1.344 -5.518 1.00 95.94 356 VAL A CA 1
ATOM 2777 C C . VAL A 1 356 ? 27.637 -2.692 -5.010 1.00 95.94 356 VAL A C 1
ATOM 2779 O O . VAL A 1 356 ? 28.424 -3.583 -4.700 1.00 95.94 356 VAL A O 1
ATOM 2782 N N . PHE A 1 357 ? 26.320 -2.835 -4.920 1.00 95.31 357 PHE A N 1
ATOM 2783 C CA . PHE A 1 357 ? 25.664 -3.992 -4.323 1.00 95.31 357 PHE A CA 1
ATOM 2784 C C . PHE A 1 357 ? 25.039 -4.897 -5.388 1.00 95.31 357 PHE A C 1
ATOM 2786 O O . PHE A 1 357 ? 24.482 -4.432 -6.384 1.00 95.31 357 PHE A O 1
ATOM 2793 N N . SER A 1 358 ? 25.130 -6.211 -5.226 1.00 96.44 358 SER A N 1
ATOM 2794 C CA . SER A 1 358 ? 24.506 -7.167 -6.144 1.00 96.44 358 SER A CA 1
ATOM 2795 C C . SER A 1 358 ? 24.062 -8.402 -5.383 1.00 96.44 358 SER A C 1
ATOM 2797 O O . SER A 1 358 ? 24.844 -8.969 -4.633 1.00 96.44 358 SER A O 1
ATOM 2799 N N . CYS A 1 359 ? 22.810 -8.804 -5.569 1.00 96.69 359 CYS A N 1
ATOM 2800 C CA . CYS A 1 359 ? 22.203 -9.926 -4.853 1.00 96.69 359 CYS A CA 1
ATOM 2801 C C . CYS A 1 359 ? 21.087 -10.562 -5.684 1.00 96.69 359 CYS A C 1
ATOM 2803 O O . CYS A 1 359 ? 20.591 -9.964 -6.647 1.00 96.69 359 CYS A O 1
ATOM 2805 N N . THR A 1 360 ? 20.676 -11.776 -5.330 1.00 97.00 360 THR A N 1
ATOM 2806 C CA . THR A 1 360 ? 19.474 -12.376 -5.911 1.00 97.00 360 THR A CA 1
ATOM 2807 C C . THR A 1 360 ? 18.220 -11.865 -5.209 1.00 97.00 360 THR A C 1
ATOM 2809 O O . THR A 1 360 ? 18.260 -11.386 -4.077 1.00 97.00 360 THR A O 1
ATOM 2812 N N . LEU A 1 361 ? 17.073 -11.959 -5.880 1.00 96.50 361 LEU A N 1
ATOM 2813 C CA . LEU A 1 361 ? 15.792 -11.626 -5.266 1.00 96.50 361 LEU A CA 1
ATOM 2814 C C . LEU A 1 361 ? 15.487 -12.522 -4.060 1.00 96.50 361 LEU A C 1
ATOM 2816 O O . LEU A 1 361 ? 14.889 -12.047 -3.103 1.00 96.50 361 LEU A O 1
ATOM 2820 N N . GLU A 1 362 ? 15.907 -13.785 -4.101 1.00 96.50 362 GLU A N 1
ATOM 2821 C CA . GLU A 1 362 ? 15.753 -14.721 -2.986 1.00 96.50 362 GLU A CA 1
ATOM 2822 C C . GLU A 1 362 ? 16.537 -14.240 -1.759 1.00 96.50 362 GLU A C 1
ATOM 2824 O O . GLU A 1 362 ? 15.971 -14.173 -0.669 1.00 96.50 362 GLU A O 1
ATOM 2829 N N . ASP A 1 363 ? 17.778 -13.779 -1.954 1.00 96.44 363 ASP A N 1
ATOM 2830 C CA . ASP A 1 363 ? 18.591 -13.199 -0.878 1.00 96.44 363 ASP A CA 1
ATOM 2831 C C . ASP A 1 363 ? 17.902 -11.973 -0.264 1.00 96.44 363 ASP A C 1
ATOM 2833 O O . ASP A 1 363 ? 17.790 -11.862 0.957 1.00 96.44 363 ASP A O 1
ATOM 2837 N N . VAL A 1 364 ? 17.374 -11.071 -1.101 1.00 96.25 364 VAL A N 1
ATOM 2838 C CA . VAL A 1 364 ? 16.641 -9.885 -0.631 1.00 96.25 364 VAL A CA 1
ATOM 2839 C C . VAL A 1 364 ? 15.401 -10.293 0.160 1.00 96.25 364 VAL A C 1
ATOM 2841 O O . VAL A 1 364 ? 15.177 -9.769 1.244 1.00 96.25 364 VAL A O 1
ATOM 2844 N N . VAL A 1 365 ? 14.591 -11.222 -0.348 1.00 96.31 365 VAL A N 1
ATOM 2845 C CA . VAL A 1 365 ? 13.372 -11.675 0.340 1.00 96.31 365 VAL A CA 1
ATOM 2846 C C . VAL A 1 365 ? 13.700 -12.349 1.670 1.00 96.31 365 VAL A C 1
ATOM 2848 O O . VAL A 1 365 ? 12.971 -12.145 2.637 1.00 96.31 365 VAL A O 1
ATOM 2851 N N . SER A 1 366 ? 14.804 -13.096 1.740 1.00 95.56 366 SER A N 1
ATOM 2852 C CA . SER A 1 366 ? 15.192 -13.862 2.930 1.00 95.56 366 SER A CA 1
ATOM 2853 C C . SER A 1 366 ? 15.475 -12.997 4.160 1.00 95.56 366 SER A C 1
ATOM 2855 O O . SER A 1 366 ? 15.297 -13.464 5.281 1.00 95.56 366 SER A O 1
ATOM 2857 N N . VAL A 1 367 ? 15.869 -11.734 3.956 1.00 96.38 367 VAL A N 1
ATOM 2858 C CA . VAL A 1 367 ? 16.228 -10.816 5.046 1.00 96.38 367 VAL A CA 1
ATOM 2859 C C . VAL A 1 367 ? 15.101 -9.864 5.446 1.00 96.38 367 VAL A C 1
ATOM 2861 O O . VAL A 1 367 ? 15.237 -9.122 6.420 1.00 96.38 367 VAL A O 1
ATOM 2864 N N . TYR A 1 368 ? 13.991 -9.841 4.708 1.00 95.94 368 TYR A N 1
ATOM 2865 C CA . TYR A 1 368 ? 12.841 -8.993 5.028 1.00 95.94 368 TYR A CA 1
ATOM 2866 C C . TYR A 1 368 ? 11.981 -9.582 6.150 1.00 95.94 368 TYR A C 1
ATOM 2868 O O . TYR A 1 368 ? 12.054 -10.763 6.481 1.00 95.94 368 TYR A O 1
ATOM 2876 N N . GLU A 1 369 ? 11.153 -8.737 6.767 1.00 93.44 369 GLU A N 1
ATOM 2877 C CA . GLU A 1 369 ? 10.123 -9.197 7.698 1.00 93.44 369 GLU A CA 1
ATOM 2878 C C . GLU A 1 369 ? 9.174 -10.223 7.051 1.00 93.44 369 GLU A C 1
ATOM 2880 O O . GLU A 1 369 ? 8.825 -10.114 5.876 1.00 93.44 369 GLU A O 1
ATOM 2885 N N . ASP A 1 370 ? 8.744 -11.216 7.835 1.00 94.00 370 ASP A N 1
ATOM 2886 C CA . ASP A 1 370 ? 7.896 -12.306 7.347 1.00 94.00 370 ASP A CA 1
ATOM 2887 C C . ASP A 1 370 ? 6.492 -11.793 6.987 1.00 94.00 370 ASP A C 1
ATOM 2889 O O . ASP A 1 370 ? 5.725 -11.383 7.865 1.00 94.00 370 ASP A O 1
ATOM 2893 N N . VAL A 1 371 ? 6.151 -11.807 5.697 1.00 96.19 371 VAL A N 1
ATOM 2894 C CA . VAL A 1 371 ? 4.836 -11.411 5.181 1.00 96.19 371 VAL A CA 1
ATOM 2895 C C . VAL A 1 371 ? 4.084 -12.645 4.706 1.00 96.19 371 VAL A C 1
ATOM 2897 O O . VAL A 1 371 ? 4.515 -13.352 3.798 1.00 96.19 371 VAL A O 1
ATOM 2900 N N . ARG A 1 372 ? 2.904 -12.865 5.285 1.00 95.88 372 ARG A N 1
ATOM 2901 C CA . ARG A 1 372 ? 2.002 -13.965 4.932 1.00 95.88 372 ARG A CA 1
ATOM 2902 C C . ARG A 1 372 ? 0.814 -13.461 4.133 1.00 95.88 372 ARG A C 1
ATOM 2904 O O . ARG A 1 372 ? 0.353 -12.337 4.341 1.00 95.88 372 ARG A O 1
ATOM 2911 N N . ILE A 1 373 ? 0.318 -14.295 3.226 1.00 96.06 373 ILE A N 1
ATOM 2912 C CA . ILE A 1 373 ? -0.820 -13.970 2.365 1.00 96.06 373 ILE A CA 1
ATOM 2913 C C . ILE A 1 373 ? -1.968 -14.890 2.697 1.00 96.06 373 ILE A C 1
ATOM 2915 O O . ILE A 1 373 ? -1.781 -16.087 2.885 1.00 96.06 373 ILE A O 1
ATOM 2919 N N . PHE A 1 374 ? -3.164 -14.319 2.718 1.00 93.81 374 PHE A N 1
ATOM 2920 C CA . PHE A 1 374 ? -4.378 -15.048 2.996 1.00 93.81 374 PHE A CA 1
ATOM 2921 C C . PHE A 1 374 ? -5.461 -14.736 1.976 1.00 93.81 374 PHE A C 1
ATOM 2923 O O . PHE A 1 374 ? -5.686 -13.578 1.620 1.00 93.81 374 PHE A O 1
ATOM 2930 N N . GLU A 1 375 ? -6.159 -15.770 1.526 1.00 91.69 375 GLU A N 1
ATOM 2931 C CA . GLU A 1 375 ? -7.313 -15.622 0.647 1.00 91.69 375 GLU A CA 1
ATOM 2932 C C . GLU A 1 375 ? -8.549 -15.204 1.455 1.00 91.69 375 GLU A C 1
ATOM 2934 O O . GLU A 1 375 ? -8.892 -15.817 2.469 1.00 91.69 375 GLU A O 1
ATOM 2939 N N . LEU A 1 376 ? -9.256 -14.173 0.987 1.00 87.06 376 LEU A N 1
ATOM 2940 C CA . LEU A 1 376 ? -10.500 -13.694 1.597 1.00 87.06 376 LEU A CA 1
ATOM 2941 C C . LEU A 1 376 ? -11.717 -14.340 0.918 1.00 87.06 376 LEU A C 1
ATOM 2943 O O . LEU A 1 376 ? -12.582 -13.647 0.377 1.00 87.06 376 LEU A O 1
ATOM 2947 N N . SER A 1 377 ? -11.774 -15.675 0.914 1.00 73.81 377 SER A N 1
ATOM 2948 C CA . SER A 1 377 ? -12.836 -16.444 0.246 1.00 73.81 377 SER A CA 1
ATOM 2949 C C . SER A 1 377 ? -14.149 -16.519 1.041 1.00 73.81 377 SER A C 1
ATOM 2951 O O . SER A 1 377 ? -15.199 -16.796 0.460 1.00 73.81 377 SER A O 1
ATOM 2953 N N . GLN A 1 378 ? -14.139 -16.218 2.347 1.00 63.34 378 GLN A N 1
ATOM 2954 C CA . GLN A 1 378 ? -15.332 -16.241 3.205 1.00 63.34 378 GLN A CA 1
ATOM 2955 C C . GLN A 1 378 ? -15.816 -14.832 3.587 1.00 63.34 378 GLN A C 1
ATOM 2957 O O . GLN A 1 378 ? -15.055 -13.979 4.035 1.00 63.34 378 GLN A O 1
ATOM 2962 N N . ALA A 1 379 ? -17.126 -14.588 3.453 1.00 56.12 379 ALA A N 1
ATOM 2963 C CA . ALA A 1 379 ? -17.752 -13.277 3.672 1.00 56.12 379 ALA A CA 1
ATOM 2964 C C . ALA A 1 379 ? -17.737 -12.775 5.137 1.00 56.12 379 ALA A C 1
ATOM 2966 O O . ALA A 1 379 ? -18.060 -11.607 5.383 1.00 56.12 379 ALA A O 1
ATOM 2967 N N . SER A 1 380 ? -17.402 -13.634 6.108 1.00 60.69 380 SER A N 1
ATOM 2968 C CA . SER A 1 380 ? -17.405 -13.305 7.541 1.00 60.69 380 SER A CA 1
ATOM 2969 C C . SER A 1 380 ? -16.331 -12.276 7.904 1.00 60.69 380 SER A C 1
ATOM 2971 O O . SER A 1 380 ? -16.629 -11.321 8.623 1.00 60.69 380 SER A O 1
ATOM 2973 N N . VAL A 1 381 ? -15.121 -12.404 7.349 1.00 68.69 381 VAL A N 1
ATOM 2974 C CA . VAL A 1 381 ? -13.964 -11.552 7.662 1.00 68.69 381 VAL A CA 1
ATOM 2975 C C . VAL A 1 381 ? -13.443 -10.913 6.380 1.00 68.69 381 VAL A C 1
ATOM 2977 O O . VAL A 1 381 ? -12.549 -11.416 5.711 1.00 68.69 381 VAL A O 1
ATOM 2980 N N . SER A 1 382 ? -14.029 -9.775 6.016 1.00 78.56 382 SER A N 1
ATOM 2981 C CA . SER A 1 382 ? -13.734 -9.099 4.750 1.00 78.56 382 SER A CA 1
ATOM 2982 C C . SER A 1 382 ? -12.889 -7.835 4.906 1.00 78.56 382 SER A C 1
ATOM 2984 O O . SER A 1 382 ? -12.847 -7.036 3.972 1.00 78.56 382 SER A O 1
ATOM 2986 N N . SER A 1 383 ? -12.277 -7.567 6.065 1.00 87.69 383 SER A N 1
ATOM 2987 C CA . SER A 1 383 ? -11.477 -6.352 6.285 1.00 87.69 383 SER A CA 1
ATOM 2988 C C . SER A 1 383 ? -10.180 -6.621 7.058 1.00 87.69 383 SER A C 1
ATOM 2990 O O . SER A 1 383 ? -10.170 -7.499 7.925 1.00 87.69 383 SER A O 1
ATOM 2992 N N . PRO A 1 384 ? -9.101 -5.847 6.796 1.00 92.25 384 PRO A N 1
ATOM 2993 C CA . PRO A 1 384 ? -7.870 -5.912 7.586 1.00 92.25 384 PRO A CA 1
ATOM 2994 C C . PRO A 1 384 ? -8.137 -5.711 9.080 1.00 92.25 384 PRO A C 1
ATOM 2996 O O . PRO A 1 384 ? -7.603 -6.440 9.911 1.00 92.25 384 PRO A O 1
ATOM 2999 N N . PHE A 1 385 ? -9.034 -4.778 9.419 1.00 92.69 385 PHE A N 1
ATOM 3000 C CA . PHE A 1 385 ? -9.441 -4.521 10.798 1.00 92.69 385 PHE A CA 1
ATOM 3001 C C . PHE A 1 385 ? -10.080 -5.731 11.470 1.00 92.69 385 PHE A C 1
ATOM 3003 O O . PHE A 1 385 ? -9.788 -5.980 12.632 1.00 92.69 385 PHE A O 1
ATOM 3010 N N . ALA A 1 386 ? -10.912 -6.506 10.771 1.00 91.50 386 ALA A N 1
ATOM 3011 C CA . ALA A 1 386 ? -11.518 -7.694 11.360 1.00 91.50 386 ALA A CA 1
ATOM 3012 C C . ALA A 1 386 ? -10.449 -8.732 11.735 1.00 91.50 386 ALA A C 1
ATOM 3014 O O . ALA A 1 386 ? -10.413 -9.184 12.880 1.00 91.50 386 ALA A O 1
ATOM 3015 N N . VAL A 1 387 ? -9.514 -9.021 10.823 1.00 92.44 387 VAL A N 1
ATOM 3016 C CA . VAL A 1 387 ? -8.381 -9.923 11.090 1.00 92.44 387 VAL A CA 1
ATOM 3017 C C . VAL A 1 387 ? -7.534 -9.426 12.258 1.00 92.44 387 VAL A C 1
ATOM 3019 O O . VAL A 1 387 ? -7.321 -10.151 13.231 1.00 92.44 387 VAL A O 1
ATOM 3022 N N . LEU A 1 388 ? -7.087 -8.173 12.197 1.00 94.62 388 LEU A N 1
ATOM 3023 C CA . LEU A 1 388 ? -6.238 -7.590 13.231 1.00 94.62 388 LEU A CA 1
ATOM 3024 C C . LEU A 1 388 ? -6.940 -7.520 14.589 1.00 94.62 388 LEU A C 1
ATOM 3026 O O . LEU A 1 388 ? -6.305 -7.752 15.614 1.00 94.62 388 LEU A O 1
ATOM 3030 N N . CYS A 1 389 ? -8.249 -7.272 14.617 1.00 94.62 389 CYS A N 1
ATOM 3031 C CA . CYS A 1 389 ? -9.032 -7.264 15.845 1.00 94.62 389 CYS A CA 1
ATOM 3032 C C . CYS A 1 389 ? -9.104 -8.653 16.494 1.00 94.62 389 CYS A C 1
ATOM 3034 O O . CYS A 1 389 ? -8.937 -8.769 17.709 1.00 94.62 389 CYS A O 1
ATOM 3036 N N . HIS A 1 390 ? -9.308 -9.714 15.704 1.00 93.75 390 HIS A N 1
ATOM 3037 C CA . HIS A 1 390 ? -9.268 -11.091 16.210 1.00 93.75 390 HIS A CA 1
ATOM 3038 C C . HIS A 1 390 ? -7.892 -11.440 16.787 1.00 93.75 390 HIS A C 1
ATOM 3040 O O . HIS A 1 390 ? -7.806 -12.033 17.867 1.00 93.75 390 HIS A O 1
ATOM 3046 N N . LEU A 1 391 ? -6.813 -11.021 16.118 1.00 95.00 391 LEU A N 1
ATOM 3047 C CA . LEU A 1 391 ? -5.455 -11.201 16.630 1.00 95.00 391 LEU A CA 1
ATOM 3048 C C . LEU A 1 391 ? -5.233 -10.407 17.921 1.00 95.00 391 LEU A C 1
ATOM 3050 O O . LEU A 1 391 ? -4.784 -10.988 18.908 1.00 95.00 391 LEU A O 1
ATOM 3054 N N . ALA A 1 392 ? -5.615 -9.130 17.962 1.00 95.94 392 ALA A N 1
ATOM 3055 C CA . ALA A 1 392 ? -5.502 -8.265 19.137 1.00 95.94 392 ALA A CA 1
ATOM 3056 C C . ALA A 1 392 ? -6.280 -8.815 20.339 1.00 95.94 392 ALA A C 1
ATOM 3058 O O . ALA A 1 392 ? -5.807 -8.734 21.471 1.00 95.94 392 ALA A O 1
ATOM 3059 N N . ALA A 1 393 ? -7.437 -9.441 20.122 1.00 95.50 393 ALA A N 1
ATOM 3060 C CA . ALA A 1 393 ? -8.220 -10.073 21.180 1.00 95.50 393 ALA A CA 1
ATOM 3061 C C . ALA A 1 393 ? -7.594 -11.385 21.701 1.00 95.50 393 ALA A C 1
ATOM 3063 O O . ALA A 1 393 ? -7.840 -11.789 22.841 1.00 95.50 393 ALA A O 1
ATOM 3064 N N . ARG A 1 394 ? -6.757 -12.074 20.918 1.00 94.94 394 ARG A N 1
ATOM 3065 C CA . ARG A 1 394 ? -6.163 -13.370 21.302 1.00 94.94 394 ARG A CA 1
ATOM 3066 C C . ARG A 1 394 ? -4.724 -13.245 21.791 1.00 94.94 394 ARG A C 1
ATOM 3068 O O . ARG A 1 394 ? -4.412 -13.745 22.869 1.00 94.94 394 ARG A O 1
ATOM 3075 N N . PHE A 1 395 ? -3.886 -12.519 21.064 1.00 94.94 395 PHE A N 1
ATOM 3076 C CA . PHE A 1 395 ? -2.446 -12.423 21.292 1.00 94.94 395 PHE A CA 1
ATOM 3077 C C . PHE A 1 395 ? -2.078 -11.085 21.923 1.00 94.94 395 PHE A C 1
ATOM 3079 O O . PHE A 1 395 ? -2.494 -10.023 21.464 1.00 94.94 395 PHE A O 1
ATOM 3086 N N . LYS A 1 396 ? -1.274 -11.127 22.990 1.00 94.00 396 LYS A N 1
ATOM 3087 C CA . LYS A 1 396 ? -0.836 -9.914 23.696 1.00 94.00 396 LYS A CA 1
ATOM 3088 C C . LYS A 1 396 ? 0.058 -9.034 22.814 1.00 94.00 396 LYS A C 1
ATOM 3090 O O . LYS A 1 396 ? -0.009 -7.820 22.935 1.00 94.00 396 LYS A O 1
ATOM 3095 N N . THR A 1 397 ? 0.839 -9.637 21.922 1.00 93.38 397 THR A N 1
ATOM 3096 C CA . THR A 1 397 ? 1.725 -8.972 20.952 1.00 93.38 397 THR A CA 1
ATOM 3097 C C . THR A 1 397 ? 0.981 -8.185 19.868 1.00 93.38 397 THR A C 1
ATOM 3099 O O . THR A 1 397 ? 1.535 -7.238 19.316 1.00 93.38 397 THR A O 1
ATOM 3102 N N . ALA A 1 398 ? -0.292 -8.504 19.608 1.00 94.56 398 ALA A N 1
ATOM 3103 C CA . ALA A 1 398 ? -1.140 -7.785 18.651 1.00 94.56 398 ALA A CA 1
ATOM 3104 C C . ALA A 1 398 ? -1.895 -6.582 19.249 1.00 94.56 398 ALA A C 1
ATOM 3106 O O . ALA A 1 398 ? -2.676 -5.945 18.545 1.00 94.56 398 ALA A O 1
ATOM 3107 N N . ARG A 1 399 ? -1.707 -6.268 20.535 1.00 95.06 399 ARG A N 1
ATOM 3108 C CA . ARG A 1 399 ? -2.414 -5.178 21.225 1.00 95.06 399 ARG A CA 1
ATOM 3109 C C . ARG A 1 399 ? -1.491 -4.399 22.152 1.00 95.06 399 ARG A C 1
ATOM 3111 O O . ARG A 1 399 ? -0.383 -4.827 22.466 1.00 95.06 399 ARG A O 1
ATOM 3118 N N . SER A 1 400 ? -1.971 -3.264 22.635 1.00 95.06 400 SER A N 1
ATOM 3119 C CA . SER A 1 400 ? -1.232 -2.445 23.587 1.00 95.06 400 SER A CA 1
ATOM 3120 C C . SER A 1 400 ? -1.082 -3.145 24.944 1.00 95.06 400 SER A C 1
ATOM 3122 O O . SER A 1 400 ? -2.034 -3.747 25.451 1.00 95.06 400 SER A O 1
ATOM 3124 N N . PRO A 1 401 ? 0.095 -3.051 25.593 1.00 93.38 401 PRO A N 1
ATOM 3125 C CA . PRO A 1 401 ? 0.412 -3.833 26.791 1.00 93.38 401 PRO A CA 1
ATOM 3126 C C . PRO A 1 401 ? -0.395 -3.426 28.029 1.00 93.38 401 PRO A C 1
ATOM 3128 O O . PRO A 1 401 ? -0.451 -4.192 28.988 1.00 93.38 401 PRO A O 1
ATOM 3131 N N . PHE A 1 402 ? -0.999 -2.233 28.018 1.00 93.25 402 PHE A N 1
ATOM 3132 C CA . PHE A 1 402 ? -1.799 -1.709 29.124 1.00 93.25 402 PHE A CA 1
ATOM 3133 C C . PHE A 1 402 ? -3.261 -2.175 29.102 1.00 93.25 402 PHE A C 1
ATOM 3135 O O . PHE A 1 402 ? -3.985 -1.899 30.057 1.00 93.25 402 PHE A O 1
ATOM 3142 N N . VAL A 1 403 ? -3.716 -2.834 28.029 1.00 95.44 403 VAL A N 1
ATOM 3143 C CA . VAL A 1 403 ? -5.113 -3.268 27.904 1.00 95.44 403 VAL A CA 1
ATOM 3144 C C . VAL A 1 403 ? -5.380 -4.438 28.869 1.00 95.44 403 VAL A C 1
ATOM 3146 O O . VAL A 1 403 ? -4.708 -5.470 28.768 1.00 95.44 403 VAL A O 1
ATOM 3149 N N . PRO A 1 404 ? -6.343 -4.302 29.798 1.00 94.31 404 PRO A N 1
ATOM 3150 C CA . PRO A 1 404 ? -6.634 -5.286 30.829 1.00 94.31 404 PRO A CA 1
ATOM 3151 C C . PRO A 1 404 ? -7.508 -6.433 30.288 1.00 94.31 404 PRO A C 1
ATOM 3153 O O . PRO A 1 404 ? -8.138 -6.304 29.234 1.00 94.31 404 PRO A O 1
ATOM 3156 N N . ALA A 1 405 ? -7.523 -7.563 31.005 1.00 94.88 405 ALA A N 1
ATOM 3157 C CA . ALA A 1 405 ? -8.201 -8.803 30.600 1.00 94.88 405 ALA A CA 1
ATOM 3158 C C . ALA A 1 405 ? -9.702 -8.602 30.355 1.00 94.88 405 ALA A C 1
ATOM 3160 O O . ALA A 1 405 ? -10.247 -9.123 29.388 1.00 94.88 405 ALA A O 1
ATOM 3161 N N . GLU A 1 406 ? -10.333 -7.766 31.167 1.00 94.44 406 GLU A N 1
ATOM 3162 C CA . GLU A 1 406 ? -11.760 -7.475 31.134 1.00 94.44 406 GLU A CA 1
ATOM 3163 C C . GLU A 1 406 ? -12.170 -6.855 29.790 1.00 94.44 406 GLU A C 1
ATOM 3165 O O . GLU A 1 406 ? -13.119 -7.310 29.157 1.00 94.44 406 GLU A O 1
ATOM 3170 N N . ILE A 1 407 ? -11.403 -5.881 29.280 1.00 96.69 407 ILE A N 1
ATOM 3171 C CA . ILE A 1 407 ? -11.666 -5.279 27.960 1.00 96.69 407 ILE A CA 1
ATOM 3172 C C . ILE A 1 407 ? -11.469 -6.307 26.843 1.00 96.69 407 ILE A C 1
ATOM 3174 O O . ILE A 1 407 ? -12.196 -6.293 25.849 1.00 96.69 407 ILE A O 1
ATOM 3178 N N . ILE A 1 408 ? -10.498 -7.210 26.990 1.00 97.12 408 ILE A N 1
ATOM 3179 C CA . ILE A 1 408 ? -10.237 -8.264 26.006 1.00 97.12 408 ILE A CA 1
ATOM 3180 C C . ILE A 1 408 ? -11.408 -9.248 25.952 1.00 97.12 408 ILE A C 1
ATOM 3182 O O . ILE A 1 408 ? -11.826 -9.623 24.857 1.00 97.12 408 ILE A O 1
ATOM 3186 N N . ASP A 1 409 ? -11.954 -9.642 27.098 1.00 95.94 409 ASP A N 1
ATOM 3187 C CA . ASP A 1 409 ? -13.074 -10.580 27.167 1.00 95.94 409 ASP A CA 1
ATOM 3188 C C . ASP A 1 409 ? -14.356 -9.971 26.585 1.00 95.94 409 ASP A C 1
ATOM 3190 O O . ASP A 1 409 ? -14.999 -10.602 25.742 1.00 95.94 409 ASP A O 1
ATOM 3194 N N . VAL A 1 410 ? -14.653 -8.706 26.904 1.00 96.12 410 VAL A N 1
ATOM 3195 C CA . VAL A 1 410 ? -15.772 -7.970 26.284 1.00 96.12 410 VAL A CA 1
ATOM 3196 C C . VAL A 1 410 ? -15.558 -7.806 24.777 1.00 96.12 410 VAL A C 1
ATOM 3198 O O . VAL A 1 410 ? -16.483 -7.983 23.986 1.00 96.12 410 VAL A O 1
ATOM 3201 N N . SER A 1 411 ? -14.323 -7.539 24.341 1.00 97.12 411 SER A N 1
ATOM 3202 C CA . SER A 1 411 ? -13.996 -7.468 22.913 1.00 97.12 411 SER A CA 1
ATOM 3203 C C . SER A 1 411 ? -14.252 -8.804 22.215 1.00 97.12 411 SER A C 1
ATOM 3205 O O . SER A 1 411 ? -14.867 -8.823 21.157 1.00 97.12 411 SER A O 1
ATOM 3207 N N . ARG A 1 412 ? -13.846 -9.941 22.794 1.00 95.81 412 ARG A N 1
ATOM 3208 C CA . ARG A 1 412 ? -14.117 -11.272 22.214 1.00 95.81 412 ARG A CA 1
ATOM 3209 C C . ARG A 1 412 ? -15.610 -11.542 22.077 1.00 95.81 412 ARG A C 1
ATOM 3211 O O . ARG A 1 412 ? -16.029 -12.057 21.042 1.00 95.81 412 ARG A O 1
ATOM 3218 N N . SER A 1 413 ? -16.388 -11.174 23.091 1.00 95.19 413 SER A N 1
ATOM 3219 C CA . SER A 1 413 ? -17.846 -11.271 23.054 1.00 95.19 413 SER A CA 1
ATOM 3220 C C . SER A 1 413 ? -18.421 -10.434 21.909 1.00 95.19 413 SER A C 1
ATOM 3222 O O . SER A 1 413 ? -19.111 -10.972 21.044 1.00 95.19 413 SER A O 1
ATOM 3224 N N . LEU A 1 414 ? -18.021 -9.162 21.797 1.00 94.38 414 LEU A N 1
ATOM 3225 C CA . LEU A 1 414 ? -18.412 -8.274 20.696 1.00 94.38 414 LEU A CA 1
ATOM 3226 C C . LEU A 1 414 ? -18.085 -8.842 19.311 1.00 94.38 414 LEU A C 1
ATOM 3228 O O . LEU A 1 414 ? -18.910 -8.751 18.408 1.00 94.38 414 LEU A O 1
ATOM 3232 N N . LEU A 1 415 ? -16.910 -9.451 19.136 1.00 92.19 415 LEU A N 1
ATOM 3233 C CA . LEU A 1 415 ? -16.483 -10.027 17.854 1.00 92.19 415 LEU A CA 1
ATOM 3234 C C . LEU A 1 415 ? -17.310 -11.242 17.417 1.00 92.19 415 LEU A C 1
ATOM 3236 O O . LEU A 1 415 ? -17.260 -11.610 16.245 1.00 92.19 415 LEU A O 1
ATOM 3240 N N . SER A 1 416 ? -18.063 -11.855 18.334 1.00 90.88 416 SER A N 1
ATOM 3241 C CA . SER A 1 416 ? -19.003 -12.937 18.022 1.00 90.88 416 SER A CA 1
ATOM 3242 C C . SER A 1 416 ? -20.371 -12.437 17.534 1.00 90.88 416 SER A C 1
ATOM 3244 O O . SER A 1 416 ? -21.178 -13.227 17.042 1.00 90.88 416 SER A O 1
ATOM 3246 N N . LEU A 1 417 ? -20.638 -11.132 17.652 1.00 90.06 417 LEU A N 1
ATOM 3247 C CA . LEU A 1 417 ? -21.912 -10.519 17.287 1.00 90.06 417 LEU A CA 1
ATOM 3248 C C . LEU A 1 417 ? -21.923 -10.061 15.823 1.00 90.06 417 LEU A C 1
ATOM 3250 O O . LEU A 1 417 ? -20.894 -9.748 15.220 1.00 90.06 417 LEU A O 1
ATOM 3254 N N . GLN A 1 418 ? -23.121 -9.968 15.241 1.00 84.19 418 GLN A N 1
ATOM 3255 C CA . GLN A 1 418 ? -23.282 -9.379 13.913 1.00 84.19 418 GLN A CA 1
ATOM 3256 C C . GLN A 1 418 ? -22.953 -7.882 13.922 1.00 84.19 418 GLN A C 1
ATOM 3258 O O . GLN A 1 418 ? -23.235 -7.167 14.881 1.00 84.19 418 GLN A O 1
ATOM 3263 N N . ASN A 1 419 ? -22.393 -7.404 12.806 1.00 84.44 419 ASN A N 1
ATOM 3264 C CA . ASN A 1 419 ? -22.033 -5.998 12.589 1.00 84.44 419 ASN A CA 1
ATOM 3265 C C . ASN A 1 419 ? -21.040 -5.428 13.619 1.00 84.44 419 ASN A C 1
ATOM 3267 O O . ASN A 1 419 ? -21.008 -4.213 13.817 1.00 84.44 419 ASN A O 1
ATOM 3271 N N . ALA A 1 420 ? -20.227 -6.281 14.256 1.00 89.69 420 ALA A N 1
ATOM 3272 C CA . ALA A 1 420 ? -19.219 -5.854 15.219 1.00 89.69 420 ALA A CA 1
ATOM 3273 C C . ALA A 1 420 ? -18.343 -4.707 14.657 1.00 89.69 420 ALA A C 1
ATOM 3275 O O . ALA A 1 420 ? -17.890 -4.785 13.507 1.00 89.69 420 ALA A O 1
ATOM 3276 N N . PRO A 1 421 ? -18.081 -3.644 15.440 1.00 92.81 421 PRO A N 1
ATOM 3277 C CA . PRO A 1 421 ? -17.306 -2.485 14.999 1.00 92.81 421 PRO A CA 1
ATOM 3278 C C . PRO A 1 421 ? -15.795 -2.780 15.047 1.00 92.81 421 PRO A C 1
ATOM 3280 O O . PRO A 1 421 ? -15.057 -2.202 15.845 1.00 92.81 421 PRO A O 1
ATOM 3283 N N . TYR A 1 422 ? -15.336 -3.708 14.198 1.00 93.81 422 TYR A N 1
ATOM 3284 C CA . TYR A 1 422 ? -13.966 -4.242 14.192 1.00 93.81 422 TYR A CA 1
ATOM 3285 C C . TYR A 1 422 ? -12.880 -3.163 14.186 1.00 93.81 422 TYR A C 1
ATOM 3287 O O . TYR A 1 422 ? -11.888 -3.297 14.895 1.00 93.81 422 TYR A O 1
ATOM 3295 N N . GLU A 1 423 ? -13.063 -2.101 13.399 1.00 94.44 423 GLU A N 1
ATOM 3296 C CA . GLU A 1 423 ? -12.105 -0.997 13.300 1.00 94.44 423 GLU A CA 1
ATOM 3297 C C . GLU A 1 423 ? -11.937 -0.279 14.639 1.00 94.44 423 GLU A C 1
ATOM 3299 O O . GLU A 1 423 ? -10.831 -0.232 15.169 1.00 94.44 423 GLU A O 1
ATOM 3304 N N . ASN A 1 424 ? -13.026 0.211 15.235 1.00 96.62 424 ASN A N 1
ATOM 3305 C CA . ASN A 1 424 ? -12.961 0.937 16.502 1.00 96.62 424 ASN A CA 1
ATOM 3306 C C . ASN A 1 424 ? -12.489 0.054 17.661 1.00 96.62 424 ASN A C 1
ATOM 3308 O O . ASN A 1 424 ? -11.752 0.529 18.525 1.00 96.62 424 ASN A O 1
ATOM 3312 N N . ILE A 1 425 ? -12.875 -1.228 17.677 1.00 97.00 425 ILE A N 1
ATOM 3313 C CA . ILE A 1 425 ? -12.370 -2.177 18.678 1.00 97.00 425 ILE A CA 1
ATOM 3314 C C . ILE A 1 425 ? -10.862 -2.346 18.497 1.00 97.00 425 ILE A C 1
ATOM 3316 O O . ILE A 1 425 ? -10.121 -2.155 19.458 1.00 97.00 425 ILE A O 1
ATOM 3320 N N . TYR A 1 426 ? -10.388 -2.646 17.284 1.00 96.88 426 TYR A N 1
ATOM 3321 C CA . TYR A 1 426 ? -8.959 -2.809 17.027 1.00 96.88 426 TYR A CA 1
ATOM 3322 C C . TYR A 1 426 ? -8.172 -1.550 17.391 1.00 96.88 426 TYR A C 1
ATOM 3324 O O . TYR A 1 426 ? -7.233 -1.645 18.176 1.00 96.88 426 TYR A O 1
ATOM 3332 N N . LEU A 1 427 ? -8.587 -0.378 16.900 1.00 96.75 427 LEU A N 1
ATOM 3333 C CA . LEU A 1 427 ? -7.917 0.893 17.182 1.00 96.75 427 LEU A CA 1
ATOM 3334 C C . LEU A 1 427 ? -7.905 1.217 18.680 1.00 96.75 427 LEU A C 1
ATOM 3336 O O . LEU A 1 427 ? -6.934 1.788 19.175 1.00 96.75 427 LEU A O 1
ATOM 3340 N N . SER A 1 428 ? -8.942 0.815 19.420 1.00 97.50 428 SER A N 1
ATOM 3341 C CA . SER A 1 428 ? -8.967 0.942 20.875 1.00 97.50 428 SER A CA 1
ATOM 3342 C C . SER A 1 428 ? -7.966 -0.002 21.554 1.00 97.50 428 SER A C 1
ATOM 3344 O O . SER A 1 428 ? -7.191 0.428 22.412 1.00 97.50 428 SER A O 1
ATOM 3346 N N . LEU A 1 429 ? -7.914 -1.269 21.127 1.00 97.31 429 LEU A N 1
ATOM 3347 C CA . LEU A 1 429 ? -6.986 -2.282 21.645 1.00 97.31 429 LEU A CA 1
ATOM 3348 C C . LEU A 1 429 ? -5.521 -2.000 21.275 1.00 97.31 429 LEU A C 1
ATOM 3350 O O . LEU A 1 429 ? -4.621 -2.395 22.017 1.00 97.31 429 LEU A O 1
ATOM 3354 N N . SER A 1 430 ? -5.265 -1.331 20.151 1.00 96.25 430 SER A N 1
ATOM 3355 C CA . SER A 1 430 ? -3.928 -0.976 19.658 1.00 96.25 430 SER A CA 1
ATOM 3356 C C . SER A 1 430 ? -3.529 0.472 19.966 1.00 96.25 430 SER A C 1
ATOM 3358 O O . SER A 1 430 ? -2.479 0.931 19.518 1.00 96.25 430 SER A O 1
ATOM 3360 N N . ALA A 1 431 ? -4.353 1.221 20.704 1.00 95.88 431 ALA A N 1
ATOM 3361 C CA . ALA A 1 431 ? -4.084 2.614 21.037 1.00 95.88 431 ALA A CA 1
ATOM 3362 C C . ALA A 1 431 ? -2.809 2.753 21.880 1.00 95.88 431 ALA A C 1
ATOM 3364 O O . ALA A 1 431 ? -2.592 1.996 22.819 1.00 95.88 431 ALA A O 1
ATOM 3365 N N . SER A 1 432 ? -1.991 3.774 21.627 1.00 93.81 432 SER A N 1
ATOM 3366 C CA . SER A 1 432 ? -0.790 4.049 22.435 1.00 93.81 432 SER A CA 1
ATOM 3367 C C . SER A 1 432 ? -1.097 4.657 23.810 1.00 93.81 432 SER A C 1
ATOM 3369 O O . SER A 1 432 ? -0.251 4.641 24.702 1.00 93.81 432 SER A O 1
ATOM 3371 N N . HIS A 1 433 ? -2.304 5.198 23.994 1.00 94.56 433 HIS A N 1
ATOM 3372 C CA . HIS A 1 433 ? -2.725 5.866 25.218 1.00 94.56 433 HIS A CA 1
ATOM 3373 C C . HIS A 1 433 ? -4.217 5.652 25.476 1.00 94.56 433 HIS A C 1
ATOM 3375 O O . HIS A 1 433 ? -5.029 5.642 24.550 1.00 94.56 433 HIS A O 1
ATOM 3381 N N . TRP A 1 434 ? -4.595 5.579 26.751 1.00 95.50 434 TRP A N 1
ATOM 3382 C CA . TRP A 1 434 ? -5.975 5.362 27.180 1.00 95.50 434 TRP A CA 1
ATOM 3383 C C . TRP A 1 434 ? -6.989 6.377 26.641 1.00 95.50 434 TRP A C 1
ATOM 3385 O O . TRP A 1 434 ? -8.107 6.004 26.307 1.00 95.50 434 TRP A O 1
ATOM 3395 N N . LYS A 1 435 ? -6.606 7.655 26.526 1.00 94.44 435 LYS A N 1
ATOM 3396 C CA . LYS A 1 435 ? -7.467 8.688 25.919 1.00 94.44 435 LYS A CA 1
ATOM 3397 C C . LYS A 1 435 ? -7.876 8.325 24.490 1.00 94.44 435 LYS A C 1
ATOM 3399 O O . LYS A 1 435 ? -9.030 8.522 24.132 1.00 94.44 435 LYS A O 1
ATOM 3404 N N . HIS A 1 436 ? -6.951 7.783 23.696 1.00 95.44 436 HIS A N 1
ATOM 3405 C CA . HIS A 1 436 ? -7.247 7.340 22.334 1.00 95.44 436 HIS A CA 1
ATOM 3406 C C . HIS A 1 436 ? -8.110 6.076 22.356 1.00 95.44 436 HIS A C 1
ATOM 3408 O O . HIS A 1 436 ? -9.113 6.029 21.656 1.00 95.44 436 HIS A O 1
ATOM 3414 N N . ALA A 1 437 ? -7.801 5.114 23.237 1.00 96.88 437 ALA A N 1
ATOM 3415 C CA . ALA A 1 437 ? -8.623 3.914 23.408 1.00 96.88 437 ALA A CA 1
ATOM 3416 C C . ALA A 1 437 ? -10.089 4.256 23.730 1.00 96.88 437 ALA A C 1
ATOM 3418 O O . ALA A 1 437 ? -11.011 3.709 23.122 1.00 96.88 437 ALA A O 1
ATOM 3419 N N . PHE A 1 438 ? -10.289 5.206 24.645 1.00 97.44 438 PHE A N 1
ATOM 3420 C CA . PHE A 1 438 ? -11.590 5.750 25.015 1.00 97.44 438 PHE A CA 1
ATOM 3421 C C . PHE A 1 438 ? -12.297 6.429 23.838 1.00 97.44 438 PHE A C 1
ATOM 3423 O O . PHE A 1 438 ? -13.477 6.173 23.615 1.00 97.44 438 PHE A O 1
ATOM 3430 N N . ILE A 1 439 ? -11.599 7.289 23.086 1.00 97.12 439 ILE A N 1
ATOM 3431 C CA . ILE A 1 439 ? -12.188 7.991 21.936 1.00 97.12 439 ILE A CA 1
ATOM 3432 C C . ILE A 1 439 ? -12.670 6.986 20.890 1.00 97.12 439 ILE A C 1
ATOM 3434 O O . ILE A 1 439 ? -13.786 7.124 20.401 1.00 97.12 439 ILE A O 1
ATOM 3438 N N . GLU A 1 440 ? -11.879 5.962 20.574 1.00 97.00 440 GLU A N 1
ATOM 3439 C CA . GLU A 1 440 ? -12.248 5.010 19.525 1.00 97.00 440 GLU A CA 1
ATOM 3440 C C . GLU A 1 440 ? -13.496 4.204 19.881 1.00 97.00 440 GLU A C 1
ATOM 3442 O O . GLU A 1 440 ? -14.414 4.117 19.067 1.00 97.00 440 GLU A O 1
ATOM 3447 N N . ILE A 1 441 ? -13.612 3.704 21.116 1.00 97.44 441 ILE A N 1
ATOM 3448 C CA . ILE A 1 441 ? -14.846 3.021 21.530 1.00 97.44 441 ILE A CA 1
ATOM 3449 C C . ILE A 1 441 ? -16.023 4.001 21.686 1.00 97.44 441 ILE A C 1
ATOM 3451 O O . ILE A 1 441 ? -17.165 3.647 21.401 1.00 97.44 441 ILE A O 1
ATOM 3455 N N . TYR A 1 442 ? -15.772 5.262 22.053 1.00 97.44 442 TYR A N 1
ATOM 3456 C CA . TYR A 1 442 ? -16.807 6.298 22.088 1.00 97.44 442 TYR A CA 1
ATOM 3457 C C . TYR A 1 442 ? -17.381 6.604 20.698 1.00 97.44 442 TYR A C 1
ATOM 3459 O O . TYR A 1 442 ? -18.581 6.840 20.583 1.00 97.44 442 TYR A O 1
ATOM 3467 N N . ARG A 1 443 ? -16.580 6.547 19.627 1.00 96.44 443 ARG A N 1
ATOM 3468 C CA . ARG A 1 443 ? -17.071 6.731 18.245 1.00 96.44 443 ARG A CA 1
ATOM 3469 C C . ARG A 1 443 ? -18.096 5.670 17.844 1.00 96.44 443 ARG A C 1
ATOM 3471 O O . ARG A 1 443 ? -19.015 5.968 17.084 1.00 96.44 443 ARG A O 1
ATOM 3478 N N . VAL A 1 444 ? -18.011 4.463 18.411 1.00 96.12 444 VAL A N 1
ATOM 3479 C CA . VAL A 1 444 ? -19.074 3.453 18.262 1.00 96.12 444 VAL A CA 1
ATOM 3480 C C . VAL A 1 444 ? -20.377 3.957 18.884 1.00 96.12 444 VAL A C 1
ATOM 3482 O O . VAL A 1 444 ? -21.430 3.865 18.264 1.00 96.12 444 VAL A O 1
ATOM 3485 N N . ILE A 1 445 ? -20.309 4.547 20.079 1.00 96.12 445 ILE A N 1
ATOM 3486 C CA . ILE A 1 445 ? -21.469 5.128 20.771 1.00 96.12 445 ILE A CA 1
ATOM 3487 C C . ILE A 1 445 ? -22.047 6.311 19.978 1.00 96.12 445 ILE A C 1
ATOM 3489 O O . ILE A 1 445 ? -23.267 6.405 19.855 1.00 96.12 445 ILE A O 1
ATOM 3493 N N . GLU A 1 446 ? -21.207 7.180 19.400 1.00 94.94 446 GLU A N 1
ATOM 3494 C CA . GLU A 1 446 ? -21.646 8.262 18.496 1.00 94.94 446 GLU A CA 1
ATOM 3495 C C . GLU A 1 446 ? -22.450 7.712 17.312 1.00 94.94 446 GLU A C 1
ATOM 3497 O O . GLU A 1 446 ? -23.534 8.215 17.006 1.00 94.94 446 GLU A O 1
ATOM 3502 N N . GLY A 1 447 ? -21.968 6.625 16.702 1.00 93.25 447 GLY A N 1
ATOM 3503 C CA . GLY A 1 447 ? -22.676 5.909 15.639 1.00 93.25 447 GLY A CA 1
ATOM 3504 C C . GLY A 1 447 ? -24.049 5.368 16.056 1.00 93.25 447 GLY A C 1
ATOM 3505 O O . GLY A 1 447 ? -24.882 5.104 15.194 1.00 93.25 447 GLY A O 1
ATOM 3506 N N . LEU A 1 448 ? -24.317 5.249 17.360 1.00 94.69 448 LEU A N 1
ATOM 3507 C CA . LEU A 1 448 ? -25.573 4.763 17.937 1.00 94.69 448 LEU A CA 1
ATOM 3508 C C . LEU A 1 448 ? -26.469 5.871 18.512 1.00 94.69 448 LEU A C 1
ATOM 3510 O O . LEU A 1 448 ? -27.492 5.569 19.126 1.00 94.69 448 LEU A O 1
ATOM 3514 N N . TYR A 1 449 ? -26.162 7.156 18.322 1.00 94.62 449 TYR A N 1
ATOM 3515 C CA . TYR A 1 449 ? -26.967 8.248 18.898 1.00 94.62 449 TYR A CA 1
ATOM 3516 C C . TYR A 1 449 ? -28.431 8.268 18.453 1.00 94.62 449 TYR A C 1
ATOM 3518 O O . TYR A 1 449 ? -29.300 8.717 19.203 1.00 94.62 449 TYR A O 1
ATOM 3526 N N . TYR A 1 450 ? -28.739 7.755 17.265 1.00 92.94 450 TYR A N 1
ATOM 3527 C CA . TYR A 1 450 ? -30.126 7.603 16.835 1.00 92.94 450 TYR A CA 1
ATOM 3528 C C . TYR A 1 450 ? -30.877 6.547 17.667 1.00 92.94 450 TYR A C 1
ATOM 3530 O O . TYR A 1 450 ? -32.080 6.685 17.895 1.00 92.94 450 TYR A O 1
ATOM 3538 N N . PHE A 1 451 ? -30.177 5.513 18.143 1.00 94.56 451 PHE A N 1
ATOM 3539 C CA . PHE A 1 451 ? -30.772 4.260 18.596 1.00 94.56 451 PHE A CA 1
ATOM 3540 C C . PHE A 1 451 ? -31.708 4.450 19.792 1.00 94.56 451 PHE A C 1
ATOM 3542 O O . PHE A 1 451 ? -32.861 4.037 19.726 1.00 94.56 451 PHE A O 1
ATOM 3549 N N . GLY A 1 452 ? -31.270 5.144 20.849 1.00 93.62 452 GLY A N 1
ATOM 3550 C CA . GLY A 1 452 ? -32.094 5.350 22.051 1.00 93.62 452 GLY A CA 1
ATOM 3551 C C . GLY A 1 452 ? -33.432 6.048 21.760 1.00 93.62 452 GLY A C 1
ATOM 3552 O O . GLY A 1 452 ? -34.466 5.689 22.324 1.00 93.62 452 GLY A O 1
ATOM 3553 N N . TRP A 1 453 ? -33.441 7.001 20.821 1.00 94.44 453 TRP A N 1
ATOM 3554 C CA . TRP A 1 453 ? -34.668 7.670 20.376 1.00 94.44 453 TRP A CA 1
ATOM 3555 C C . TRP A 1 453 ? -35.571 6.735 19.574 1.00 94.44 453 TRP A C 1
ATOM 3557 O O . TRP A 1 453 ? -36.771 6.656 19.843 1.00 94.44 453 TRP A O 1
ATOM 3567 N N . MET A 1 454 ? -35.000 6.029 18.596 1.00 94.31 454 MET A N 1
ATOM 3568 C CA . MET A 1 454 ? -35.761 5.136 17.720 1.00 94.31 454 MET A CA 1
ATOM 3569 C C . MET A 1 454 ? -36.333 3.949 18.483 1.00 94.31 454 MET A C 1
ATOM 3571 O O . MET A 1 454 ? -37.473 3.564 18.240 1.00 94.31 454 MET A O 1
ATOM 3575 N N . HIS A 1 455 ? -35.592 3.430 19.458 1.00 93.75 455 HIS A N 1
ATOM 3576 C CA . HIS A 1 455 ? -36.055 2.369 20.337 1.00 93.75 455 HIS A CA 1
ATOM 3577 C C . HIS A 1 455 ? -37.284 2.808 21.147 1.00 93.75 455 HIS A C 1
ATOM 3579 O O . HIS A 1 455 ? -38.306 2.123 21.149 1.00 93.75 455 HIS A O 1
ATOM 3585 N N . GLY A 1 456 ? -37.242 3.998 21.758 1.00 92.50 456 GLY A N 1
ATOM 3586 C CA . GLY A 1 456 ? -38.393 4.558 22.474 1.00 92.50 456 GLY A CA 1
ATOM 3587 C C . GLY A 1 456 ? -39.609 4.801 21.570 1.00 92.50 456 GLY A C 1
ATOM 3588 O O . GLY A 1 456 ? -40.743 4.499 21.951 1.00 92.50 456 GLY A O 1
ATOM 3589 N N . LEU A 1 457 ? -39.390 5.294 20.345 1.00 92.38 457 LEU A N 1
ATOM 3590 C CA . LEU A 1 457 ? -40.457 5.463 19.352 1.00 92.38 457 LEU A CA 1
ATOM 3591 C C . LEU A 1 457 ? -41.067 4.118 18.949 1.00 92.38 457 LEU A C 1
ATOM 3593 O O . LEU A 1 457 ? -42.288 3.973 18.949 1.00 92.38 457 LEU A O 1
ATOM 3597 N N . LYS A 1 458 ? -40.235 3.118 18.664 1.00 93.06 458 LYS A N 1
ATOM 3598 C CA . LYS A 1 458 ? -40.676 1.769 18.306 1.00 93.06 458 LYS A CA 1
ATOM 3599 C C . LYS A 1 458 ? -41.510 1.133 19.414 1.00 93.06 458 LYS A C 1
ATOM 3601 O O . LYS A 1 458 ? -42.575 0.598 19.119 1.00 93.06 458 LYS A O 1
ATOM 3606 N N . GLN A 1 459 ? -41.090 1.259 20.674 1.00 92.25 459 GLN A N 1
ATOM 3607 C CA . GLN A 1 459 ? -41.875 0.792 21.824 1.00 92.25 459 GLN A CA 1
ATOM 3608 C C . GLN A 1 459 ? -43.225 1.512 21.951 1.00 92.25 459 GLN A C 1
ATOM 3610 O O . GLN A 1 459 ? -44.222 0.889 22.306 1.00 92.25 459 GLN A O 1
ATOM 3615 N N . THR A 1 460 ? -43.270 2.811 21.646 1.00 93.38 460 THR A N 1
ATOM 3616 C CA . THR A 1 460 ? -44.490 3.625 21.772 1.00 93.38 460 THR A CA 1
ATOM 3617 C C . THR A 1 460 ? -45.500 3.335 20.659 1.00 93.38 460 THR A C 1
ATOM 3619 O O . THR A 1 460 ? -46.700 3.278 20.919 1.00 93.38 460 THR A O 1
ATOM 3622 N N . PHE A 1 461 ? -45.034 3.163 19.420 1.00 90.75 461 PHE A N 1
ATOM 3623 C CA . PHE A 1 461 ? -45.896 3.041 18.238 1.00 90.75 461 PHE A CA 1
ATOM 3624 C C . PHE A 1 461 ? -46.078 1.600 17.729 1.00 90.75 461 PHE A C 1
ATOM 3626 O O . PHE A 1 461 ? -46.965 1.366 16.913 1.00 90.75 461 PHE A O 1
ATOM 3633 N N . GLY A 1 462 ? -45.288 0.630 18.207 1.00 83.62 462 GLY A N 1
ATOM 3634 C CA . GLY A 1 462 ? -45.475 -0.801 17.925 1.00 83.62 462 GLY A CA 1
ATOM 3635 C C . GLY A 1 462 ? -45.180 -1.235 16.481 1.00 83.62 462 GLY A C 1
ATOM 3636 O O . GLY A 1 462 ? -45.883 -2.089 15.949 1.00 83.62 462 GLY A O 1
ATOM 3637 N N . GLY A 1 463 ? -44.176 -0.637 15.828 1.00 83.94 463 GLY A N 1
ATOM 3638 C CA . GLY A 1 463 ? -43.827 -0.908 14.425 1.00 83.94 463 GLY A CA 1
ATOM 3639 C C . GLY A 1 463 ? -42.869 -2.091 14.198 1.00 83.94 463 GLY A C 1
ATOM 3640 O O . GLY A 1 463 ? -42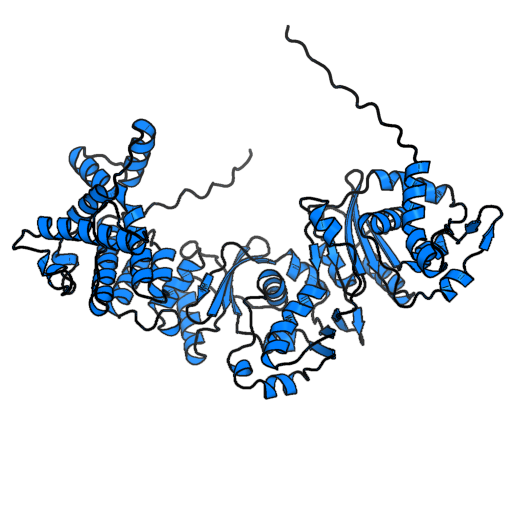.113 -2.476 15.088 1.00 83.94 463 GLY A O 1
ATOM 3641 N N . ASN A 1 464 ? -42.864 -2.618 12.965 1.00 87.69 464 ASN A N 1
ATOM 3642 C CA . ASN A 1 464 ? -41.971 -3.706 12.527 1.00 87.69 464 ASN A CA 1
ATOM 3643 C C . ASN A 1 464 ? -40.615 -3.227 11.986 1.00 87.69 464 ASN A C 1
ATOM 3645 O O . ASN A 1 464 ? -39.727 -4.047 11.769 1.00 87.69 464 ASN A O 1
ATOM 3649 N N . ASP A 1 465 ? -40.466 -1.926 11.734 1.00 88.19 465 ASP A N 1
ATOM 3650 C CA . ASP A 1 465 ? -39.215 -1.361 11.234 1.00 88.19 465 ASP A CA 1
ATOM 3651 C C . ASP A 1 465 ? -38.070 -1.596 12.234 1.00 88.19 465 ASP A C 1
ATOM 3653 O O . ASP A 1 465 ? -38.262 -1.605 13.463 1.00 88.19 465 ASP A O 1
ATOM 3657 N N . THR A 1 466 ? -36.854 -1.773 11.718 1.00 89.62 466 THR A N 1
ATOM 3658 C CA . THR A 1 466 ? -35.668 -1.706 12.574 1.00 89.62 466 THR A CA 1
ATOM 3659 C C . THR A 1 466 ? -35.467 -0.271 13.055 1.00 89.62 466 THR A C 1
ATOM 3661 O O . THR A 1 466 ? -35.904 0.690 12.419 1.00 89.62 466 THR A O 1
ATOM 3664 N N . GLU A 1 467 ? -34.797 -0.101 14.188 1.00 92.31 467 GLU A N 1
ATOM 3665 C CA . GLU A 1 467 ? -34.459 1.213 14.731 1.00 92.31 467 GLU A CA 1
ATOM 3666 C C . GLU A 1 467 ? -33.681 2.060 13.710 1.00 92.31 467 GLU A C 1
ATOM 3668 O O . GLU A 1 467 ? -33.889 3.270 13.627 1.00 92.31 467 GLU A O 1
ATOM 3673 N N . TYR A 1 468 ? -32.837 1.429 12.890 1.00 90.75 468 TYR A N 1
ATOM 3674 C CA . TYR A 1 468 ? -32.101 2.103 11.823 1.00 90.75 468 TYR A CA 1
ATOM 3675 C C . TYR A 1 468 ? -33.001 2.519 10.651 1.00 90.75 468 TYR A C 1
ATOM 3677 O O . TYR A 1 468 ? -32.916 3.658 10.193 1.00 90.75 468 TYR A O 1
ATOM 3685 N N . ASP A 1 469 ? -33.922 1.657 10.209 1.00 90.88 469 ASP A N 1
ATOM 3686 C CA . ASP A 1 469 ? -34.887 2.011 9.157 1.00 90.88 469 ASP A CA 1
ATOM 3687 C C . ASP A 1 469 ? -35.782 3.174 9.592 1.00 90.88 469 ASP A C 1
ATOM 3689 O O . ASP A 1 469 ? -36.079 4.078 8.808 1.00 90.88 469 ASP A O 1
ATOM 3693 N N . LEU A 1 470 ? -36.189 3.175 10.865 1.00 91.94 470 LEU A N 1
ATOM 3694 C CA . LEU A 1 470 ? -36.972 4.255 11.452 1.00 91.94 470 LEU A CA 1
ATOM 3695 C C . LEU A 1 470 ? -36.184 5.571 11.436 1.00 91.94 470 LEU A C 1
ATOM 3697 O O . LEU A 1 470 ? -36.723 6.607 11.045 1.00 91.94 470 LEU A O 1
ATOM 3701 N N . TYR A 1 471 ? -34.898 5.521 11.792 1.00 92.12 471 TYR A N 1
ATOM 3702 C CA . TYR A 1 471 ? -34.002 6.671 11.711 1.00 92.12 471 TYR A CA 1
ATOM 3703 C C . TYR A 1 471 ? -33.907 7.222 10.284 1.00 92.12 471 TYR A C 1
ATOM 3705 O O . TYR A 1 471 ? -34.123 8.421 10.094 1.00 92.12 471 TYR A O 1
ATOM 3713 N N . LEU A 1 472 ? -33.657 6.368 9.286 1.00 91.31 472 LEU A N 1
ATOM 3714 C CA . LEU A 1 472 ? -33.561 6.788 7.885 1.00 91.31 472 LEU A CA 1
ATOM 3715 C C . LEU A 1 472 ? -34.864 7.425 7.392 1.00 91.31 472 LEU A C 1
ATOM 3717 O O . LEU A 1 472 ? -34.828 8.484 6.767 1.00 91.31 472 LEU A O 1
ATOM 3721 N N . LYS A 1 473 ? -36.023 6.843 7.725 1.00 91.88 473 LYS A N 1
ATOM 3722 C CA . LYS A 1 473 ? -37.333 7.407 7.359 1.00 91.88 473 LYS A CA 1
ATOM 3723 C C . LYS A 1 473 ? -37.567 8.776 7.991 1.00 91.88 473 LYS A C 1
ATOM 3725 O O . LYS A 1 473 ? -38.041 9.679 7.311 1.00 91.88 473 LYS A O 1
ATOM 3730 N N . LEU A 1 474 ? -37.239 8.964 9.270 1.00 92.06 474 LEU A N 1
ATOM 3731 C CA . LEU A 1 474 ? -37.416 10.262 9.936 1.00 92.06 474 LEU A CA 1
ATOM 3732 C C . LEU A 1 474 ? -36.407 11.306 9.447 1.00 92.06 474 LEU A C 1
ATOM 3734 O O . LEU A 1 474 ? -36.738 12.491 9.363 1.00 92.06 474 LEU A O 1
ATOM 3738 N N . GLN A 1 475 ? -35.190 10.886 9.110 1.00 91.94 475 GLN A N 1
ATOM 3739 C CA . GLN A 1 475 ? -34.199 11.766 8.505 1.00 91.94 475 GLN A CA 1
ATOM 3740 C C . GLN A 1 475 ? -34.652 12.229 7.115 1.00 91.94 475 GLN A C 1
ATOM 3742 O O . GLN A 1 475 ? -34.587 13.421 6.835 1.00 91.94 475 GLN A O 1
ATOM 3747 N N . ASP A 1 476 ? -35.156 11.322 6.279 1.00 93.00 476 ASP A N 1
ATOM 3748 C CA . ASP A 1 476 ? -35.640 11.630 4.929 1.00 93.00 476 ASP A CA 1
ATOM 3749 C C . ASP A 1 476 ? -36.923 12.478 4.955 1.00 93.00 476 ASP A C 1
ATOM 3751 O O . ASP A 1 476 ? -36.988 13.557 4.370 1.00 93.00 476 ASP A O 1
ATOM 3755 N N . GLN A 1 477 ? -37.932 12.046 5.714 1.00 94.62 477 GLN A N 1
ATOM 3756 C CA . GLN A 1 477 ? -39.267 12.649 5.669 1.00 94.62 477 GLN A CA 1
ATOM 3757 C C . GLN A 1 477 ? -39.408 13.900 6.537 1.00 94.62 477 GLN A C 1
ATOM 3759 O O . GLN A 1 477 ? -40.198 14.786 6.214 1.00 94.62 477 GLN A O 1
ATOM 3764 N N . LEU A 1 478 ? -38.678 13.976 7.654 1.00 92.81 478 LEU A N 1
ATOM 3765 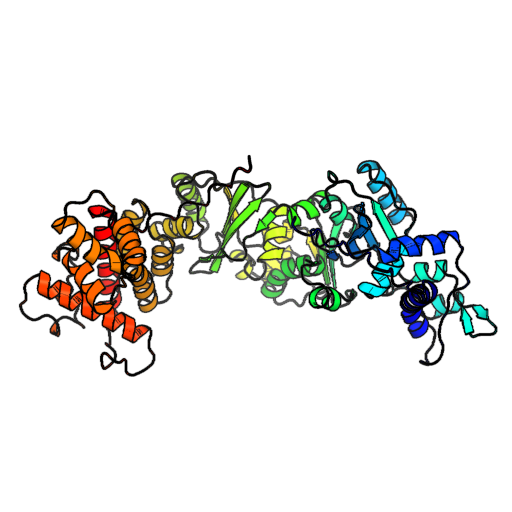C CA . LEU A 1 478 ? -38.808 15.063 8.632 1.00 92.81 478 LEU A CA 1
ATOM 3766 C C . LEU A 1 478 ? -37.514 15.860 8.815 1.00 92.81 478 LEU A C 1
ATOM 3768 O O . LEU A 1 478 ? -37.481 16.764 9.651 1.00 92.81 478 LEU A O 1
ATOM 3772 N N . SER A 1 479 ? -36.443 15.536 8.077 1.00 92.62 479 SER A N 1
ATOM 3773 C CA . SER A 1 479 ? -35.113 16.131 8.287 1.00 92.62 479 SER A CA 1
ATOM 3774 C C . SER A 1 479 ? -34.643 16.017 9.741 1.00 92.62 479 SER A C 1
ATOM 3776 O O . SER A 1 479 ? -33.913 16.881 10.239 1.00 92.62 479 SER A O 1
ATOM 3778 N N . TRP A 1 480 ? -35.080 14.967 10.447 1.00 93.12 480 TRP A N 1
ATOM 3779 C CA . TRP A 1 480 ? -34.748 14.791 11.852 1.00 93.12 480 TRP A CA 1
ATOM 3780 C C . TRP A 1 480 ? -33.242 14.583 12.026 1.00 93.12 480 TRP A C 1
ATOM 3782 O O . TRP A 1 480 ? -32.602 13.830 11.290 1.00 93.12 480 TRP A O 1
ATOM 3792 N N . ARG A 1 481 ? -32.671 15.258 13.027 1.00 90.00 481 ARG A N 1
ATOM 3793 C CA . ARG A 1 481 ? -31.271 15.118 13.432 1.00 90.00 481 ARG A CA 1
ATOM 3794 C C . ARG A 1 481 ? -31.198 15.006 14.945 1.00 90.00 481 ARG A C 1
ATOM 3796 O O . ARG A 1 481 ? -31.856 15.760 15.663 1.00 90.00 481 ARG A O 1
ATOM 3803 N N . TYR A 1 482 ? -30.376 14.083 15.423 1.00 89.62 482 TYR A N 1
ATOM 3804 C CA . TYR A 1 482 ? -30.136 13.919 16.846 1.00 89.62 482 TYR A CA 1
ATOM 3805 C C . TYR A 1 482 ? -29.279 15.068 17.401 1.00 89.62 482 TYR A C 1
ATOM 3807 O O . TYR A 1 482 ? -28.437 15.637 16.707 1.00 89.62 482 TYR A O 1
ATOM 3815 N N . LYS A 1 483 ? -29.484 15.408 18.678 1.00 93.31 483 LYS A N 1
ATOM 3816 C CA . LYS A 1 483 ? -28.606 16.316 19.435 1.00 93.31 483 LYS A CA 1
ATOM 3817 C C . LYS A 1 483 ? -27.697 15.482 20.327 1.00 93.31 483 LYS A C 1
ATOM 3819 O O . LYS A 1 483 ? -28.213 14.797 21.208 1.00 93.31 483 LYS A O 1
ATOM 3824 N N . GLU A 1 484 ? -26.384 15.540 20.124 1.00 92.50 484 GLU A N 1
ATOM 3825 C CA . GLU A 1 484 ? -25.401 14.615 20.724 1.00 92.50 484 GLU A CA 1
ATOM 3826 C C . GLU A 1 484 ? -25.578 14.427 22.240 1.00 92.50 484 GLU A C 1
ATOM 3828 O O . GLU A 1 484 ? -25.896 13.327 22.693 1.00 92.50 484 GLU A O 1
ATOM 3833 N N . LYS A 1 485 ? -25.512 15.519 23.019 1.00 93.00 485 LYS A N 1
ATOM 3834 C CA . LYS A 1 485 ? -25.643 15.505 24.491 1.00 93.00 485 LYS A CA 1
ATOM 3835 C C . LYS A 1 485 ? -26.945 14.877 24.998 1.00 93.00 485 LYS A C 1
ATOM 3837 O O . LYS A 1 485 ? -26.946 14.218 26.034 1.00 93.00 485 LYS A O 1
ATOM 3842 N N . ALA A 1 486 ? -28.058 15.089 24.295 1.00 94.94 486 ALA A N 1
ATOM 3843 C CA . ALA A 1 486 ? -29.346 14.491 24.657 1.00 94.94 486 ALA A CA 1
ATOM 3844 C C . ALA A 1 486 ? -29.445 13.026 24.206 1.00 94.94 486 ALA A C 1
ATOM 3846 O O . ALA A 1 486 ? -30.146 12.226 24.817 1.00 94.94 486 ALA A O 1
ATOM 3847 N N . SER A 1 487 ? -28.737 12.673 23.138 1.00 95.50 487 SER A N 1
ATOM 3848 C CA . SER A 1 487 ? -28.831 11.364 22.496 1.00 95.50 487 SER A CA 1
ATOM 3849 C C . SER A 1 487 ? -28.016 10.313 23.222 1.00 95.50 487 SER A C 1
ATOM 3851 O O . SER A 1 487 ? -28.511 9.210 23.421 1.00 95.50 487 SER A O 1
ATOM 3853 N N . ILE A 1 488 ? -26.833 10.671 23.724 1.00 96.50 488 ILE A N 1
ATOM 3854 C CA . ILE A 1 488 ? -26.079 9.786 24.616 1.00 96.50 488 ILE A CA 1
ATOM 3855 C C . ILE A 1 488 ? -26.847 9.497 25.913 1.00 96.50 488 ILE A C 1
ATOM 3857 O O . ILE A 1 488 ? -26.858 8.358 26.365 1.00 96.50 488 ILE A O 1
ATOM 3861 N N . ALA A 1 489 ? -27.554 10.489 26.471 1.00 95.75 489 ALA A N 1
ATOM 3862 C CA . ALA A 1 489 ? -28.412 10.283 27.638 1.00 95.75 489 ALA A CA 1
ATOM 3863 C C . ALA A 1 489 ? -29.538 9.290 27.315 1.00 95.75 489 ALA A C 1
ATOM 3865 O O . ALA A 1 489 ? -29.665 8.273 27.988 1.00 95.75 489 ALA A O 1
ATOM 3866 N N . LYS A 1 490 ? -30.270 9.500 26.209 1.00 95.38 490 LYS A N 1
ATOM 3867 C CA . LYS A 1 490 ? -31.295 8.550 25.742 1.00 95.38 490 LYS A CA 1
ATOM 3868 C C . LYS A 1 490 ? -30.767 7.149 25.466 1.00 95.38 490 LYS A C 1
ATOM 3870 O O . LYS A 1 490 ? -31.476 6.179 25.711 1.00 95.38 490 LYS A O 1
ATOM 3875 N N . LEU A 1 491 ? -29.542 7.034 24.972 1.00 95.69 491 LEU A N 1
ATOM 3876 C CA . LEU A 1 491 ? -28.907 5.746 24.739 1.00 95.69 491 LEU A CA 1
ATOM 3877 C C . LEU A 1 491 ? -28.530 5.045 26.052 1.00 95.69 491 LEU A C 1
ATOM 3879 O O . LEU A 1 491 ? -28.668 3.835 26.157 1.00 95.69 491 LEU A O 1
ATOM 3883 N N . PHE A 1 492 ? -28.074 5.780 27.064 1.00 96.06 492 PHE A N 1
ATOM 3884 C CA . PHE A 1 492 ? -27.692 5.195 28.353 1.00 96.06 492 PHE A CA 1
ATOM 3885 C C . PHE A 1 492 ? -28.914 4.873 29.225 1.00 96.06 492 PHE A C 1
ATOM 3887 O O . PHE A 1 492 ? -28.836 3.969 30.050 1.00 96.06 492 PHE A O 1
ATOM 3894 N N . GLU A 1 493 ? -30.054 5.548 29.026 1.00 93.94 493 GLU A N 1
ATOM 3895 C CA . GLU A 1 493 ? -31.322 5.238 29.712 1.00 93.94 493 GLU A CA 1
ATOM 3896 C C . GLU A 1 493 ? -31.798 3.796 29.476 1.00 93.94 493 GLU A C 1
ATOM 3898 O O . GLU A 1 493 ? -32.438 3.219 30.353 1.00 93.94 493 GLU A O 1
ATOM 3903 N N . ILE A 1 494 ? -31.483 3.209 28.317 1.00 94.00 494 ILE A N 1
ATOM 3904 C CA . ILE A 1 494 ? -31.880 1.836 27.963 1.00 94.00 494 ILE A CA 1
ATOM 3905 C C . ILE A 1 494 ? -30.860 0.774 28.401 1.00 94.00 494 ILE A C 1
ATOM 3907 O O . ILE A 1 494 ? -31.084 -0.415 28.166 1.00 94.00 494 ILE A O 1
ATOM 3911 N N . VAL A 1 495 ? -29.751 1.184 29.028 1.00 95.44 495 VAL A N 1
ATOM 3912 C CA . VAL A 1 495 ? -28.712 0.281 29.537 1.00 95.44 495 VAL A CA 1
ATOM 3913 C C . VAL A 1 495 ? -28.840 0.168 31.058 1.00 95.44 495 VAL A C 1
ATOM 3915 O O . VAL A 1 495 ? -28.606 1.145 31.775 1.00 95.44 495 VAL A O 1
ATOM 3918 N N . PRO A 1 496 ? -29.190 -1.015 31.590 1.00 94.25 496 PRO A N 1
ATOM 3919 C CA . PRO A 1 496 ? -29.265 -1.231 33.028 1.00 94.25 496 PRO A CA 1
ATOM 3920 C C . PRO A 1 496 ? -27.911 -1.008 33.718 1.00 94.25 496 PRO A C 1
ATOM 3922 O O . PRO A 1 496 ? -26.885 -1.512 33.268 1.00 94.25 496 PRO A O 1
ATOM 3925 N N . ARG A 1 497 ? -27.893 -0.308 34.860 1.00 93.62 497 ARG A N 1
ATOM 3926 C CA . ARG A 1 497 ? -26.652 -0.008 35.604 1.00 93.62 497 ARG A CA 1
ATOM 3927 C C . ARG A 1 497 ? -25.871 -1.261 36.013 1.00 93.62 497 ARG A C 1
ATOM 3929 O O . ARG A 1 497 ? -24.645 -1.227 36.048 1.00 93.62 497 ARG A O 1
ATOM 3936 N N . ASN A 1 498 ? -26.557 -2.368 36.298 1.00 93.31 498 ASN A N 1
ATOM 3937 C CA . ASN A 1 498 ? -25.914 -3.629 36.676 1.00 93.31 498 ASN A CA 1
ATOM 3938 C C . ASN A 1 498 ? -25.038 -4.229 35.561 1.00 93.31 498 ASN A C 1
ATOM 3940 O O . ASN A 1 498 ? -24.176 -5.039 35.881 1.00 93.31 498 ASN A O 1
ATOM 3944 N N . VAL A 1 499 ? -25.198 -3.805 34.300 1.00 93.94 499 VAL A N 1
ATOM 3945 C CA . VAL A 1 499 ? -24.270 -4.130 33.198 1.00 93.94 499 VAL A CA 1
ATOM 3946 C C . VAL A 1 499 ? -22.850 -3.657 33.516 1.00 93.94 499 VAL A C 1
ATOM 3948 O O . VAL A 1 499 ? -21.885 -4.295 33.117 1.00 93.94 499 VAL A O 1
ATOM 3951 N N . LEU A 1 500 ? -22.713 -2.556 34.261 1.00 93.31 500 LEU A N 1
ATOM 3952 C CA . LEU A 1 500 ? -21.416 -1.984 34.612 1.00 93.31 500 LEU A CA 1
ATOM 3953 C C . LEU A 1 500 ? -20.770 -2.645 35.835 1.00 93.31 500 LEU A C 1
ATOM 3955 O O . LEU A 1 500 ? -19.581 -2.436 36.033 1.00 93.31 500 LEU A O 1
ATOM 3959 N N . ALA A 1 501 ? -21.524 -3.424 36.624 1.00 83.62 501 ALA A N 1
ATOM 3960 C CA . ALA A 1 501 ? -21.073 -4.214 37.780 1.00 83.62 501 ALA A CA 1
ATOM 3961 C C . ALA A 1 501 ? -19.838 -3.639 38.520 1.00 83.62 501 ALA A C 1
ATOM 3963 O O . ALA A 1 501 ? -19.927 -2.583 39.146 1.00 83.62 501 ALA A O 1
ATOM 3964 N N . ASP A 1 502 ? -18.684 -4.311 38.423 1.00 82.12 502 ASP A N 1
ATOM 3965 C CA . ASP A 1 502 ? -17.418 -3.974 39.101 1.00 82.12 502 ASP A CA 1
ATOM 3966 C C . ASP A 1 502 ? -16.774 -2.654 38.629 1.00 82.12 502 ASP A C 1
ATOM 3968 O O . ASP A 1 502 ? -15.837 -2.131 39.242 1.00 82.12 502 ASP A O 1
ATOM 3972 N N . HIS A 1 503 ? -17.290 -2.086 37.544 1.00 87.31 503 HIS A N 1
ATOM 3973 C CA . HIS A 1 503 ? -16.897 -0.806 36.967 1.00 87.31 503 HIS A CA 1
ATOM 3974 C C . HIS A 1 503 ? -17.972 0.273 37.152 1.00 87.31 503 HIS A C 1
ATOM 3976 O O . HIS A 1 503 ? -17.982 1.260 36.418 1.00 87.31 503 HIS A O 1
ATOM 3982 N N . ASP A 1 504 ? -18.862 0.121 38.138 1.00 89.25 504 ASP A N 1
ATOM 3983 C CA . ASP A 1 504 ? -19.894 1.108 38.458 1.00 89.25 504 ASP A CA 1
ATOM 3984 C C . ASP A 1 504 ? -19.330 2.550 38.450 1.00 89.25 504 ASP A C 1
ATOM 3986 O O . ASP A 1 504 ? -18.333 2.818 39.136 1.00 89.25 504 ASP A O 1
ATOM 3990 N N . PRO A 1 505 ? -19.954 3.498 37.718 1.00 86.81 505 PRO A N 1
ATOM 3991 C CA . PRO A 1 505 ? -19.496 4.884 37.631 1.00 86.81 505 PRO A CA 1
ATOM 3992 C C . PRO A 1 505 ? -19.269 5.558 38.989 1.00 86.81 505 PRO A C 1
ATOM 3994 O O . PRO A 1 505 ? -18.368 6.387 39.123 1.00 86.81 505 PRO A O 1
ATOM 3997 N N . VAL A 1 506 ? -20.041 5.177 40.011 1.00 88.25 506 VAL A N 1
ATOM 3998 C CA . VAL A 1 506 ? -19.917 5.704 41.379 1.00 88.25 506 VAL A CA 1
ATOM 3999 C C . VAL A 1 506 ? -18.610 5.256 42.047 1.00 88.25 506 VAL A C 1
ATOM 4001 O O . VAL A 1 506 ? -18.073 5.970 42.891 1.00 88.25 506 VAL A O 1
ATOM 4004 N N . GLY A 1 507 ? -18.061 4.106 41.649 1.00 85.81 507 GLY A N 1
ATOM 4005 C CA . GLY A 1 507 ? -16.781 3.570 42.124 1.00 85.81 507 GLY A CA 1
ATOM 4006 C C . GLY A 1 507 ? -15.546 4.151 41.421 1.00 85.81 507 GLY A C 1
ATOM 4007 O O . GLY A 1 507 ? -14.413 3.762 41.732 1.00 85.81 507 GLY A O 1
ATOM 4008 N N . ILE A 1 508 ? -15.724 5.068 40.465 1.00 87.25 508 ILE A N 1
ATOM 4009 C CA . ILE A 1 508 ? -14.619 5.729 39.766 1.00 87.25 508 ILE A CA 1
ATOM 4010 C C . ILE A 1 508 ? -14.197 6.962 40.570 1.00 87.25 508 ILE A C 1
ATOM 4012 O O . ILE A 1 508 ? -14.892 7.973 40.597 1.00 87.25 508 ILE A O 1
ATOM 4016 N N . LYS A 1 509 ? -13.035 6.880 41.228 1.00 85.19 509 LYS A N 1
ATOM 4017 C CA . LYS A 1 509 ? -12.573 7.846 42.240 1.00 85.19 509 LYS A CA 1
ATOM 4018 C C . LYS A 1 509 ? -12.574 9.305 41.772 1.00 85.19 509 LYS A C 1
ATOM 4020 O O . LYS A 1 509 ? -12.941 10.178 42.544 1.00 85.19 509 LYS A O 1
ATOM 4025 N N . SER A 1 510 ? -12.183 9.592 40.528 1.00 83.06 510 SER A N 1
ATOM 4026 C CA . SER A 1 510 ? -12.171 10.973 40.013 1.00 83.06 510 SER A CA 1
ATOM 4027 C C . SER A 1 510 ? -13.569 11.527 39.698 1.00 83.06 510 SER A C 1
ATOM 4029 O O . SER A 1 510 ? -13.706 12.702 39.364 1.00 83.06 510 SER A O 1
ATOM 4031 N N . LEU A 1 511 ? -14.604 10.683 39.753 1.00 84.25 511 LEU A N 1
ATOM 4032 C CA . LEU A 1 511 ? -15.970 10.986 39.324 1.00 84.25 511 LEU A CA 1
ATOM 4033 C C . LEU A 1 511 ? -17.013 10.778 40.426 1.00 84.25 511 LEU A C 1
ATOM 4035 O O . LEU A 1 511 ? -18.123 11.288 40.288 1.00 84.25 511 LEU A O 1
ATOM 4039 N N . SER A 1 512 ? -16.670 10.061 41.499 1.00 81.19 512 SER A N 1
ATOM 4040 C CA . SER A 1 512 ? -17.588 9.633 42.563 1.00 81.19 512 SER A CA 1
ATOM 4041 C C . SER A 1 512 ? -18.409 10.782 43.139 1.00 81.19 512 SER A C 1
ATOM 4043 O O . SER A 1 512 ? -19.621 10.657 43.299 1.00 81.19 512 SER A O 1
ATOM 4045 N N . ASP A 1 513 ? -17.779 11.936 43.354 1.00 82.25 513 ASP A N 1
ATOM 4046 C CA . ASP A 1 513 ? -18.405 13.104 43.987 1.00 82.25 513 ASP A CA 1
ATOM 4047 C C . ASP A 1 513 ? -19.490 13.751 43.110 1.00 82.25 513 ASP A C 1
ATOM 4049 O O . ASP A 1 513 ? -20.265 14.588 43.569 1.00 82.25 513 ASP A O 1
ATOM 4053 N N . ARG A 1 514 ? -19.580 13.354 41.835 1.00 82.44 514 ARG A N 1
ATOM 4054 C CA . ARG A 1 514 ? -20.586 13.838 40.879 1.00 82.44 514 ARG A CA 1
ATOM 4055 C C . ARG A 1 514 ? -21.881 13.019 40.926 1.00 82.44 514 ARG A C 1
ATOM 4057 O O . ARG A 1 514 ? -22.893 13.428 40.342 1.00 82.44 514 ARG A O 1
ATOM 4064 N N . PHE A 1 515 ? -21.879 11.896 41.644 1.00 83.38 515 PHE A N 1
ATOM 4065 C CA . PHE A 1 515 ? -23.018 11.001 41.806 1.00 83.38 515 PHE A CA 1
ATOM 4066 C C . PHE A 1 515 ? -23.573 11.089 43.237 1.00 83.38 515 PHE A C 1
ATOM 4068 O O . PHE A 1 515 ? -23.127 10.407 44.153 1.00 83.38 515 PHE A O 1
ATOM 4075 N N . GLU A 1 516 ? -24.582 11.935 43.450 1.00 74.88 516 GLU A N 1
ATOM 4076 C CA . GLU A 1 516 ? -25.357 11.952 44.704 1.00 74.88 516 GLU A CA 1
ATOM 4077 C C . GLU A 1 516 ? -26.268 10.715 44.794 1.00 74.88 516 GLU A C 1
ATOM 4079 O O . GLU A 1 516 ? -26.536 10.111 43.759 1.00 74.88 516 GLU A O 1
ATOM 4084 N N . LYS A 1 517 ? -26.782 10.362 45.988 1.00 63.41 517 LYS A N 1
ATOM 4085 C CA . LYS A 1 517 ? -27.692 9.216 46.240 1.00 63.41 517 LYS A CA 1
ATOM 4086 C C . LYS A 1 517 ? -28.901 9.205 45.292 1.00 63.41 517 LYS A C 1
ATOM 4088 O O . LYS A 1 517 ? -29.959 9.749 45.601 1.00 63.41 517 LYS A O 1
ATOM 4093 N N . GLN A 1 518 ? -28.728 8.575 44.143 1.00 74.06 518 GLN A N 1
ATOM 4094 C CA . GLN A 1 518 ? -29.631 8.641 43.005 1.00 74.06 518 GLN A CA 1
ATOM 4095 C C . GLN A 1 518 ? -30.108 7.251 42.616 1.00 74.06 518 GLN A C 1
ATOM 4097 O O . GLN A 1 518 ? -29.451 6.249 42.893 1.00 74.06 518 GLN A O 1
ATOM 4102 N N . THR A 1 519 ? -31.267 7.213 41.966 1.00 87.69 519 THR A N 1
ATOM 4103 C CA . THR A 1 519 ? -31.762 6.013 41.292 1.00 87.69 519 THR A CA 1
ATOM 4104 C C . THR A 1 519 ? -30.807 5.609 40.169 1.00 87.69 519 THR A C 1
ATOM 4106 O O . THR A 1 519 ? -30.081 6.450 39.635 1.00 87.69 519 THR A O 1
ATOM 4109 N N . ASP A 1 520 ? -30.836 4.341 39.765 1.00 89.00 520 ASP A N 1
ATOM 4110 C CA . ASP A 1 520 ? -29.944 3.832 38.715 1.00 89.00 520 ASP A CA 1
ATOM 4111 C C . ASP A 1 520 ? -30.070 4.611 37.399 1.00 89.00 520 ASP A C 1
ATOM 4113 O O . ASP A 1 520 ? -29.062 4.951 36.786 1.00 89.00 520 ASP A O 1
ATOM 4117 N N . ILE A 1 521 ? -31.293 4.998 37.019 1.00 87.44 521 ILE A N 1
ATOM 4118 C CA . ILE A 1 521 ? -31.555 5.828 35.830 1.00 87.44 521 ILE A CA 1
ATOM 4119 C C . ILE A 1 521 ? -30.866 7.193 35.946 1.00 87.44 521 ILE A C 1
ATOM 4121 O O . ILE A 1 521 ? -30.253 7.671 34.994 1.00 87.44 521 ILE A O 1
ATOM 4125 N N . ALA A 1 522 ? -30.946 7.837 37.113 1.00 89.06 522 ALA A N 1
ATOM 4126 C CA . ALA A 1 522 ? -30.337 9.145 37.321 1.00 89.06 522 ALA A CA 1
ATOM 4127 C C . ALA A 1 522 ? -28.798 9.066 37.324 1.00 89.06 522 ALA A C 1
ATOM 4129 O O . ALA A 1 522 ? -28.142 9.942 36.757 1.00 89.06 522 ALA A O 1
ATOM 4130 N N . VAL A 1 523 ? -28.224 7.983 37.863 1.00 91.38 523 VAL A N 1
ATOM 4131 C CA . VAL A 1 523 ? -26.783 7.698 37.766 1.00 91.38 523 VAL A CA 1
ATOM 4132 C C . VAL A 1 523 ? -26.357 7.524 36.308 1.00 91.38 523 VAL A C 1
ATOM 4134 O O . VAL A 1 523 ? -25.426 8.202 35.875 1.00 91.38 523 VAL A O 1
ATOM 4137 N N . MET A 1 524 ? -27.055 6.689 35.532 1.00 93.81 524 MET A N 1
ATOM 4138 C CA . MET A 1 524 ? -26.731 6.454 34.117 1.00 93.81 524 MET A CA 1
ATOM 4139 C C . MET A 1 524 ? -26.854 7.726 33.272 1.00 93.81 524 MET A C 1
ATOM 4141 O O . MET A 1 524 ? -25.971 8.011 32.464 1.00 93.81 524 MET A O 1
ATOM 4145 N N . ASN A 1 525 ? -27.875 8.551 33.516 1.00 91.69 525 ASN A N 1
ATOM 4146 C CA . ASN A 1 525 ? -28.033 9.842 32.844 1.00 91.69 525 ASN A CA 1
ATOM 4147 C C . ASN A 1 525 ? -26.897 10.822 33.169 1.00 91.69 525 ASN A C 1
ATOM 4149 O O . ASN A 1 525 ? -26.339 11.453 32.267 1.00 91.69 525 ASN A O 1
ATOM 4153 N N . ARG A 1 526 ? -26.492 10.936 34.442 1.00 91.62 526 ARG A N 1
ATOM 4154 C CA . ARG A 1 526 ? -25.320 11.751 34.808 1.00 91.62 526 ARG A CA 1
ATOM 4155 C C . ARG A 1 526 ? -24.039 11.204 34.186 1.00 91.62 526 ARG A C 1
ATOM 4157 O O . ARG A 1 526 ? -23.215 11.988 33.716 1.00 91.62 526 ARG A O 1
ATOM 4164 N N . PHE A 1 527 ? -23.883 9.883 34.151 1.00 94.50 527 PHE A N 1
ATOM 4165 C CA . PHE A 1 527 ? -22.725 9.240 33.543 1.00 94.50 527 PHE A CA 1
ATOM 4166 C C . PHE A 1 527 ? -22.644 9.538 32.041 1.00 94.50 527 PHE A C 1
ATOM 4168 O O . PHE A 1 527 ? -21.587 9.943 31.569 1.00 94.50 527 PHE A O 1
ATOM 4175 N N . ALA A 1 528 ? -23.759 9.466 31.313 1.00 95.19 528 ALA A N 1
ATOM 4176 C CA . ALA A 1 528 ? -23.829 9.816 29.894 1.00 95.19 528 ALA A CA 1
ATOM 4177 C C . ALA A 1 528 ? -23.332 11.244 29.614 1.00 95.19 528 ALA A C 1
ATOM 4179 O O . ALA A 1 528 ? -22.487 11.464 28.745 1.00 95.19 528 ALA A O 1
ATOM 4180 N N . HIS A 1 529 ? -23.811 12.223 30.390 1.00 92.19 529 HIS A N 1
ATOM 4181 C CA . HIS A 1 529 ? -23.366 13.612 30.263 1.00 92.19 529 HIS A CA 1
ATOM 4182 C C . HIS A 1 529 ? -21.882 13.780 30.573 1.00 92.19 529 HIS A C 1
ATOM 4184 O O . HIS A 1 529 ? -21.190 14.519 29.877 1.00 92.19 529 HIS A O 1
ATOM 4190 N N . LEU A 1 530 ? -21.388 13.079 31.590 1.00 92.56 530 LEU A N 1
ATOM 4191 C CA . LEU A 1 530 ? -19.983 13.118 31.955 1.00 92.56 530 LEU A CA 1
ATOM 4192 C C . LEU A 1 530 ? -19.091 12.547 30.844 1.00 92.56 530 LEU A C 1
ATOM 4194 O O . LEU A 1 530 ? -18.098 13.178 30.496 1.00 92.56 530 LEU A O 1
ATOM 4198 N N . ILE A 1 531 ? -19.443 11.395 30.267 1.00 95.12 531 ILE A N 1
ATOM 4199 C CA . ILE A 1 531 ? -18.696 10.789 29.155 1.00 95.12 531 ILE A CA 1
ATOM 4200 C C . ILE A 1 531 ? -18.644 11.755 27.965 1.00 95.12 531 ILE A C 1
ATOM 4202 O O . ILE A 1 531 ? -17.566 11.978 27.414 1.00 95.12 531 ILE A O 1
ATOM 4206 N N . TYR A 1 532 ? -19.768 12.386 27.619 1.00 93.75 532 TYR A N 1
ATOM 4207 C CA . TYR A 1 532 ? -19.816 13.413 26.574 1.00 93.75 532 TYR A CA 1
ATOM 4208 C C . TYR A 1 532 ? -18.886 14.598 26.878 1.00 93.75 532 TYR A C 1
ATOM 4210 O O . TYR A 1 532 ? -18.086 14.998 26.032 1.00 93.75 532 TYR A O 1
ATOM 4218 N N . SER A 1 533 ? -18.911 15.122 28.106 1.00 91.38 533 SER A N 1
ATOM 4219 C CA . SER A 1 533 ? -18.020 16.212 28.519 1.00 91.38 533 SER A CA 1
ATOM 4220 C C . SER A 1 533 ? -16.539 15.809 28.529 1.00 91.38 533 SER A C 1
ATOM 4222 O O . SER A 1 533 ? -15.693 16.613 28.132 1.00 91.38 533 SER A O 1
ATOM 4224 N N . ILE A 1 534 ? -16.206 14.575 28.928 1.00 92.56 534 ILE A N 1
ATOM 4225 C CA . ILE A 1 534 ? -14.838 14.030 28.859 1.00 92.56 534 ILE A CA 1
ATOM 4226 C C . ILE A 1 534 ? -14.376 13.964 27.402 1.00 92.56 534 ILE A C 1
ATOM 4228 O O . ILE A 1 534 ? -13.277 14.423 27.087 1.00 92.56 534 ILE A O 1
ATOM 4232 N N . ARG A 1 535 ? -15.214 13.450 26.493 1.00 92.56 535 ARG A N 1
ATOM 4233 C CA . ARG A 1 535 ? -14.900 13.428 25.060 1.00 92.56 535 ARG A CA 1
ATOM 4234 C C . ARG A 1 535 ? -14.672 14.836 24.520 1.00 92.56 535 ARG A C 1
ATOM 4236 O O . ARG A 1 535 ? -13.653 15.063 23.875 1.00 92.56 535 ARG A O 1
ATOM 4243 N N . ASN A 1 536 ? -15.558 15.788 24.809 1.00 89.38 536 ASN A N 1
ATOM 4244 C CA . ASN A 1 536 ? -15.395 17.167 24.340 1.00 89.38 536 ASN A CA 1
ATOM 4245 C C . ASN A 1 536 ? -14.115 17.814 24.881 1.00 89.38 536 ASN A C 1
ATOM 4247 O O . ASN A 1 536 ? -13.410 18.476 24.124 1.00 89.38 536 ASN A O 1
ATOM 4251 N N . SER A 1 537 ? -13.764 17.546 26.141 1.00 87.81 537 SER A N 1
ATOM 4252 C CA . SER A 1 537 ? -12.506 18.014 26.745 1.00 87.81 537 SER A CA 1
ATOM 4253 C C . SER A 1 537 ? -11.266 17.415 26.070 1.00 87.81 537 SER A C 1
ATOM 4255 O O . SER A 1 537 ? -10.219 18.051 26.029 1.00 87.81 537 SER A O 1
ATOM 4257 N N . ASN A 1 538 ? -11.359 16.190 25.543 1.00 86.19 538 ASN A N 1
ATOM 4258 C CA . ASN A 1 538 ? -10.254 15.550 24.828 1.00 86.19 538 ASN A CA 1
ATOM 4259 C C . ASN A 1 538 ? -10.100 16.047 23.380 1.00 86.19 538 ASN A C 1
ATOM 4261 O O . ASN A 1 538 ? -8.998 15.971 22.841 1.00 86.19 538 ASN A O 1
ATOM 4265 N N . VAL A 1 539 ? -11.182 16.509 22.745 1.00 82.06 539 VAL A N 1
ATOM 4266 C CA . VAL A 1 539 ? -11.194 16.920 21.328 1.00 82.06 539 VAL A CA 1
ATOM 4267 C C . VAL A 1 539 ? -10.949 18.424 21.158 1.00 82.06 539 VAL A C 1
ATOM 4269 O O . VAL A 1 539 ? -10.302 18.831 20.194 1.00 82.06 539 VAL A O 1
ATOM 4272 N N . HIS A 1 540 ? -11.423 19.263 22.082 1.00 79.50 540 HIS A N 1
ATOM 4273 C CA . HIS A 1 540 ? -11.290 20.718 21.989 1.00 79.50 540 HIS A CA 1
ATOM 4274 C C . HIS A 1 540 ? -10.126 21.239 22.842 1.00 79.50 540 HIS A C 1
ATOM 4276 O O . HIS A 1 540 ? -10.106 21.084 24.060 1.00 79.50 540 HIS A O 1
ATOM 4282 N N . GLN A 1 541 ? -9.160 21.903 22.201 1.00 62.91 541 GLN A N 1
ATOM 4283 C CA . GLN A 1 541 ? -8.079 22.618 22.885 1.00 62.91 541 GLN A CA 1
ATOM 4284 C C . GLN A 1 541 ? -8.563 24.027 23.275 1.00 62.91 541 GLN A C 1
ATOM 4286 O O . GLN A 1 541 ? -8.392 24.973 22.512 1.00 62.91 541 GLN A O 1
ATOM 4291 N N . GLY A 1 542 ? -9.219 24.173 24.429 1.00 62.47 542 GLY A N 1
ATOM 4292 C CA . GLY A 1 542 ? -9.690 25.472 24.933 1.00 62.47 542 GLY A CA 1
ATOM 4293 C C . GLY A 1 542 ? -10.832 25.359 25.945 1.00 62.47 542 GLY A C 1
ATOM 4294 O O . GLY A 1 542 ? -11.244 24.257 26.301 1.00 62.47 542 GLY A O 1
ATOM 4295 N N . GLU A 1 543 ? -11.348 26.501 26.407 1.00 55.78 543 GLU A N 1
ATOM 4296 C CA . GLU A 1 543 ? -12.600 26.541 27.170 1.00 55.78 543 GLU A CA 1
ATOM 4297 C C . GLU A 1 543 ? -13.744 26.112 26.244 1.00 55.78 543 GLU A C 1
ATOM 4299 O O . GLU A 1 543 ? -14.114 26.827 25.312 1.00 55.78 543 GLU A O 1
ATOM 4304 N N . ALA A 1 544 ? -14.260 24.901 26.450 1.00 60.72 544 ALA A N 1
ATOM 4305 C CA . ALA A 1 544 ? -15.432 24.428 25.731 1.00 60.72 544 ALA A CA 1
ATOM 4306 C C . ALA A 1 544 ? -16.673 25.212 26.190 1.00 60.72 544 ALA A C 1
ATOM 4308 O O . ALA A 1 544 ? -16.751 25.645 27.340 1.00 60.72 544 ALA A O 1
ATOM 4309 N N . GLU A 1 545 ? -17.691 25.320 25.329 1.00 61.28 545 GLU A N 1
ATOM 4310 C CA . GLU A 1 545 ? -18.985 25.932 25.692 1.00 61.28 545 GLU A CA 1
ATOM 4311 C C . GLU A 1 545 ? -19.631 25.282 26.936 1.00 61.28 545 GLU A C 1
ATOM 4313 O O . GLU A 1 545 ? -20.424 25.913 27.630 1.00 61.28 545 GLU A O 1
ATOM 4318 N N . ASP A 1 546 ? -19.269 24.031 27.243 1.00 62.25 546 ASP A N 1
ATOM 4319 C CA . ASP A 1 546 ? -19.785 23.242 28.368 1.00 62.25 546 ASP A CA 1
ATOM 4320 C C . ASP A 1 546 ? -18.988 23.403 29.689 1.00 62.25 546 ASP A C 1
ATOM 4322 O O . ASP A 1 546 ? -19.286 22.710 30.666 1.00 62.25 546 ASP A O 1
ATOM 4326 N N . GLY A 1 547 ? -18.003 24.309 29.759 1.00 66.88 547 GLY A N 1
ATOM 4327 C CA . GLY A 1 547 ? -17.257 24.630 30.984 1.00 66.88 547 GLY A CA 1
ATOM 4328 C C . GLY A 1 547 ? -15.803 24.131 31.010 1.00 66.88 547 GLY A C 1
ATOM 4329 O O . GLY A 1 547 ? -15.252 23.753 29.974 1.00 66.88 547 GLY A O 1
ATOM 4330 N N . PRO A 1 548 ? -15.141 24.163 32.187 1.00 69.19 548 PRO A N 1
ATOM 4331 C CA . PRO A 1 548 ? -13.731 23.807 32.303 1.00 69.19 548 PRO A CA 1
ATOM 4332 C C . PRO A 1 548 ? -13.497 22.320 31.985 1.00 69.19 548 PRO A C 1
ATOM 4334 O O . PRO A 1 548 ? -14.361 21.485 32.281 1.00 69.19 548 PRO A O 1
ATOM 4337 N N . PRO A 1 549 ? -12.327 21.972 31.419 1.00 76.50 549 PRO A N 1
ATOM 4338 C CA . PRO A 1 549 ? -12.015 20.605 31.027 1.00 76.50 549 PRO A CA 1
ATOM 4339 C C . PRO A 1 549 ? -12.107 19.648 32.219 1.00 76.50 549 PRO A C 1
ATOM 4341 O O . PRO A 1 549 ? -11.639 19.943 33.321 1.00 76.50 549 PRO A O 1
ATOM 4344 N N . ILE A 1 550 ? -12.710 18.480 31.993 1.00 82.31 550 ILE A N 1
ATOM 4345 C CA . ILE A 1 550 ? -12.798 17.443 33.022 1.00 82.31 550 ILE A CA 1
ATOM 4346 C C . ILE A 1 550 ? -11.461 16.712 33.094 1.00 82.31 550 ILE A C 1
ATOM 4348 O O . ILE A 1 550 ? -11.087 15.976 32.181 1.00 82.31 550 ILE A O 1
ATOM 4352 N N . GLU A 1 551 ? -10.757 16.883 34.208 1.00 83.94 551 GLU A N 1
ATOM 4353 C CA . GLU A 1 551 ? -9.536 16.137 34.479 1.00 83.94 551 GLU A CA 1
ATOM 4354 C C . GLU A 1 551 ? -9.870 14.717 34.959 1.00 83.94 551 GLU A C 1
ATOM 4356 O O . GLU A 1 551 ? -10.513 14.512 35.990 1.00 83.94 551 GLU A O 1
ATOM 4361 N N . VAL A 1 552 ? -9.446 13.721 34.179 1.00 88.50 552 VAL A N 1
ATOM 4362 C CA . VAL A 1 552 ? -9.599 12.295 34.494 1.00 88.50 552 VAL A CA 1
ATOM 4363 C C . VAL A 1 552 ? -8.239 11.743 34.900 1.00 88.50 552 VAL A C 1
ATOM 4365 O O . VAL A 1 552 ? -7.287 11.788 34.112 1.00 88.50 552 VAL A O 1
ATOM 4368 N N . SER A 1 553 ? -8.152 11.195 36.113 1.00 89.44 553 SER A N 1
ATOM 4369 C CA . SER A 1 553 ? -6.911 10.617 36.625 1.00 89.44 553 SER A CA 1
ATOM 4370 C C . SER A 1 553 ? -6.508 9.354 35.854 1.00 89.44 553 SER A C 1
ATOM 4372 O O . SER A 1 553 ? -7.348 8.635 35.306 1.00 89.44 553 SER A O 1
ATOM 4374 N N . ALA A 1 554 ? -5.202 9.075 35.806 1.00 89.12 554 ALA A N 1
ATOM 4375 C CA . ALA A 1 554 ? -4.631 7.975 35.022 1.00 89.12 554 ALA A CA 1
ATOM 4376 C C . ALA A 1 554 ? -5.260 6.601 35.342 1.00 89.12 554 ALA A C 1
ATOM 4378 O O . ALA A 1 554 ? -5.525 5.815 34.436 1.00 89.12 554 ALA A O 1
ATOM 4379 N N . ASP A 1 555 ? -5.551 6.340 36.618 1.00 89.94 555 ASP A N 1
ATOM 4380 C CA . ASP A 1 555 ? -6.147 5.102 37.134 1.00 89.94 555 ASP A CA 1
ATOM 4381 C C . ASP A 1 555 ? -7.643 4.942 36.810 1.00 89.94 555 ASP A C 1
ATOM 4383 O O . ASP A 1 555 ? -8.179 3.835 36.887 1.00 89.94 555 ASP A O 1
ATOM 4387 N N . CYS A 1 556 ? -8.325 6.022 36.419 1.00 92.62 556 CYS A N 1
ATOM 4388 C CA . CYS A 1 556 ? -9.748 5.995 36.082 1.00 92.62 556 CYS A CA 1
ATOM 4389 C C . CYS A 1 556 ? -10.009 5.655 34.609 1.00 92.62 556 CYS A C 1
ATOM 4391 O O . CYS A 1 556 ? -11.079 5.136 34.284 1.00 92.62 556 CYS A O 1
ATOM 4393 N N . TRP A 1 557 ? -9.042 5.890 33.718 1.00 94.62 557 TRP A N 1
ATOM 4394 C CA . TRP A 1 557 ? -9.206 5.618 32.289 1.00 94.62 557 TRP A CA 1
ATOM 4395 C C . TRP A 1 557 ? -9.512 4.156 31.924 1.00 94.62 557 TRP A C 1
ATOM 4397 O O . TRP A 1 557 ? -10.403 3.956 31.093 1.00 94.62 557 TRP A O 1
ATOM 4407 N N . PRO A 1 558 ? -8.842 3.137 32.507 1.00 94.75 558 PRO A N 1
ATOM 4408 C CA . PRO A 1 558 ? -9.169 1.745 32.211 1.00 94.75 558 PRO A CA 1
ATOM 4409 C C . PRO A 1 558 ? -10.628 1.421 32.532 1.00 94.75 558 PRO A C 1
ATOM 4411 O O . PRO A 1 558 ? -11.329 0.841 31.708 1.00 94.75 558 PRO A O 1
ATOM 4414 N N . LYS A 1 559 ? -11.108 1.871 33.702 1.00 94.44 559 LYS A N 1
ATOM 4415 C CA . LYS A 1 559 ? -12.491 1.657 34.152 1.00 94.44 559 LYS A CA 1
ATOM 4416 C C . LYS A 1 559 ? -13.486 2.343 33.223 1.00 94.44 559 LYS A C 1
ATOM 4418 O O . LYS A 1 559 ? -14.429 1.709 32.776 1.00 94.44 559 LYS A O 1
ATOM 4423 N N . LEU A 1 560 ? -13.235 3.607 32.879 1.00 94.94 560 LEU A N 1
ATOM 4424 C CA . LEU A 1 560 ? -14.085 4.365 31.960 1.00 94.94 560 LEU A CA 1
ATOM 4425 C C . LEU A 1 560 ? -14.195 3.707 30.589 1.00 94.94 560 LEU A C 1
ATOM 4427 O O . LEU A 1 560 ? -15.293 3.573 30.057 1.00 94.94 560 LEU A O 1
ATOM 4431 N N . THR A 1 561 ? -13.060 3.289 30.036 1.00 96.50 561 THR A N 1
ATOM 4432 C CA . THR A 1 561 ? -13.018 2.619 28.736 1.00 96.50 561 THR A CA 1
ATOM 4433 C C . THR A 1 561 ? -13.762 1.286 28.808 1.00 96.50 561 THR A C 1
ATOM 4435 O O . THR A 1 561 ? -14.587 1.013 27.941 1.00 96.50 561 THR A O 1
ATOM 4438 N N . CYS A 1 562 ? -13.565 0.505 29.877 1.00 96.50 562 CYS A N 1
ATOM 4439 C CA . CYS A 1 562 ? -14.293 -0.744 30.108 1.00 96.50 562 CYS A CA 1
ATOM 4440 C C . CYS A 1 562 ? -15.814 -0.527 30.176 1.00 96.50 562 CYS A C 1
ATOM 4442 O O . CYS A 1 562 ? -16.559 -1.245 29.514 1.00 96.50 562 CYS A O 1
ATOM 4444 N N . CYS A 1 563 ? -16.288 0.516 30.872 1.00 97.06 563 CYS A N 1
ATOM 4445 C CA . CYS A 1 563 ? -17.715 0.853 30.892 1.00 97.06 563 CYS A CA 1
ATOM 4446 C C . CYS A 1 563 ? -18.277 1.088 29.487 1.00 97.06 563 CYS A C 1
ATOM 4448 O O . CYS A 1 563 ? -19.388 0.652 29.198 1.00 97.06 563 CYS A O 1
ATOM 4450 N N . LEU A 1 564 ? -17.527 1.766 28.610 1.00 97.44 564 LEU A N 1
ATOM 4451 C CA . LEU A 1 564 ? -17.971 1.993 27.234 1.00 97.44 564 LEU A CA 1
ATOM 4452 C C . LEU A 1 564 ? -18.036 0.688 26.438 1.00 97.44 564 LEU A C 1
ATOM 4454 O O . LEU A 1 564 ? -19.015 0.469 25.732 1.00 97.44 564 LEU A O 1
ATOM 4458 N N . PHE A 1 565 ? -17.050 -0.196 26.595 1.00 97.50 565 PHE A N 1
ATOM 4459 C CA . PHE A 1 565 ? -17.076 -1.530 25.992 1.00 97.50 565 PHE A CA 1
ATOM 4460 C C . PHE A 1 565 ? -18.299 -2.341 26.437 1.00 97.50 565 PHE A C 1
ATOM 4462 O O . PHE A 1 565 ? -18.994 -2.886 25.585 1.00 97.50 565 PHE A O 1
ATOM 4469 N N . LEU A 1 566 ? -18.607 -2.364 27.737 1.00 97.38 566 LEU A N 1
ATOM 4470 C CA . LEU A 1 566 ? -19.769 -3.072 28.294 1.00 97.38 566 LEU A CA 1
ATOM 4471 C C . LEU A 1 566 ? -21.102 -2.491 27.803 1.00 97.38 566 LEU A C 1
ATOM 4473 O O . LEU A 1 566 ? -22.034 -3.227 27.486 1.00 97.38 566 LEU A O 1
ATOM 4477 N N . ILE A 1 567 ? -21.197 -1.162 27.698 1.00 96.94 567 ILE A N 1
ATOM 4478 C CA . ILE A 1 567 ? -22.373 -0.488 27.129 1.00 96.94 567 ILE A CA 1
ATOM 4479 C C . ILE A 1 567 ? -22.555 -0.884 25.664 1.00 96.94 567 ILE A C 1
ATOM 4481 O O . ILE A 1 567 ? -23.658 -1.251 25.262 1.00 96.94 567 ILE A O 1
ATOM 4485 N N . VAL A 1 568 ? -21.483 -0.837 24.869 1.00 96.50 568 VAL A N 1
ATOM 4486 C CA . VAL A 1 568 ? -21.517 -1.233 23.455 1.00 96.50 568 VAL A CA 1
ATOM 4487 C C . VAL A 1 568 ? -21.893 -2.711 23.326 1.00 96.50 568 VAL A C 1
ATOM 4489 O O . VAL A 1 568 ? -22.793 -3.038 22.558 1.00 96.50 568 VAL A O 1
ATOM 4492 N N . GLU A 1 569 ? -21.290 -3.600 24.112 1.00 96.00 569 GLU A N 1
ATOM 4493 C CA . GLU A 1 569 ? -21.636 -5.025 24.140 1.00 96.00 569 GLU A CA 1
ATOM 4494 C C . GLU A 1 569 ? -23.111 -5.248 24.450 1.00 96.00 569 GLU A C 1
ATOM 4496 O O . GLU A 1 569 ? -23.782 -5.985 23.726 1.00 96.00 569 GLU A O 1
ATOM 4501 N N . HIS A 1 570 ? -23.648 -4.589 25.473 1.00 96.00 570 HIS A N 1
ATOM 4502 C CA . HIS A 1 570 ? -25.059 -4.701 25.819 1.00 96.00 570 HIS A CA 1
ATOM 4503 C C . HIS A 1 570 ? -25.964 -4.238 24.671 1.00 96.00 570 HIS A C 1
ATOM 4505 O O . HIS A 1 570 ? -26.909 -4.936 24.304 1.00 96.00 570 HIS A O 1
ATOM 4511 N N . LEU A 1 571 ? -25.651 -3.094 24.057 1.00 95.19 571 LEU A N 1
ATOM 4512 C CA . LEU A 1 571 ? -26.425 -2.548 22.940 1.00 95.19 571 LEU A CA 1
ATOM 4513 C C . LEU A 1 571 ? -26.436 -3.491 21.727 1.00 95.19 571 LEU A C 1
ATOM 4515 O O . LEU A 1 571 ? -27.479 -3.695 21.103 1.00 95.19 571 LEU A O 1
ATOM 4519 N N . TYR A 1 572 ? -25.300 -4.106 21.409 1.00 94.12 572 TYR A N 1
ATOM 4520 C CA . TYR A 1 572 ? -25.196 -5.040 20.290 1.00 94.12 572 TYR A CA 1
ATOM 4521 C C . TYR A 1 572 ? -25.812 -6.410 20.599 1.00 94.12 572 TYR A C 1
ATOM 4523 O O . TYR A 1 572 ? -26.507 -6.965 19.752 1.00 94.12 572 TYR A O 1
ATOM 4531 N N . SER A 1 573 ? -25.589 -6.960 21.792 1.00 93.81 573 SER A N 1
ATOM 4532 C CA . SER A 1 573 ? -26.042 -8.313 22.148 1.00 93.81 573 SER A CA 1
ATOM 4533 C C . SER A 1 573 ? -27.542 -8.384 22.424 1.00 93.81 573 SER A C 1
ATOM 4535 O O . SER A 1 573 ? -28.201 -9.323 21.980 1.00 93.81 573 SER A O 1
ATOM 4537 N N . VAL A 1 574 ? -28.097 -7.392 23.126 1.00 93.38 574 VAL A N 1
ATOM 4538 C CA . VAL A 1 574 ? -29.514 -7.377 23.517 1.00 93.38 574 VAL A CA 1
ATOM 4539 C C . VAL A 1 574 ? -30.388 -6.797 22.415 1.00 93.38 574 VAL A C 1
ATOM 4541 O O . VAL A 1 574 ? -31.473 -7.318 22.160 1.00 93.38 574 VAL A O 1
ATOM 4544 N N . TYR A 1 575 ? -29.921 -5.739 21.749 1.00 90.06 575 TYR A N 1
ATOM 4545 C CA . TYR A 1 575 ? -30.755 -4.974 20.823 1.00 90.06 575 TYR A CA 1
ATOM 4546 C C . TYR A 1 575 ? -30.316 -5.037 19.359 1.00 90.06 575 TYR A C 1
ATOM 4548 O O . TYR A 1 575 ? -31.003 -4.474 18.511 1.00 90.06 575 TYR A O 1
ATOM 4556 N N . GLN A 1 576 ? -29.195 -5.696 19.040 1.00 87.69 576 GLN A N 1
ATOM 4557 C CA . GLN A 1 576 ? -28.647 -5.751 17.677 1.00 87.69 576 GLN A CA 1
ATOM 4558 C C . GLN A 1 576 ? -28.439 -4.349 17.070 1.00 87.69 576 GLN A C 1
ATOM 4560 O O . GLN A 1 576 ? -28.593 -4.154 15.869 1.00 87.69 576 GLN A O 1
ATOM 4565 N N . ALA A 1 577 ? -28.075 -3.365 17.905 1.00 80.69 577 ALA A N 1
ATOM 4566 C CA . ALA A 1 577 ? -28.049 -1.938 17.563 1.00 80.69 577 ALA A CA 1
ATOM 4567 C C . ALA A 1 577 ? -27.043 -1.534 16.462 1.00 80.69 577 ALA A C 1
ATOM 4569 O O . ALA A 1 577 ? -27.033 -0.380 16.031 1.00 80.69 577 ALA A O 1
ATOM 4570 N N . GLY A 1 578 ? -26.185 -2.453 16.010 1.00 70.31 578 GLY A N 1
ATOM 4571 C CA . GLY A 1 578 ? -25.173 -2.182 14.993 1.00 70.31 578 GLY A CA 1
ATOM 4572 C C . GLY A 1 578 ? -25.777 -1.672 13.687 1.00 70.31 578 GLY A C 1
ATOM 4573 O O . GLY A 1 578 ? -26.775 -2.207 13.207 1.00 70.31 578 GLY A O 1
ATOM 4574 N N . MET A 1 579 ? -25.145 -0.654 13.090 1.00 67.12 579 MET A N 1
ATOM 4575 C CA . MET A 1 579 ? -25.549 -0.179 11.768 1.00 67.12 579 MET A CA 1
ATOM 4576 C C . MET A 1 579 ? -25.470 -1.347 10.772 1.00 67.12 579 MET A C 1
ATOM 4578 O O . MET A 1 579 ? -24.397 -1.948 10.632 1.00 67.12 579 MET A O 1
ATOM 4582 N N . PRO A 1 580 ? -26.578 -1.701 10.096 1.00 61.62 580 PRO A N 1
ATOM 4583 C CA . PRO A 1 580 ? -26.532 -2.720 9.065 1.00 61.62 580 PRO A CA 1
ATOM 4584 C C . PRO A 1 580 ? -25.572 -2.256 7.970 1.00 61.62 580 PRO A C 1
ATOM 4586 O O . PRO A 1 580 ? -25.520 -1.073 7.624 1.00 61.62 580 PRO A O 1
ATOM 4589 N N . ARG A 1 581 ? -24.774 -3.188 7.436 1.00 54.88 581 ARG A N 1
ATOM 4590 C CA . ARG A 1 581 ? -23.883 -2.888 6.312 1.00 54.88 581 ARG A CA 1
ATOM 4591 C C . ARG A 1 581 ? -24.724 -2.280 5.188 1.00 54.88 581 ARG A C 1
ATOM 4593 O O . ARG A 1 581 ? -25.749 -2.855 4.821 1.00 54.88 581 ARG A O 1
ATOM 4600 N N . LEU A 1 582 ? -24.286 -1.138 4.648 1.00 44.34 582 LEU A N 1
ATOM 4601 C CA . LEU A 1 582 ? -24.865 -0.603 3.416 1.00 44.34 582 LEU A CA 1
ATOM 4602 C C . LEU A 1 582 ? -24.904 -1.743 2.391 1.00 44.34 582 LEU A C 1
ATOM 4604 O O . LEU A 1 582 ? -23.905 -2.466 2.288 1.00 44.34 582 LEU A O 1
ATOM 4608 N N . PRO A 1 583 ? -26.016 -1.940 1.658 1.00 37.28 583 PRO A N 1
ATOM 4609 C CA . PRO A 1 583 ? -26.049 -2.917 0.587 1.00 37.28 583 PRO A CA 1
ATOM 4610 C C . PRO A 1 583 ? -24.848 -2.643 -0.312 1.00 37.28 583 PRO A C 1
ATOM 4612 O O . PRO A 1 583 ? -24.735 -1.553 -0.877 1.00 37.28 583 PRO A O 1
ATOM 4615 N N . THR A 1 584 ? -23.922 -3.599 -0.407 1.00 39.62 584 THR A N 1
ATOM 4616 C CA . THR A 1 584 ? -22.911 -3.578 -1.458 1.00 39.62 584 THR A CA 1
ATOM 4617 C C . THR A 1 584 ? -23.693 -3.411 -2.741 1.00 39.62 584 THR A C 1
ATOM 4619 O O . THR A 1 584 ? -24.581 -4.225 -3.002 1.00 39.62 584 THR A O 1
ATOM 4622 N N . SER A 1 585 ? -23.438 -2.326 -3.475 1.00 34.62 585 SER A N 1
ATOM 4623 C CA . SER A 1 585 ? -24.079 -2.070 -4.757 1.00 34.62 585 SER A CA 1
ATOM 4624 C C . SER A 1 585 ? -24.006 -3.361 -5.554 1.00 34.62 585 SER A C 1
ATOM 4626 O O . SER A 1 585 ? -22.924 -3.785 -5.966 1.00 34.62 585 SER A O 1
ATOM 4628 N N . GLN A 1 586 ? -25.146 -4.049 -5.676 1.00 34.09 586 GLN A N 1
ATOM 4629 C CA . GLN A 1 586 ? -25.236 -5.202 -6.546 1.00 34.09 586 GLN A CA 1
ATOM 4630 C C . GLN A 1 586 ? -24.758 -4.694 -7.893 1.00 34.09 586 GLN A C 1
ATOM 4632 O O . GLN A 1 586 ? -25.234 -3.652 -8.353 1.00 34.09 586 GLN A O 1
ATOM 4637 N N . ALA A 1 587 ? -23.751 -5.379 -8.441 1.00 36.47 587 ALA A N 1
ATOM 4638 C CA . ALA A 1 587 ? -23.274 -5.150 -9.787 1.00 36.47 587 ALA A CA 1
ATOM 4639 C C . ALA A 1 587 ? -24.512 -4.941 -10.648 1.00 36.47 587 ALA A C 1
ATOM 4641 O O . ALA A 1 587 ? -25.368 -5.824 -10.725 1.00 36.47 587 ALA A O 1
ATOM 4642 N N . SER A 1 588 ? -24.655 -3.727 -11.172 1.00 32.12 588 SER A N 1
ATOM 4643 C CA . SER A 1 588 ? -25.704 -3.388 -12.107 1.00 32.12 588 SER A CA 1
ATOM 4644 C C . SER A 1 588 ? -25.527 -4.330 -13.285 1.00 32.12 588 SER A C 1
ATOM 4646 O O . SER A 1 588 ? -24.705 -4.076 -14.165 1.00 32.12 588 SER A O 1
ATOM 4648 N N . GLY A 1 589 ? -26.239 -5.455 -13.250 1.00 32.91 589 GLY A N 1
ATOM 4649 C CA . GLY A 1 589 ? -26.451 -6.302 -14.400 1.00 32.91 589 GLY A CA 1
ATOM 4650 C C . GLY A 1 589 ? -27.135 -5.418 -15.420 1.00 32.91 589 GLY A C 1
ATOM 4651 O O . GLY A 1 589 ? -28.316 -5.100 -15.285 1.00 32.91 589 GLY A O 1
ATOM 4652 N N . SER A 1 590 ? -26.352 -4.919 -16.370 1.00 28.11 590 SER A N 1
ATOM 4653 C CA . SER A 1 590 ? -26.909 -4.360 -17.585 1.00 28.11 590 SER A CA 1
ATOM 4654 C C . SER A 1 590 ? -27.674 -5.487 -18.295 1.00 28.11 590 SER A C 1
ATOM 4656 O O . SER A 1 590 ? -27.175 -6.616 -18.302 1.00 28.11 590 SER A O 1
ATOM 4658 N N . PRO A 1 591 ? -28.888 -5.212 -18.798 1.00 37.97 591 PRO A N 1
ATOM 4659 C CA . PRO A 1 591 ? -29.686 -6.188 -19.534 1.00 37.97 591 PRO A CA 1
ATOM 4660 C C . PRO A 1 591 ? -29.003 -6.673 -20.815 1.00 37.97 591 PRO A C 1
ATOM 4662 O O . PRO A 1 591 ? -28.201 -5.900 -21.392 1.00 37.97 591 PRO A O 1
#

Sequence (591 aa):
MVRISGISKHAGTHIDMGIQWDSYISAATSKLSRLAFAEAKSKLGTAPVSAERMQAAGLLEHLNFDAARPVIIGDMGLLVPLCANNERYVVLYRLDRGDALAQRMTVSCQERDVDACEYIDAFFFFLVKELDIPLPPRVTKDDVRARISKAKNGALINFDDAINFHGSFFAWKIGESTSFSYFVELLTWQVDGQHCIGFSDDNPAYGIDRIKNSIPGISVLDLRQLCRTAVKPIAIATDKKVHQASVFLPMPDQLGKALLGISPSRDELVFGPGGGICFKFVQDGSKFLALSLRNFHDFEVRSILSALTEIGVNEVSFEHAHFLSFVFTHGQYLDVSREHLSHPEELENGLDVKDVFSCTLEDVVSVYEDVRIFELSQASVSSPFAVLCHLAARFKTARSPFVPAEIIDVSRSLLSLQNAPYENIYLSLSASHWKHAFIEIYRVIEGLYYFGWMHGLKQTFGGNDTEYDLYLKLQDQLSWRYKEKASIAKLFEIVPRNVLADHDPVGIKSLSDRFEKQTDIAVMNRFAHLIYSIRNSNVHQGEAEDGPPIEVSADCWPKLTCCLFLIVEHLYSVYQAGMPRLPTSQASGSP